Protein AF-0000000082870562 (afdb_homodimer)

Structure (mmCIF, N/CA/C/O backbone):
data_AF-0000000082870562-model_v1
#
loop_
_entity.id
_entity.type
_entity.pdbx_description
1 polymer 'type I protein arginine methyltransferase'
#
loop_
_atom_site.group_PDB
_atom_site.id
_atom_site.type_symbol
_atom_site.label_atom_id
_atom_site.label_alt_id
_atom_site.label_comp_id
_atom_site.label_asym_id
_atom_site.label_entity_id
_atom_site.label_seq_id
_atom_site.pdbx_PDB_ins_code
_atom_site.Cartn_x
_atom_site.Cartn_y
_atom_site.Cartn_z
_atom_site.occupancy
_atom_site.B_iso_or_equiv
_atom_site.auth_seq_id
_atom_site.auth_comp_id
_atom_site.auth_asym_id
_atom_site.auth_atom_id
_atom_site.pdbx_PDB_model_num
ATOM 1 N N . MET A 1 1 ? -6.188 9.523 7.414 1 71 1 MET A N 1
ATOM 2 C CA . MET A 1 1 ? -5.477 10.602 8.094 1 71 1 MET A CA 1
ATOM 3 C C . MET A 1 1 ? -6.062 10.859 9.477 1 71 1 MET A C 1
ATOM 5 O O . MET A 1 1 ? -5.324 11 10.453 1 71 1 MET A O 1
ATOM 9 N N . LEU A 1 2 ? -7.371 10.711 9.617 1 81.94 2 LEU A N 1
ATOM 10 C CA . LEU A 1 2 ? -7.996 10.984 10.906 1 81.94 2 LEU A CA 1
ATOM 11 C C . LEU A 1 2 ? -7.562 9.969 11.953 1 81.94 2 LEU A C 1
ATOM 13 O O . LEU A 1 2 ? -7.648 10.227 13.156 1 81.94 2 LEU A O 1
ATOM 17 N N . GLU A 1 3 ? -7.008 8.883 11.43 1 81.81 3 GLU A N 1
ATOM 18 C CA . GLU A 1 3 ? -6.578 7.82 12.328 1 81.81 3 GLU A CA 1
ATOM 19 C 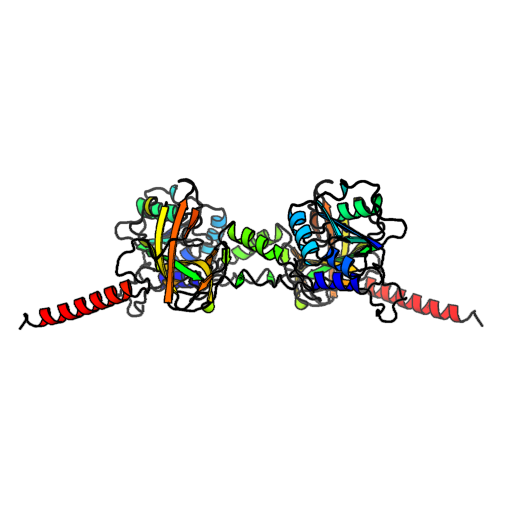C . GLU A 1 3 ? -5.156 8.062 12.828 1 81.81 3 GLU A C 1
ATOM 21 O O . GLU A 1 3 ? -4.68 7.359 13.727 1 81.81 3 GLU A O 1
ATOM 26 N N . ASP A 1 4 ? -4.547 9.086 12.344 1 92.44 4 ASP A N 1
ATOM 27 C CA . ASP A 1 4 ? -3.223 9.492 12.812 1 92.44 4 ASP A CA 1
ATOM 28 C C . ASP A 1 4 ? -3.311 10.242 14.141 1 92.44 4 ASP A C 1
ATOM 30 O O . ASP A 1 4 ? -3.42 11.469 14.156 1 92.44 4 ASP A O 1
ATOM 34 N N . ILE A 1 5 ? -3.1 9.57 15.18 1 93.12 5 ILE A N 1
ATOM 35 C CA . ILE A 1 5 ? -3.389 10.086 16.516 1 93.12 5 ILE A CA 1
ATOM 36 C C . ILE A 1 5 ? -2.373 11.164 16.875 1 93.12 5 ILE A C 1
ATOM 38 O O . ILE A 1 5 ? -2.748 12.273 17.266 1 93.12 5 ILE A O 1
ATOM 42 N N . PRO A 1 6 ? -1.105 10.906 16.688 1 95.44 6 PRO A N 1
ATOM 43 C CA . PRO A 1 6 ? -0.146 11.945 17.062 1 95.44 6 PRO A CA 1
ATOM 44 C C . PRO A 1 6 ? -0.391 13.258 16.328 1 95.44 6 PRO A C 1
ATOM 46 O O . PRO A 1 6 ? -0.304 14.336 16.922 1 95.44 6 PRO A O 1
ATOM 49 N N . ARG A 1 7 ? -0.706 13.172 15.078 1 96 7 ARG A N 1
ATOM 50 C CA . ARG A 1 7 ? -0.965 14.359 14.273 1 96 7 ARG A CA 1
ATOM 51 C C . ARG A 1 7 ? -2.188 15.109 14.789 1 96 7 ARG A C 1
ATOM 53 O O . ARG A 1 7 ? -2.098 16.297 15.133 1 96 7 ARG A O 1
ATOM 60 N N . THR A 1 8 ? -3.305 14.453 14.875 1 95.94 8 THR A N 1
ATOM 61 C CA . THR A 1 8 ? -4.578 15.078 15.195 1 95.94 8 THR A CA 1
ATOM 62 C C . THR A 1 8 ? -4.582 15.594 16.641 1 95.94 8 THR A C 1
ATOM 64 O O . THR A 1 8 ? -5.074 16.688 16.906 1 95.94 8 THR A O 1
ATOM 67 N N . GLU A 1 9 ? -3.965 14.898 17.5 1 95.31 9 GLU A N 1
ATOM 68 C CA . GLU A 1 9 ? -3.9 15.305 18.906 1 95.31 9 GLU A CA 1
ATOM 69 C C . GLU A 1 9 ? -3.025 16.547 19.078 1 95.31 9 GLU A C 1
ATOM 71 O O . GLU A 1 9 ? -3.316 17.406 19.906 1 95.31 9 GLU A O 1
ATOM 76 N N . SER A 1 10 ? -1.966 16.578 18.359 1 96.12 10 SER A N 1
ATOM 77 C CA . SER A 1 10 ? -1.106 17.75 18.438 1 96.12 10 SER A CA 1
ATOM 78 C C . SER A 1 10 ? -1.847 19.016 18 1 96.12 10 SER A C 1
ATOM 80 O O . SER A 1 10 ? -1.773 20.047 18.672 1 96.12 10 SER A O 1
ATOM 82 N N . TYR A 1 11 ? -2.578 18.953 16.953 1 96.94 11 TYR A N 1
ATOM 83 C CA . TYR A 1 11 ? -3.379 20.094 16.5 1 96.94 11 TYR A CA 1
ATOM 84 C C . TYR A 1 11 ? -4.449 20.438 17.531 1 96.94 11 TYR A C 1
ATOM 86 O O . TYR A 1 11 ? -4.637 21.609 17.859 1 96.94 11 TYR A O 1
ATOM 94 N N . LYS A 1 12 ? -5.125 19.422 17.984 1 96 12 LYS A N 1
ATOM 95 C CA . LYS A 1 12 ? -6.172 19.656 18.984 1 96 12 LYS A CA 1
ATOM 96 C C . LYS A 1 12 ? -5.617 20.359 20.219 1 96 12 LYS A C 1
ATOM 98 O O . LYS A 1 12 ? -6.184 21.344 20.672 1 96 12 LYS A O 1
ATOM 103 N N . ARG A 1 13 ? -4.535 19.844 20.688 1 94.19 13 ARG A N 1
ATOM 104 C CA . ARG A 1 13 ? -3.91 20.438 21.875 1 94.19 13 ARG A CA 1
ATOM 105 C C . ARG A 1 13 ? -3.482 21.875 21.625 1 94.19 13 ARG A C 1
ATOM 107 O O . ARG A 1 13 ? -3.75 22.766 22.438 1 94.19 13 ARG A O 1
ATOM 114 N N . ALA A 1 14 ? -2.846 22.078 20.5 1 95.69 14 ALA A N 1
ATOM 115 C CA . ALA A 1 14 ? -2.369 23.406 20.156 1 95.69 14 ALA A CA 1
ATOM 116 C C . ALA A 1 14 ? -3.527 24.406 20.078 1 95.69 14 ALA A C 1
ATOM 118 O O . ALA A 1 14 ? -3.396 25.547 20.5 1 95.69 14 ALA A O 1
ATOM 119 N N . ILE A 1 15 ? -4.629 23.953 19.609 1 95.38 15 ILE A N 1
ATOM 120 C CA . ILE A 1 15 ? -5.777 24.812 19.359 1 95.38 15 ILE A CA 1
ATOM 121 C C . ILE A 1 15 ? -6.555 25.016 20.672 1 95.38 15 ILE A C 1
ATOM 123 O O . ILE A 1 15 ? -6.957 26.141 21 1 95.38 15 ILE A O 1
ATOM 127 N N . THR A 1 16 ? -6.719 23.984 21.438 1 89.12 16 THR A N 1
ATOM 128 C CA . THR A 1 16 ? -7.625 24.031 22.578 1 89.12 16 THR A CA 1
ATOM 129 C C . THR A 1 16 ? -6.91 24.562 23.812 1 89.12 16 THR A C 1
ATOM 131 O O . THR A 1 16 ? -7.543 25.125 24.703 1 89.12 16 THR A O 1
ATOM 134 N N . LEU A 1 17 ? -5.648 24.297 23.828 1 81.69 17 LEU A N 1
ATOM 135 C CA . LEU A 1 17 ? -4.91 24.766 25 1 81.69 17 LEU A CA 1
ATOM 136 C C . LEU A 1 17 ? -4.703 26.266 24.938 1 81.69 17 LEU A C 1
ATOM 138 O O . LEU A 1 17 ? -4.461 26.906 25.969 1 81.69 17 LEU A O 1
ATOM 142 N N . SER A 1 18 ? -4.84 26.656 23.734 1 75.38 18 SER A N 1
ATOM 143 C CA . SER A 1 18 ? -4.574 28.078 23.547 1 75.38 18 SER A CA 1
ATOM 144 C C . SER A 1 18 ? -5.852 28.906 23.703 1 75.38 18 SER A C 1
ATOM 146 O O . SER A 1 18 ? -6.93 28.469 23.297 1 75.38 18 SER A O 1
ATOM 148 N N . ASN A 1 19 ? -5.93 29.938 24.484 1 83.62 19 ASN A N 1
ATOM 149 C CA . ASN A 1 19 ? -7.062 30.859 24.5 1 83.62 19 ASN A CA 1
ATOM 150 C C . ASN A 1 19 ? -7 31.828 23.328 1 83.62 19 ASN A C 1
ATOM 152 O O . ASN A 1 19 ? -7.766 32.812 23.281 1 83.62 19 ASN A O 1
ATOM 156 N N . MET A 1 20 ? -6.219 31.453 22.406 1 90.94 20 MET A N 1
ATOM 157 C CA . MET A 1 20 ? -5.953 32.375 21.297 1 90.94 20 MET A CA 1
ATOM 158 C C . MET A 1 20 ? -7.117 32.375 20.312 1 90.94 20 MET A C 1
ATOM 160 O O . MET A 1 20 ? -7.25 33.312 19.516 1 90.94 20 MET A O 1
ATOM 164 N N . PHE A 1 21 ? -7.957 31.406 20.438 1 95.81 21 PHE A N 1
ATOM 165 C CA . PHE A 1 21 ? -8.977 31.25 19.406 1 95.81 21 PHE A CA 1
ATOM 166 C C . PHE A 1 21 ? -10.281 31.922 19.828 1 95.81 21 PHE A C 1
ATOM 168 O O . PHE A 1 21 ? -11.156 32.156 18.984 1 95.81 21 PHE A O 1
ATOM 175 N N . LYS A 1 22 ? -10.438 32.188 21.094 1 95.69 22 LYS A N 1
ATOM 176 C CA . LYS A 1 22 ? -11.68 32.75 21.609 1 95.69 22 LYS A CA 1
ATOM 177 C C . LYS A 1 22 ? -12.016 34.062 20.906 1 95.69 22 LYS A C 1
ATOM 179 O O . LYS A 1 22 ? -11.188 34.969 20.859 1 95.69 22 LYS A O 1
ATOM 184 N N . ASN A 1 23 ? -13.172 34.125 20.328 1 97.44 23 ASN A N 1
ATOM 185 C CA . ASN A 1 23 ? -13.742 35.312 19.672 1 97.44 23 ASN A CA 1
ATOM 186 C C . ASN A 1 23 ? -12.906 35.719 18.469 1 97.44 23 ASN A C 1
ATOM 188 O O . ASN A 1 23 ? -12.938 36.906 18.062 1 97.44 23 ASN A O 1
ATOM 192 N N . LYS A 1 24 ? -12.117 34.875 17.891 1 98 24 LYS A N 1
ATOM 193 C CA . LYS A 1 24 ? -11.273 35.156 16.734 1 98 24 LYS A CA 1
ATOM 194 C C . LYS A 1 24 ? -11.891 34.625 15.453 1 98 24 LYS A C 1
ATOM 196 O O . LYS A 1 24 ? -12.766 33.75 15.492 1 98 24 LYS A O 1
ATOM 201 N N . ILE A 1 25 ? -11.469 35.219 14.367 1 98.81 25 ILE A N 1
ATOM 202 C CA . ILE A 1 25 ? -11.805 34.719 13.031 1 98.81 25 ILE A CA 1
ATOM 203 C C . ILE A 1 25 ? -10.664 33.875 12.5 1 98.81 25 ILE A C 1
ATOM 205 O O . ILE A 1 25 ? -9.508 34.312 12.469 1 98.81 25 ILE A O 1
ATOM 209 N N . VAL A 1 26 ? -10.984 32.625 12.117 1 98.88 26 VAL A N 1
ATOM 210 C CA . VAL A 1 26 ? -9.977 31.641 11.75 1 98.88 26 VAL A CA 1
ATOM 211 C C . VAL A 1 26 ? -10.195 31.188 10.305 1 98.88 26 VAL A C 1
ATOM 213 O O . VAL A 1 26 ? -11.336 31.078 9.852 1 98.88 26 VAL A O 1
ATOM 216 N N . MET A 1 27 ? -9.109 30.969 9.625 1 98.94 27 MET A N 1
ATOM 217 C CA . MET A 1 27 ? -9.164 30.297 8.328 1 98.94 27 MET A CA 1
ATOM 218 C C . MET A 1 27 ? -8.477 28.938 8.398 1 98.94 27 MET A C 1
ATOM 220 O O . MET A 1 27 ? -7.312 28.844 8.797 1 98.94 27 MET A O 1
ATOM 224 N N . ASP A 1 28 ? -9.195 27.891 8.109 1 98.88 28 ASP A N 1
ATOM 225 C CA . ASP A 1 28 ? -8.688 26.531 7.953 1 98.88 28 ASP A CA 1
ATOM 226 C C . ASP A 1 28 ? -8.391 26.219 6.488 1 98.88 28 ASP A C 1
ATOM 228 O O . ASP A 1 28 ? -9.305 25.938 5.711 1 98.88 28 ASP A O 1
ATOM 232 N N . VAL A 1 29 ? -7.109 26.297 6.117 1 98.69 29 VAL A N 1
ATOM 233 C CA . VAL A 1 29 ? -6.707 26.094 4.73 1 98.69 29 VAL A CA 1
ATOM 234 C C . VAL A 1 29 ? -6.508 24.594 4.457 1 98.69 29 VAL A C 1
ATOM 236 O O . VAL A 1 29 ? -5.676 23.953 5.094 1 98.69 29 VAL A O 1
ATOM 239 N N . GLY A 1 30 ? -7.219 24.094 3.447 1 97.75 30 GLY A N 1
ATOM 240 C CA . GLY A 1 30 ? -7.25 22.641 3.252 1 97.75 30 GLY A CA 1
ATOM 241 C C . GLY A 1 30 ? -7.98 21.906 4.359 1 97.75 30 GLY A C 1
ATOM 242 O O . GLY A 1 30 ? -7.43 20.984 4.965 1 97.75 30 GLY A O 1
ATOM 243 N N . ALA A 1 31 ? -9.203 22.234 4.523 1 98 31 ALA A N 1
ATOM 244 C CA . ALA A 1 31 ? -9.945 21.844 5.719 1 98 31 ALA A CA 1
ATOM 245 C C . ALA A 1 31 ? -10.234 20.344 5.727 1 98 31 ALA A C 1
ATOM 247 O O . ALA A 1 31 ? -10.453 19.766 6.785 1 98 31 ALA A O 1
ATOM 248 N N . GLY A 1 32 ? -10.25 19.75 4.512 1 95.44 32 GLY A N 1
ATOM 249 C CA . GLY A 1 32 ? -10.539 18.328 4.441 1 95.44 32 GLY A CA 1
ATOM 250 C C . GLY A 1 32 ? -11.898 17.969 5.027 1 95.44 32 GLY A C 1
ATOM 251 O O . GLY A 1 32 ? -12.914 18.531 4.629 1 95.44 32 GLY A O 1
ATOM 252 N N . THR A 1 33 ? -11.883 17.141 6.066 1 95.19 33 THR A N 1
ATOM 253 C CA . THR A 1 33 ? -13.117 16.688 6.707 1 95.19 33 THR A CA 1
ATOM 254 C C . THR A 1 33 ? -13.664 17.766 7.637 1 95.19 33 THR A C 1
ATOM 256 O O . THR A 1 33 ? -14.805 17.688 8.094 1 95.19 33 THR A O 1
ATOM 259 N N . GLY A 1 34 ? -12.891 18.75 7.961 1 97.19 34 GLY A N 1
ATOM 260 C CA . GLY A 1 34 ? -13.305 19.844 8.82 1 97.19 34 GLY A CA 1
ATOM 261 C C . GLY A 1 34 ? -12.922 19.641 10.273 1 97.19 34 GLY A C 1
ATOM 262 O O . GLY A 1 34 ? -13.336 20.406 11.141 1 97.19 34 GLY A O 1
ATOM 263 N N . ILE A 1 35 ? -12.094 18.656 10.555 1 97.06 35 ILE A N 1
ATOM 264 C CA . ILE A 1 35 ? -11.797 18.328 11.945 1 97.06 35 ILE A CA 1
ATOM 265 C C . ILE A 1 35 ? -11.086 19.484 12.625 1 97.06 35 ILE A C 1
ATOM 267 O O . ILE A 1 35 ? -11.414 19.844 13.758 1 97.06 35 ILE A O 1
ATOM 271 N N . LEU A 1 36 ? -10.172 20.109 11.977 1 98.06 36 LEU A N 1
ATOM 272 C CA . LEU A 1 36 ? -9.477 21.234 12.578 1 98.06 36 LEU A CA 1
ATOM 273 C C . LEU A 1 36 ? -10.43 22.422 12.758 1 98.06 36 LEU A C 1
ATOM 275 O O . LEU A 1 36 ? -10.352 23.141 13.758 1 98.06 36 LEU A O 1
ATOM 279 N N . SER A 1 37 ? -11.266 22.641 11.75 1 98.62 37 SER A N 1
ATOM 280 C CA . SER A 1 37 ? -12.289 23.672 11.859 1 98.62 37 SER A CA 1
ATOM 281 C C . SER A 1 37 ? -13.148 23.469 13.102 1 98.62 37 SER A C 1
ATOM 283 O O . SER A 1 37 ? -13.453 24.422 13.82 1 98.62 37 SER A O 1
ATOM 285 N N . LEU A 1 38 ? -13.492 22.234 13.352 1 98.06 38 LEU A N 1
ATOM 286 C CA . LEU A 1 38 ? -14.305 21.891 14.516 1 98.06 38 LEU A CA 1
ATOM 287 C C . LEU A 1 38 ? -13.539 22.156 15.805 1 98.06 38 LEU A C 1
ATOM 289 O O . LEU A 1 38 ? -14.109 22.672 16.781 1 98.06 38 LEU A O 1
ATOM 293 N N . PHE A 1 39 ? -12.258 21.812 15.828 1 97.69 39 PHE A N 1
ATOM 294 C CA . PHE A 1 39 ? -11.438 22.125 17 1 97.69 39 PHE A CA 1
ATOM 295 C C . PHE A 1 39 ? -11.43 23.625 17.266 1 97.69 39 PHE A C 1
ATOM 297 O O . PHE A 1 39 ? -11.562 24.047 18.422 1 97.69 39 PHE A O 1
ATOM 304 N N . CYS A 1 40 ? -11.289 24.422 16.203 1 98.31 40 CYS A N 1
ATOM 305 C CA . CYS A 1 40 ? -11.25 25.875 16.344 1 98.31 40 CYS A CA 1
ATOM 306 C C . CYS A 1 40 ? -12.57 26.406 16.891 1 98.31 40 CYS A C 1
ATOM 308 O O . CYS A 1 40 ? -12.578 27.266 17.781 1 98.31 40 CYS A O 1
ATOM 310 N N . ALA A 1 41 ? -13.641 25.891 16.328 1 98.19 41 ALA A N 1
ATOM 311 C CA . ALA A 1 41 ? -14.969 26.281 16.812 1 98.19 41 ALA A CA 1
ATOM 312 C C . ALA A 1 41 ? -15.141 25.938 18.281 1 98.19 41 ALA A C 1
ATOM 314 O O . ALA A 1 41 ? -15.609 26.75 19.078 1 98.19 41 ALA A O 1
ATOM 315 N N . GLN A 1 42 ? -14.773 24.766 18.641 1 96.19 42 GLN A N 1
ATOM 316 C CA . GLN A 1 42 ? -14.867 24.312 20.016 1 96.19 42 GLN A CA 1
ATOM 317 C C . GLN A 1 42 ? -14.023 25.172 20.953 1 96.19 42 GLN A C 1
ATOM 319 O O . GLN A 1 42 ? -14.391 25.391 22.109 1 96.19 42 GLN A O 1
ATOM 324 N N . ALA A 1 43 ? -12.953 25.688 20.438 1 96.12 43 ALA A N 1
ATOM 325 C CA . ALA A 1 43 ? -12.031 26.516 21.219 1 96.12 43 ALA A CA 1
ATOM 326 C C . ALA A 1 43 ? -12.555 27.938 21.375 1 96.12 43 ALA A C 1
ATOM 328 O O . ALA A 1 43 ? -11.93 28.781 22.016 1 96.12 43 ALA A O 1
ATOM 329 N N . GLY A 1 44 ? -13.688 28.25 20.688 1 96.94 44 GLY A N 1
ATOM 330 C CA . GLY A 1 44 ? -14.352 29.516 20.953 1 96.94 44 GLY A CA 1
ATOM 331 C C . GLY A 1 44 ? -14.219 30.5 19.797 1 96.94 44 GLY A C 1
ATOM 332 O O . GLY A 1 44 ? -14.508 31.688 19.969 1 96.94 44 GLY A O 1
ATOM 333 N N . ALA A 1 45 ? -13.789 30.062 18.656 1 98.31 45 ALA A N 1
ATOM 334 C CA . ALA A 1 45 ? -13.711 30.969 17.516 1 98.31 45 ALA A CA 1
ATOM 335 C C . ALA A 1 45 ? -15.062 31.609 17.219 1 98.31 45 ALA A C 1
ATOM 337 O O . ALA A 1 45 ? -16.109 30.953 17.312 1 98.31 45 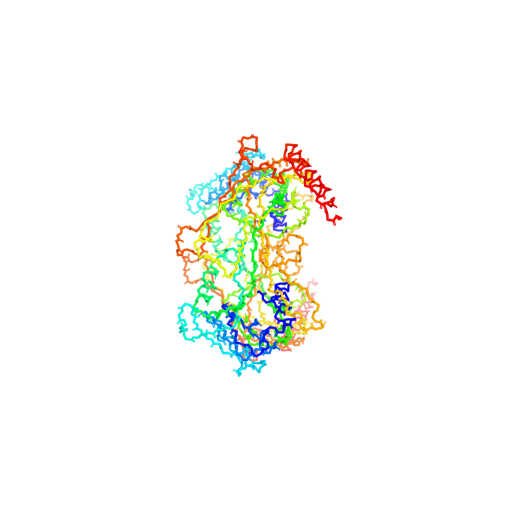ALA A O 1
ATOM 338 N N . LYS A 1 46 ? -15.031 32.875 16.844 1 98.5 46 LYS A N 1
ATOM 339 C CA . LYS A 1 46 ? -16.234 33.594 16.453 1 98.5 46 LYS A CA 1
ATOM 340 C C . LYS A 1 46 ? -16.703 33.125 15.062 1 98.5 46 LYS A C 1
ATOM 342 O O . LYS A 1 46 ? -17.906 33.031 14.812 1 98.5 46 LYS A O 1
ATOM 347 N N . LYS A 1 47 ? -15.758 32.906 14.25 1 98.81 47 LYS A N 1
ATOM 348 C CA . LYS A 1 47 ? -15.984 32.5 12.867 1 98.81 47 LYS A CA 1
ATOM 349 C C . LYS A 1 47 ? -14.82 31.656 12.344 1 98.81 47 LYS A C 1
ATOM 351 O O . LYS A 1 47 ? -13.664 31.953 12.633 1 98.81 47 LYS A O 1
ATOM 356 N N . VAL A 1 48 ? -15.172 30.594 11.641 1 98.94 48 VAL A N 1
ATOM 357 C CA . VAL A 1 48 ? -14.172 29.766 10.977 1 98.94 48 VAL A CA 1
ATOM 358 C C . VAL A 1 48 ? -14.508 29.625 9.492 1 98.94 48 VAL A C 1
ATOM 360 O O . VAL A 1 48 ? -15.594 29.156 9.141 1 98.94 48 VAL A O 1
ATOM 363 N N . TYR A 1 49 ? -13.625 30.078 8.641 1 98.88 49 TYR A N 1
ATOM 364 C CA . TYR A 1 49 ? -13.711 29.766 7.215 1 98.88 49 TYR A CA 1
ATOM 365 C C . TYR A 1 49 ? -12.969 28.469 6.895 1 98.88 49 TYR A C 1
ATOM 367 O O . TYR A 1 49 ? -11.742 28.438 6.867 1 98.88 49 TYR A O 1
ATOM 375 N N . ALA A 1 50 ? -13.734 27.406 6.688 1 98.88 50 ALA A N 1
ATOM 376 C CA . ALA A 1 50 ? -13.148 26.141 6.273 1 98.88 50 ALA A CA 1
ATOM 377 C C . ALA A 1 50 ? -13.031 26.062 4.754 1 98.88 50 ALA A C 1
ATOM 379 O O . ALA A 1 50 ? -14.008 25.75 4.066 1 98.88 50 ALA A O 1
ATOM 380 N N . VAL A 1 51 ? -11.82 26.219 4.258 1 98.75 51 VAL A N 1
ATOM 381 C CA . VAL A 1 51 ? -11.602 26.328 2.818 1 98.75 51 VAL A CA 1
ATOM 382 C C . VAL A 1 51 ? -11.078 25 2.283 1 98.75 51 VAL A C 1
ATOM 384 O O . VAL A 1 51 ? -10.016 24.531 2.697 1 98.75 51 VAL A O 1
ATOM 387 N N . GLU A 1 52 ? -11.789 24.375 1.407 1 97.94 52 GLU A N 1
ATOM 388 C CA . GLU A 1 52 ? -11.453 23.094 0.816 1 97.94 52 GLU A CA 1
ATOM 389 C C . GLU A 1 52 ? -11.828 23.031 -0.66 1 97.94 52 GLU A C 1
ATOM 391 O O . GLU A 1 52 ? -12.992 23.25 -1.013 1 97.94 52 GLU A O 1
ATOM 396 N N . ALA A 1 53 ? -10.836 22.703 -1.478 1 96.5 53 ALA A N 1
ATOM 397 C CA . ALA A 1 53 ? -11.055 22.766 -2.92 1 96.5 53 ALA A CA 1
ATOM 398 C C . ALA A 1 53 ? -11.789 21.531 -3.422 1 96.5 53 ALA A C 1
ATOM 400 O O . ALA A 1 53 ? -12.594 21.609 -4.352 1 96.5 53 ALA A O 1
ATOM 401 N N . SER A 1 54 ? -11.562 20.453 -2.854 1 93.88 54 SER A N 1
ATOM 402 C CA . SER A 1 54 ? -12.07 19.188 -3.377 1 93.88 54 SER A CA 1
ATOM 403 C C . SER A 1 54 ? -13.523 18.969 -2.963 1 93.88 54 SER A C 1
ATOM 405 O O . SER A 1 54 ? -14.078 19.75 -2.18 1 93.88 54 SER A O 1
ATOM 407 N N . LYS A 1 55 ? -14.094 17.891 -3.424 1 91.62 55 LYS A N 1
ATOM 408 C CA . LYS A 1 55 ? -15.492 17.547 -3.182 1 91.62 55 LYS A CA 1
ATOM 409 C C . LYS A 1 55 ? -15.703 17.109 -1.736 1 91.62 55 LYS A C 1
ATOM 411 O O . LYS A 1 55 ? -16.844 17.047 -1.264 1 91.62 55 LYS A O 1
ATOM 416 N N . ILE A 1 56 ? -14.664 16.938 -1.032 1 93.06 56 ILE A N 1
ATOM 417 C CA . ILE A 1 56 ? -14.797 16.531 0.36 1 93.06 56 ILE A CA 1
ATOM 418 C C . ILE A 1 56 ? -15.422 17.656 1.176 1 93.06 56 ILE A C 1
ATOM 420 O O . ILE A 1 56 ? -15.875 17.438 2.299 1 93.06 56 ILE A O 1
ATOM 424 N N . ALA A 1 57 ? -15.438 18.844 0.654 1 95.94 57 ALA A N 1
ATOM 425 C CA . ALA A 1 57 ? -16.047 20 1.301 1 95.94 57 ALA A CA 1
ATOM 426 C C . ALA A 1 57 ? -17.5 19.719 1.672 1 95.94 57 ALA A C 1
ATOM 428 O O . ALA A 1 57 ? -17.984 20.188 2.703 1 95.94 57 ALA A O 1
ATOM 429 N N . SER A 1 58 ? -18.156 18.953 0.849 1 94.81 58 SER A N 1
ATOM 430 C CA . SER A 1 58 ? -19.562 18.609 1.126 1 94.81 58 SER A CA 1
ATOM 431 C C . SER A 1 58 ? -19.672 17.781 2.398 1 94.81 58 SER A C 1
ATOM 433 O O . SER A 1 58 ? -20.609 17.953 3.176 1 94.81 58 SER A O 1
ATOM 435 N N . ILE A 1 59 ? -18.734 16.984 2.607 1 93.75 59 ILE A N 1
ATOM 436 C CA . ILE A 1 59 ? -18.719 16.156 3.805 1 93.75 59 ILE A CA 1
ATOM 437 C C . ILE A 1 59 ? -18.359 17 5.02 1 93.75 59 ILE A C 1
ATOM 439 O O . ILE A 1 59 ? -18.906 16.812 6.109 1 93.75 59 ILE A O 1
ATOM 443 N N . ALA A 1 60 ? -17.453 17.906 4.82 1 96.56 60 ALA A N 1
ATOM 444 C CA . ALA A 1 60 ? -17.094 18.828 5.895 1 96.56 60 ALA A CA 1
ATOM 445 C C . ALA A 1 60 ? -18.328 19.609 6.379 1 96.56 60 ALA A C 1
ATOM 447 O O . ALA A 1 60 ? -18.516 19.797 7.586 1 96.56 60 ALA A O 1
ATOM 448 N N . LEU A 1 61 ? -19.094 20 5.41 1 97.19 61 LEU A N 1
ATOM 449 C CA . LEU A 1 61 ? -20.312 20.719 5.734 1 97.19 61 LEU A CA 1
ATOM 450 C C . LEU A 1 61 ? -21.234 19.859 6.617 1 97.19 61 LEU A C 1
ATOM 452 O O . LEU A 1 61 ? -21.766 20.344 7.617 1 97.19 61 LEU A O 1
ATOM 456 N N . GLU A 1 62 ? -21.391 18.609 6.285 1 96.44 62 GLU A N 1
ATOM 457 C CA . GLU A 1 62 ? -22.219 17.688 7.062 1 96.44 62 GLU A CA 1
ATOM 458 C C . GLU A 1 62 ? -21.625 17.469 8.453 1 96.44 62 GLU A C 1
ATOM 460 O O . GLU A 1 62 ? -22.359 17.422 9.445 1 96.44 62 GLU A O 1
ATOM 465 N N . ASN A 1 63 ? -20.359 17.312 8.523 1 96.81 63 ASN A N 1
ATOM 466 C CA . ASN A 1 63 ? -19.703 17.125 9.812 1 96.81 63 ASN A CA 1
ATOM 467 C C . ASN A 1 63 ? -19.906 18.328 10.734 1 96.81 63 ASN A C 1
ATOM 469 O O . ASN A 1 63 ? -20.141 18.156 11.93 1 96.81 63 ASN A O 1
ATOM 473 N N . VAL A 1 64 ? -19.812 19.5 10.164 1 98.12 64 VAL A N 1
ATOM 474 C CA . VAL A 1 64 ? -20.016 20.734 10.914 1 98.12 64 VAL A CA 1
ATOM 475 C C . VAL A 1 64 ? -21.438 20.781 11.469 1 98.12 64 VAL A C 1
ATOM 477 O O . VAL A 1 64 ? -21.625 21.094 12.648 1 98.12 64 VAL A O 1
ATOM 480 N N . LYS A 1 65 ? -22.375 20.391 10.641 1 97.75 65 LYS A N 1
ATOM 481 C CA . LYS A 1 65 ? -23.781 20.375 11.039 1 97.75 65 LYS A CA 1
ATOM 482 C C . LYS A 1 65 ? -24.016 19.359 12.156 1 97.75 65 LYS A C 1
ATOM 484 O O . LYS A 1 65 ? -24.688 19.656 13.148 1 97.75 65 LYS A O 1
ATOM 489 N N . GLU A 1 66 ? -23.422 18.234 12.023 1 96.81 66 GLU A N 1
ATOM 490 C CA . GLU A 1 66 ? -23.594 17.141 12.977 1 96.81 66 GLU A CA 1
ATOM 491 C C . GLU A 1 66 ? -23.094 17.531 14.359 1 96.81 66 GLU A C 1
ATOM 493 O O . GLU A 1 66 ? -23.531 16.984 15.367 1 96.81 66 GLU A O 1
ATOM 498 N N . ASN A 1 67 ? -22.234 18.484 14.43 1 98 67 ASN A N 1
ATOM 499 C CA . ASN A 1 67 ? -21.641 18.891 15.695 1 98 67 ASN A CA 1
ATOM 500 C C . ASN A 1 67 ? -22.172 20.25 16.156 1 98 67 ASN A C 1
ATOM 502 O O . ASN A 1 67 ? -21.625 20.844 17.078 1 98 67 ASN A O 1
ATOM 506 N N . ASN A 1 68 ? -23.156 20.812 15.422 1 97.88 68 ASN A N 1
ATOM 507 C CA . ASN A 1 68 ? -23.875 22.016 15.789 1 97.88 68 ASN A CA 1
ATOM 508 C C . ASN A 1 68 ? -22.984 23.25 15.734 1 97.88 68 ASN A C 1
ATOM 510 O O . ASN A 1 68 ? -23.031 24.109 16.625 1 97.88 68 ASN A O 1
ATOM 514 N N . PHE A 1 69 ? -22.094 23.328 14.688 1 98.38 69 PHE A N 1
ATOM 515 C CA . PHE A 1 69 ? -21.219 24.484 14.562 1 98.38 69 PHE A CA 1
ATOM 516 C C . PHE A 1 69 ? -21.469 25.219 13.25 1 98.38 69 PHE A C 1
ATOM 518 O O . PHE A 1 69 ? -20.625 25.969 12.773 1 98.38 69 PHE A O 1
ATOM 525 N N . ALA A 1 70 ? -22.641 25.016 12.664 1 97.69 70 ALA A N 1
ATOM 526 C CA . ALA A 1 70 ? -22.953 25.609 11.375 1 97.69 70 ALA A CA 1
ATOM 527 C C . ALA A 1 70 ? -23 27.141 11.461 1 97.69 70 ALA A C 1
ATOM 529 O O . ALA A 1 70 ? -22.797 27.828 10.461 1 97.69 70 ALA A O 1
ATOM 530 N N . ASP A 1 71 ? -23.25 27.641 12.656 1 98 71 ASP A N 1
ATOM 531 C CA . ASP A 1 71 ? -23.312 29.078 12.844 1 98 71 ASP A CA 1
ATOM 532 C C . ASP A 1 71 ? -21.922 29.688 12.93 1 98 71 ASP A C 1
ATOM 534 O O . ASP A 1 71 ? -21.734 30.891 12.734 1 98 71 ASP A O 1
ATOM 538 N N . VAL A 1 72 ? -20.953 28.906 13.234 1 98.56 72 VAL A N 1
ATOM 539 C CA . VAL A 1 72 ? -19.594 29.391 13.484 1 98.56 72 VAL A CA 1
ATOM 540 C C . VAL A 1 72 ? -18.703 29.031 12.297 1 98.56 72 VAL A C 1
ATOM 542 O O . VAL A 1 72 ? -17.859 29.828 11.891 1 98.56 72 VAL A O 1
ATOM 545 N N . VAL A 1 73 ? -18.891 27.844 11.719 1 98.88 73 VAL A N 1
ATOM 546 C CA . VAL A 1 73 ? -18.016 27.344 10.664 1 98.88 73 VAL A CA 1
ATOM 547 C C . VAL A 1 73 ? -18.703 27.516 9.305 1 98.88 73 VAL A C 1
ATOM 549 O O . VAL A 1 73 ? -19.781 26.969 9.078 1 98.88 73 VAL A O 1
ATOM 552 N N . GLU A 1 74 ? -18.156 28.188 8.5 1 98.81 74 GLU A N 1
ATOM 553 C CA . GLU A 1 74 ? -18.578 28.328 7.105 1 98.81 74 GLU A CA 1
ATOM 554 C C . GLU A 1 74 ? -17.656 27.531 6.176 1 98.81 74 GLU A C 1
ATOM 556 O O . GLU A 1 74 ? -16.484 27.875 6.02 1 98.81 74 GLU A O 1
ATOM 561 N N . VAL A 1 75 ? -18.172 26.531 5.539 1 98.69 75 VAL A N 1
ATOM 562 C CA . VAL A 1 75 ? -17.406 25.719 4.605 1 98.69 75 VAL A CA 1
ATOM 563 C C . VAL A 1 75 ? -17.438 26.344 3.215 1 98.69 75 VAL A C 1
ATOM 565 O O . VAL A 1 75 ? -18.516 26.625 2.686 1 98.69 75 VAL A O 1
ATOM 568 N N . ILE A 1 76 ? -16.312 26.594 2.68 1 98.44 76 ILE A N 1
ATOM 569 C CA . ILE A 1 76 ? -16.203 27.188 1.354 1 98.44 76 ILE A CA 1
ATOM 570 C C . ILE A 1 76 ? -15.469 26.234 0.415 1 98.44 76 ILE A C 1
ATOM 572 O O . ILE A 1 76 ? -14.273 25.969 0.59 1 98.44 76 ILE A O 1
ATOM 576 N N . GLN A 1 77 ? -16.156 25.672 -0.581 1 98.12 77 GLN A N 1
ATOM 577 C CA . GLN A 1 77 ? -15.5 24.828 -1.571 1 98.12 77 GLN A CA 1
ATOM 578 C C . GLN A 1 77 ? -14.797 25.656 -2.633 1 98.12 77 GLN A C 1
ATOM 580 O O . GLN A 1 77 ? -15.398 26.031 -3.641 1 98.12 77 GLN A O 1
ATOM 585 N N . SER A 1 78 ? -13.547 25.922 -2.42 1 97.69 78 SER A N 1
ATOM 586 C CA . SER A 1 78 ? -12.719 26.766 -3.273 1 97.69 78 SER A CA 1
ATOM 587 C C . SER A 1 78 ? -11.234 26.578 -2.977 1 97.69 78 SER A C 1
ATOM 589 O O . SER A 1 78 ? -10.867 26.078 -1.91 1 97.69 78 SER A O 1
ATOM 591 N N . ARG A 1 79 ? -10.539 26.969 -4.023 1 96.62 79 ARG A N 1
ATOM 592 C CA . ARG A 1 79 ? -9.141 27.203 -3.711 1 96.62 79 ARG A CA 1
ATOM 593 C C . ARG A 1 79 ? -8.977 28.484 -2.891 1 96.62 79 ARG A C 1
ATOM 595 O O . ARG A 1 79 ? -9.711 29.453 -3.09 1 96.62 79 ARG A O 1
ATOM 602 N N . VAL A 1 80 ? -7.973 28.406 -1.913 1 98.19 80 VAL A N 1
ATOM 603 C CA . VAL A 1 80 ? -7.754 29.594 -1.084 1 98.19 80 VAL A CA 1
ATOM 604 C C . VAL A 1 80 ? -7.336 30.766 -1.961 1 98.19 80 VAL A C 1
ATOM 606 O O . VAL A 1 80 ? -7.66 31.922 -1.662 1 98.19 80 VAL A O 1
ATOM 609 N N . GLU A 1 81 ? -6.691 30.516 -3.1 1 97.38 81 GLU A N 1
ATOM 610 C CA . GLU A 1 81 ? -6.219 31.531 -4.039 1 97.38 81 GLU A CA 1
ATOM 611 C C . GLU A 1 81 ? -7.383 32.25 -4.719 1 97.38 81 GLU A C 1
ATOM 613 O O . GLU A 1 81 ? -7.219 33.344 -5.273 1 97.38 81 GLU A O 1
ATOM 618 N N . ASP A 1 82 ? -8.531 31.609 -4.684 1 98.12 82 ASP A N 1
ATOM 619 C CA . ASP A 1 82 ? -9.68 32.156 -5.402 1 98.12 82 ASP A CA 1
ATOM 620 C C . ASP A 1 82 ? -10.617 32.906 -4.457 1 98.12 82 ASP A C 1
ATOM 622 O O . ASP A 1 82 ? -11.633 33.469 -4.887 1 98.12 82 ASP A O 1
ATOM 626 N N . LEU A 1 83 ? -10.312 32.969 -3.195 1 98 83 LEU A N 1
ATOM 627 C CA . LEU A 1 83 ? -11.148 33.656 -2.219 1 98 83 LEU A CA 1
ATOM 628 C C . LEU A 1 83 ? -11.062 35.188 -2.402 1 98 83 LEU A C 1
ATOM 630 O O . LEU A 1 83 ? -10.016 35.719 -2.766 1 98 83 LEU A O 1
ATOM 634 N N . PRO A 1 84 ? -12.188 35.875 -2.074 1 97.44 84 PRO A N 1
ATOM 635 C CA . PRO A 1 84 ? -12.117 37.344 -2.084 1 97.44 84 PRO A CA 1
ATOM 636 C C . PRO A 1 84 ? -11.117 37.875 -1.072 1 97.44 84 PRO A C 1
ATOM 638 O O . PRO A 1 84 ? -11.07 37.438 0.072 1 97.44 84 PRO A O 1
ATOM 641 N N . GLU A 1 85 ? -10.414 38.906 -1.438 1 95.5 85 GLU A N 1
ATOM 642 C CA . GLU A 1 85 ? -9.367 39.469 -0.6 1 95.5 85 GLU A CA 1
ATOM 643 C C . GLU A 1 85 ? -9.961 40.219 0.596 1 95.5 85 GLU A C 1
ATOM 645 O O . GLU A 1 85 ? -9.242 40.562 1.542 1 95.5 85 GLU A O 1
ATOM 650 N N . SER A 1 86 ? -11.242 40.406 0.56 1 96.88 86 SER A N 1
ATOM 651 C CA . SER A 1 86 ? -11.898 41.125 1.649 1 96.88 86 SER A CA 1
ATOM 652 C C . SER A 1 86 ? -11.961 40.281 2.91 1 96.88 86 SER A C 1
ATOM 654 O O . SER A 1 86 ? -12.18 40.781 4.008 1 96.88 86 SER A O 1
ATOM 656 N N . ILE A 1 87 ? -11.789 39 2.742 1 98.06 87 ILE A N 1
ATOM 657 C CA . ILE A 1 87 ? -11.789 38.125 3.896 1 98.06 87 ILE A CA 1
ATOM 658 C C . ILE A 1 87 ? -10.477 38.25 4.664 1 98.06 87 ILE A C 1
ATOM 660 O O . ILE A 1 87 ? -9.406 37.969 4.133 1 98.06 87 ILE A O 1
ATOM 664 N N . LYS A 1 88 ? -10.555 38.781 5.875 1 98.62 88 LYS A N 1
ATOM 665 C CA . LYS A 1 88 ? -9.406 38.906 6.766 1 98.62 88 LYS A CA 1
ATOM 666 C C . LYS A 1 88 ? -9.594 38.094 8.031 1 98.62 88 LYS A C 1
ATOM 668 O O . LYS A 1 88 ? -10.695 38.031 8.586 1 98.62 88 LYS A O 1
ATOM 673 N N . VAL A 1 89 ? -8.531 37.469 8.492 1 98.88 89 VAL A N 1
ATOM 674 C CA . VAL A 1 89 ? -8.656 36.562 9.617 1 98.88 89 VAL A CA 1
ATOM 675 C C . VAL A 1 89 ? -7.551 36.812 10.633 1 98.88 89 VAL A C 1
ATOM 677 O O . VAL A 1 89 ? -6.531 37.438 10.305 1 98.88 89 VAL A O 1
ATOM 680 N N . ASP A 1 90 ? -7.703 36.312 11.859 1 98.62 90 ASP A N 1
ATOM 681 C CA . ASP A 1 90 ? -6.746 36.469 12.953 1 98.62 90 ASP A CA 1
ATOM 682 C C . ASP A 1 90 ? -5.766 35.312 12.992 1 98.62 90 ASP A C 1
ATOM 684 O O . ASP A 1 90 ? -4.629 35.438 13.445 1 98.62 90 ASP A O 1
ATOM 688 N N . ILE A 1 91 ? -6.242 34.156 12.602 1 98.62 91 ILE A N 1
ATOM 689 C CA . ILE A 1 91 ? -5.465 32.938 12.719 1 98.62 91 ILE A CA 1
ATOM 690 C C . ILE A 1 91 ? -5.637 32.094 11.453 1 98.62 91 ILE A C 1
ATOM 692 O O . ILE A 1 91 ? -6.746 31.984 10.922 1 98.62 91 ILE A O 1
ATOM 696 N N . ILE A 1 92 ? -4.598 31.516 10.961 1 98.88 92 ILE A N 1
ATOM 697 C CA . ILE A 1 92 ? -4.629 30.516 9.906 1 98.88 92 ILE A CA 1
ATOM 698 C C . ILE A 1 92 ? -4.172 29.156 10.461 1 98.88 92 ILE A C 1
ATOM 700 O O . ILE A 1 92 ? -3.156 29.078 11.148 1 98.88 92 ILE A O 1
ATOM 704 N N . VAL A 1 93 ? -4.93 28.141 10.281 1 98.75 93 VAL A N 1
ATOM 705 C CA . VAL A 1 93 ? -4.566 26.766 10.617 1 98.75 93 VAL A CA 1
ATOM 706 C C . VAL A 1 93 ? -4.516 25.922 9.344 1 98.75 93 VAL A C 1
ATOM 708 O O . VAL A 1 93 ? -5.355 26.078 8.453 1 98.75 93 VAL A O 1
ATOM 711 N N . SER A 1 94 ? -3.527 25.062 9.227 1 98.56 94 SER A N 1
ATOM 712 C CA . SER A 1 94 ? -3.441 24.188 8.055 1 98.56 94 SER A CA 1
ATOM 713 C C . SER A 1 94 ? -2.541 22.984 8.32 1 98.56 94 SER A C 1
ATOM 715 O O . SER A 1 94 ? -1.509 23.109 8.984 1 98.56 94 SER A O 1
ATOM 717 N N . GLU A 1 95 ? -2.965 21.875 7.926 1 96.5 95 GLU A N 1
ATOM 718 C CA . GLU A 1 95 ? -2.084 20.719 7.82 1 96.5 95 GLU A CA 1
ATOM 719 C C . GLU A 1 95 ? -1.479 20.609 6.422 1 96.5 95 GLU A C 1
ATOM 721 O O . GLU A 1 95 ? -1.95 19.828 5.594 1 96.5 95 GLU A O 1
ATOM 726 N N . TRP A 1 96 ? -0.418 21.312 6.211 1 96.25 96 TRP A N 1
ATOM 727 C CA . TRP A 1 96 ? 0.069 21.469 4.844 1 96.25 96 TRP A CA 1
ATOM 728 C C . TRP A 1 96 ? 1.238 20.531 4.57 1 96.25 96 TRP A C 1
ATOM 730 O O . TRP A 1 96 ? 1.634 20.344 3.416 1 96.25 96 TRP A O 1
ATOM 740 N N . MET A 1 97 ? 1.711 19.812 5.594 1 96.12 97 MET A N 1
ATOM 741 C CA . MET A 1 97 ? 2.951 19.062 5.441 1 96.12 97 MET A CA 1
ATOM 742 C C . MET A 1 97 ? 2.715 17.781 4.641 1 96.12 97 MET A C 1
ATOM 744 O O . MET A 1 97 ? 1.628 17.203 4.695 1 96.12 97 MET A O 1
ATOM 748 N N . GLY A 1 98 ? 3.707 17.359 3.939 1 93.62 98 GLY A N 1
ATOM 749 C CA . GLY A 1 98 ? 3.768 16.062 3.281 1 93.62 98 GLY A CA 1
ATOM 750 C C . GLY A 1 98 ? 5.008 15.273 3.643 1 93.62 98 GLY A C 1
ATOM 751 O O . GLY A 1 98 ? 5.691 15.594 4.617 1 93.62 98 GLY A O 1
ATOM 752 N N . PHE A 1 99 ? 5.191 14.242 2.854 1 91.69 99 PHE A N 1
ATOM 753 C CA . PHE A 1 99 ? 6.426 13.484 3.037 1 91.69 99 PHE A CA 1
ATOM 754 C C . PHE A 1 99 ? 7.641 14.406 2.967 1 91.69 99 PHE A C 1
ATOM 756 O O . PHE A 1 99 ? 7.676 15.336 2.154 1 91.69 99 PHE A O 1
ATOM 763 N N . TYR A 1 100 ? 8.602 14.141 3.818 1 91.94 100 TYR A N 1
ATOM 764 C CA . TYR A 1 100 ? 9.805 14.945 3.953 1 91.94 100 TYR A CA 1
ATOM 765 C C . TYR A 1 100 ? 9.461 16.438 4.012 1 91.94 100 TYR A C 1
ATOM 767 O O . TYR A 1 100 ? 10.195 17.266 3.477 1 91.94 100 TYR A O 1
ATOM 775 N N . LEU A 1 101 ? 8.188 16.828 4.449 1 94.69 101 LEU A N 1
ATOM 776 C CA . LEU A 1 101 ? 7.738 18.172 4.766 1 94.69 101 LEU A CA 1
ATOM 777 C C . LEU A 1 101 ? 7.176 18.875 3.529 1 94.69 101 LEU A C 1
ATOM 779 O O . LEU A 1 101 ? 6.055 19.375 3.557 1 94.69 101 LEU A O 1
ATOM 783 N N . LEU A 1 102 ? 7.82 18.766 2.439 1 91.69 102 LEU A N 1
ATOM 784 C CA . LEU A 1 102 ? 7.523 19.656 1.319 1 91.69 102 LEU A CA 1
ATOM 785 C C . LEU A 1 102 ? 6.82 18.891 0.198 1 91.69 102 LEU A C 1
ATOM 787 O O . LEU A 1 102 ? 6.523 19.469 -0.853 1 91.69 102 LEU A O 1
ATOM 791 N N . HIS A 1 103 ? 6.559 17.641 0.491 1 85.56 103 HIS A N 1
ATOM 792 C CA . HIS A 1 103 ? 5.879 16.875 -0.537 1 85.56 103 HIS A CA 1
ATOM 793 C C . HIS A 1 103 ? 4.547 17.5 -0.922 1 85.56 103 HIS A C 1
ATOM 795 O O . HIS A 1 103 ? 3.816 18 -0.059 1 85.56 103 HIS A O 1
ATOM 801 N N . GLU A 1 104 ? 4.129 17.641 -2.18 1 79.94 104 GLU A N 1
ATOM 802 C CA . GLU A 1 104 ? 2.9 18.125 -2.799 1 79.94 104 GLU A CA 1
ATOM 803 C C . GLU A 1 104 ? 2.816 19.641 -2.754 1 79.94 104 GLU A C 1
ATOM 805 O O . GLU A 1 104 ? 1.845 20.234 -3.23 1 79.94 104 GLU A O 1
ATOM 810 N N . SER A 1 105 ? 3.678 20.469 -2.055 1 83.5 105 SER A N 1
ATOM 811 C CA . SER A 1 105 ? 3.867 21.922 -2.104 1 83.5 105 SER A CA 1
ATOM 812 C C . SER A 1 105 ? 2.605 22.656 -1.667 1 83.5 105 SER A C 1
ATOM 814 O O . SER A 1 105 ? 2.244 23.688 -2.25 1 83.5 105 SER A O 1
ATOM 816 N N . MET A 1 106 ? 1.899 22.047 -0.679 1 90.5 106 MET A N 1
ATOM 817 C CA . MET A 1 106 ? 0.716 22.703 -0.137 1 90.5 106 MET A CA 1
ATOM 818 C C . MET A 1 106 ? 1.095 24 0.589 1 90.5 106 MET A C 1
ATOM 820 O O . MET A 1 106 ? 0.25 24.875 0.794 1 90.5 106 MET A O 1
ATOM 824 N N . ILE A 1 107 ? 2.299 24.172 0.894 1 95.44 107 ILE A N 1
ATOM 825 C CA . ILE A 1 107 ? 2.785 25.328 1.627 1 95.44 107 ILE A CA 1
ATOM 826 C C . ILE A 1 107 ? 2.523 26.594 0.815 1 95.44 107 ILE A C 1
ATOM 828 O O . ILE A 1 107 ? 2.271 27.672 1.381 1 95.44 107 ILE A O 1
ATOM 832 N N . ASP A 1 108 ? 2.518 26.547 -0.532 1 95.06 108 ASP A N 1
ATOM 833 C CA . ASP A 1 108 ? 2.258 27.703 -1.389 1 95.06 108 ASP A CA 1
ATOM 834 C C . ASP A 1 108 ? 0.894 28.312 -1.083 1 95.06 108 ASP A C 1
ATOM 836 O O . ASP A 1 108 ? 0.757 29.547 -1.03 1 95.06 108 ASP A O 1
ATOM 840 N N . SER A 1 109 ? -0.038 27.469 -0.893 1 96.75 109 SER A N 1
ATOM 841 C CA . SER A 1 109 ? -1.392 27.922 -0.607 1 96.75 109 SER A CA 1
ATOM 842 C C . SER A 1 109 ? -1.466 28.609 0.751 1 96.75 109 SER A C 1
ATOM 844 O O . SER A 1 109 ? -2.188 29.609 0.914 1 96.75 109 SER A O 1
ATOM 846 N N . VAL A 1 110 ? -0.745 28.125 1.712 1 98.19 110 VAL A N 1
ATOM 847 C CA . VAL A 1 110 ? -0.748 28.719 3.041 1 98.19 110 VAL A CA 1
ATOM 848 C C . VAL A 1 110 ? -0.057 30.078 2.99 1 98.19 110 VAL A C 1
ATOM 850 O O . VAL A 1 110 ? -0.501 31.031 3.637 1 98.19 110 VAL A O 1
ATOM 853 N N . ILE A 1 111 ? 0.992 30.141 2.197 1 97.88 111 ILE A N 1
ATOM 854 C CA . ILE A 1 111 ? 1.685 31.406 2.01 1 97.88 111 ILE A CA 1
ATOM 855 C C . ILE A 1 111 ? 0.737 32.438 1.381 1 97.88 111 ILE A C 1
ATOM 857 O O . ILE A 1 111 ? 0.674 33.562 1.816 1 97.88 111 ILE A O 1
ATOM 861 N N . HIS A 1 112 ? 0.024 32 0.395 1 98.12 112 HIS A N 1
ATOM 862 C CA . HIS A 1 112 ? -0.968 32.875 -0.227 1 98.12 112 HIS A CA 1
ATOM 863 C C . HIS A 1 112 ? -2 33.344 0.791 1 98.12 112 HIS A C 1
ATOM 865 O O . HIS A 1 112 ? -2.316 34.531 0.852 1 98.12 112 HIS A O 1
ATOM 871 N N . ALA A 1 113 ? -2.502 32.469 1.566 1 98.75 113 ALA A N 1
ATOM 872 C CA . ALA A 1 113 ? -3.477 32.812 2.6 1 98.75 113 ALA A CA 1
ATOM 873 C C . ALA A 1 113 ? -2.904 33.812 3.578 1 98.75 113 ALA A C 1
ATOM 875 O O . ALA A 1 113 ? -3.574 34.781 3.93 1 98.75 113 ALA A O 1
ATOM 876 N N . ARG A 1 114 ? -1.693 33.562 4.012 1 98.69 114 ARG A N 1
ATOM 877 C CA . ARG A 1 114 ? -1.017 34.5 4.918 1 98.69 114 ARG A CA 1
ATOM 878 C C . ARG A 1 114 ? -0.936 35.875 4.316 1 98.69 114 ARG A C 1
ATOM 880 O O . ARG A 1 114 ? -1.354 36.875 4.941 1 98.69 114 ARG A O 1
ATOM 887 N N . ASP A 1 115 ? -0.509 35.969 3.1 1 98.5 115 ASP A N 1
ATOM 888 C CA . ASP A 1 115 ? -0.197 37.25 2.473 1 98.5 115 ASP A CA 1
ATOM 889 C C . ASP A 1 115 ? -1.47 38.031 2.162 1 98.5 115 ASP A C 1
ATOM 891 O O . ASP A 1 115 ? -1.476 39.25 2.221 1 98.5 115 ASP A O 1
ATOM 895 N N . LYS A 1 116 ? -2.52 37.375 1.888 1 98.5 116 LYS A N 1
ATOM 896 C CA . LYS A 1 116 ? -3.709 38.031 1.383 1 98.5 116 LYS A CA 1
ATOM 897 C C . LYS A 1 116 ? -4.773 38.156 2.469 1 98.5 116 LYS A C 1
ATOM 899 O O . LYS A 1 116 ? -5.59 39.094 2.443 1 98.5 116 LYS A O 1
ATOM 904 N N . HIS A 1 117 ? -4.734 37.25 3.447 1 98.75 117 HIS A N 1
ATOM 905 C CA . HIS A 1 117 ? -5.918 37.156 4.293 1 98.75 117 HIS A CA 1
ATOM 906 C C . HIS A 1 117 ? -5.562 37.344 5.766 1 98.75 117 HIS A C 1
ATOM 908 O O . HIS A 1 117 ? -6.426 37.656 6.586 1 98.75 117 HIS A O 1
ATOM 914 N N . LEU A 1 118 ? -4.355 37.094 6.152 1 98.81 118 LEU A N 1
ATOM 915 C CA . LEU A 1 118 ? -3.984 37.188 7.559 1 98.81 118 LEU A CA 1
ATOM 916 C C . LEU A 1 118 ? -3.816 38.625 7.98 1 98.81 118 LEU A C 1
ATOM 918 O O . LEU A 1 118 ? -3.119 39.406 7.312 1 98.81 118 LEU A O 1
ATOM 922 N N . LYS A 1 119 ? -4.41 39.062 9.062 1 98.31 119 LYS A N 1
ATOM 923 C CA . LYS A 1 119 ? -4.258 40.375 9.625 1 98.31 119 LYS A CA 1
ATOM 924 C C . LYS A 1 119 ? -2.855 40.594 10.188 1 98.31 119 LYS A C 1
ATOM 926 O O . LYS A 1 119 ? -2.186 39.625 10.562 1 98.31 119 LYS A O 1
ATOM 931 N N . PRO A 1 120 ? -2.43 41.844 10.195 1 96.88 120 PRO A N 1
ATOM 932 C CA . PRO A 1 120 ? -1.167 42.125 10.891 1 96.88 120 PRO A CA 1
ATOM 933 C C . PRO A 1 120 ? -1.158 41.594 12.32 1 96.88 120 PRO A C 1
ATOM 935 O O . PRO A 1 120 ? -2.111 41.812 13.07 1 96.88 120 PRO A O 1
ATOM 938 N N . GLY A 1 121 ? -0.175 40.844 12.641 1 94.94 121 GLY A N 1
ATOM 939 C CA . GLY A 1 121 ? -0.064 40.281 13.977 1 94.94 121 GLY A CA 1
ATOM 940 C C . GLY A 1 121 ? -0.792 38.969 14.133 1 94.94 121 GLY A C 1
ATOM 941 O O . GLY A 1 121 ? -0.83 38.375 15.219 1 94.94 121 GLY A O 1
ATOM 942 N N . GLY A 1 122 ? -1.416 38.469 13.078 1 97.5 122 GLY A N 1
ATOM 943 C CA . GLY A 1 122 ? -2.109 37.188 13.117 1 97.5 122 GLY A CA 1
ATOM 944 C C . GLY A 1 122 ? -1.18 36.031 13.336 1 97.5 122 GLY A C 1
ATOM 945 O O . GLY A 1 122 ? 0.043 36.188 13.297 1 97.5 122 GLY A O 1
ATOM 946 N N . LYS A 1 123 ? -1.747 34.875 13.648 1 97.31 123 LYS A N 1
ATOM 947 C CA . LYS A 1 123 ? -0.962 33.688 13.953 1 97.31 123 LYS A CA 1
ATOM 948 C C . LYS A 1 123 ? -1.197 32.594 12.914 1 97.31 123 LYS A C 1
ATOM 950 O O . LYS A 1 123 ? -2.266 32.531 12.305 1 97.31 123 LYS A O 1
ATOM 955 N N . ILE A 1 124 ? -0.207 31.797 12.758 1 98.44 124 ILE A N 1
ATOM 956 C CA . ILE A 1 124 ? -0.287 30.672 11.828 1 98.44 124 ILE A CA 1
ATOM 957 C C . ILE A 1 124 ? 0.024 29.375 12.555 1 98.44 124 ILE A C 1
ATOM 959 O O . ILE A 1 124 ? 1.012 29.281 13.289 1 98.44 124 ILE A O 1
ATOM 963 N N . PHE A 1 125 ? -0.827 28.391 12.414 1 98.25 125 PHE A N 1
ATOM 964 C CA . PHE A 1 125 ? -0.703 27.078 13.039 1 98.25 125 PHE A CA 1
ATOM 965 C C . PHE A 1 125 ? -0.447 26 11.992 1 98.25 125 PHE A C 1
ATOM 967 O O . PHE A 1 125 ? -1.32 25.703 11.172 1 98.25 125 PHE A O 1
ATOM 974 N N . PRO A 1 126 ? 0.715 25.406 12.062 1 98.19 126 PRO A N 1
ATOM 975 C CA . PRO A 1 126 ? 1.874 25.641 12.922 1 98.19 126 PRO A CA 1
ATOM 976 C C . PRO A 1 126 ? 2.686 26.859 12.508 1 98.19 126 PRO A C 1
ATOM 978 O O . PRO A 1 126 ? 2.512 27.375 11.398 1 98.19 126 PRO A O 1
ATOM 981 N N . GLU A 1 127 ? 3.572 27.203 13.336 1 98.12 127 GLU A N 1
ATOM 982 C CA . GLU A 1 127 ? 4.316 28.453 13.148 1 98.12 127 GLU A CA 1
ATOM 983 C C . GLU A 1 127 ? 5.68 28.188 12.516 1 98.12 127 GLU A C 1
ATOM 985 O O . GLU A 1 127 ? 6.145 28.953 11.672 1 98.12 127 GLU A O 1
ATOM 990 N N . TYR A 1 128 ? 6.297 27.141 12.945 1 98.38 128 TYR A N 1
ATOM 991 C CA . TYR A 1 128 ? 7.602 26.766 12.422 1 98.38 128 TYR A CA 1
ATOM 992 C C . TYR A 1 128 ? 7.602 25.312 11.945 1 98.38 128 TYR A C 1
ATOM 994 O O . TYR A 1 128 ? 6.855 24.484 12.469 1 98.38 128 TYR A O 1
ATOM 1002 N N . ALA A 1 129 ? 8.398 25.047 10.984 1 98.25 129 ALA A N 1
ATOM 1003 C CA . ALA A 1 129 ? 8.633 23.688 10.5 1 98.25 129 ALA A CA 1
ATOM 1004 C C . ALA A 1 129 ? 10.117 23.453 10.219 1 98.25 129 ALA A C 1
ATOM 1006 O O . ALA A 1 129 ? 10.812 24.344 9.742 1 98.25 129 ALA A O 1
ATOM 1007 N N . THR A 1 130 ? 10.539 22.266 10.547 1 97.94 130 THR A N 1
ATOM 1008 C CA . THR A 1 130 ? 11.938 21.922 10.289 1 97.94 130 THR A CA 1
ATOM 1009 C C . THR A 1 130 ? 12.039 20.609 9.531 1 97.94 130 THR A C 1
ATOM 1011 O O . THR A 1 130 ? 11.234 19.703 9.75 1 97.94 130 THR A O 1
ATOM 1014 N N . LEU A 1 131 ? 12.977 20.531 8.656 1 97.69 131 LEU A N 1
ATOM 1015 C CA . LEU A 1 131 ? 13.391 19.297 7.984 1 97.69 131 LEU A CA 1
ATOM 1016 C C . LEU A 1 131 ? 14.727 18.812 8.523 1 97.69 131 LEU A C 1
ATOM 1018 O O . LEU A 1 131 ? 15.703 19.562 8.555 1 97.69 131 LEU A O 1
ATOM 1022 N N . ASN A 1 132 ? 14.719 17.578 8.938 1 97.81 132 ASN A N 1
ATOM 1023 C CA . ASN A 1 132 ? 15.906 16.984 9.555 1 97.81 132 ASN A CA 1
ATOM 1024 C C . ASN A 1 132 ? 16.391 15.758 8.789 1 97.81 132 ASN A C 1
ATOM 1026 O O . ASN A 1 132 ? 15.641 15.188 7.992 1 97.81 132 ASN A O 1
ATOM 1030 N N . CYS A 1 133 ? 17.656 15.383 9.039 1 97.5 133 CYS A N 1
ATOM 1031 C CA . CYS A 1 133 ? 18.203 14.18 8.422 1 97.5 133 CYS A CA 1
ATOM 1032 C C . CYS A 1 133 ? 19.156 13.469 9.375 1 97.5 133 CYS A C 1
ATOM 1034 O O . CYS A 1 133 ? 19.578 14.039 10.391 1 97.5 133 CYS A O 1
ATOM 1036 N N . ALA A 1 134 ? 19.422 12.25 9.094 1 97.75 134 ALA A N 1
ATOM 1037 C CA . ALA A 1 134 ? 20.406 11.422 9.766 1 97.75 134 ALA A CA 1
ATOM 1038 C C . ALA A 1 134 ? 20.875 10.273 8.867 1 97.75 134 ALA A C 1
ATOM 1040 O O . ALA A 1 134 ? 20.297 10.047 7.805 1 97.75 134 ALA A O 1
ATOM 1041 N N . LEU A 1 135 ? 21.953 9.695 9.281 1 97.56 135 LEU A N 1
ATOM 1042 C CA . LEU A 1 135 ? 22.406 8.477 8.625 1 97.56 135 LEU A CA 1
ATOM 1043 C C . LEU A 1 135 ? 21.625 7.266 9.141 1 97.56 135 LEU A C 1
ATOM 1045 O O . LEU A 1 135 ? 21.312 7.18 10.328 1 97.56 135 LEU A O 1
ATOM 1049 N N . CYS A 1 136 ? 21.344 6.355 8.227 1 97.88 136 CYS A N 1
ATOM 1050 C CA . CYS A 1 136 ? 20.516 5.258 8.719 1 97.88 136 CYS A CA 1
ATOM 1051 C C . CYS A 1 136 ? 20.938 3.938 8.078 1 97.88 136 CYS A C 1
ATOM 1053 O O . CYS A 1 136 ? 21.531 3.924 6.996 1 97.88 136 CYS A O 1
ATOM 1055 N N . SER A 1 137 ? 20.625 2.949 8.906 1 96.25 137 SER A N 1
ATOM 1056 C CA . SER A 1 137 ? 20.484 1.604 8.359 1 96.25 137 SER A CA 1
ATOM 1057 C C . SER A 1 137 ? 19.078 1.356 7.852 1 96.25 137 SER A C 1
ATOM 1059 O O . SER A 1 137 ? 18.094 1.642 8.555 1 96.25 137 SER A O 1
ATOM 1061 N N . ALA A 1 138 ? 18.844 1.054 6.66 1 94.25 138 ALA A N 1
ATOM 1062 C CA . ALA A 1 138 ? 17.531 0.821 6.074 1 94.25 138 ALA A CA 1
ATOM 1063 C C . ALA A 1 138 ? 17.141 -0.655 6.148 1 94.25 138 ALA A C 1
ATOM 1065 O O . ALA A 1 138 ? 16.672 -1.23 5.164 1 94.25 138 ALA A O 1
ATOM 1066 N N . SER A 1 139 ? 17.281 -1.203 7.262 1 88.06 139 SER A N 1
ATOM 1067 C CA . SER A 1 139 ? 17.109 -2.639 7.473 1 88.06 139 SER A CA 1
ATOM 1068 C C . SER A 1 139 ? 15.711 -3.1 7.086 1 88.06 139 SER A C 1
ATOM 1070 O O . SER A 1 139 ? 15.547 -4.191 6.543 1 88.06 139 SER A O 1
ATOM 1072 N N . PRO A 1 140 ? 14.711 -2.256 7.336 1 90.25 140 PRO A N 1
ATOM 1073 C CA . PRO A 1 140 ? 13.367 -2.717 6.988 1 90.25 140 PRO A CA 1
ATOM 1074 C C . PRO A 1 140 ? 13.188 -2.951 5.492 1 90.25 140 PRO A C 1
ATOM 1076 O O . PRO A 1 140 ? 12.25 -3.645 5.078 1 90.25 140 PRO A O 1
ATOM 1079 N N . LEU A 1 141 ? 14.023 -2.359 4.711 1 93.19 141 LEU A N 1
ATOM 1080 C CA . LEU A 1 141 ? 13.906 -2.465 3.26 1 93.19 141 LEU A CA 1
ATOM 1081 C C . LEU A 1 141 ? 14.617 -3.713 2.748 1 93.19 141 LEU A C 1
ATOM 1083 O O . LEU A 1 141 ? 14.406 -4.129 1.604 1 93.19 141 LEU A O 1
ATOM 1087 N N . PHE A 1 142 ? 15.461 -4.242 3.551 1 89.75 142 PHE A N 1
ATOM 1088 C CA . PHE A 1 142 ? 16.297 -5.363 3.129 1 89.75 142 PHE A CA 1
ATOM 1089 C C . PHE A 1 142 ? 16.078 -6.566 4.043 1 89.75 142 PHE A C 1
ATOM 1091 O O . PHE A 1 142 ? 16.984 -6.957 4.777 1 89.75 142 PHE A O 1
ATOM 1098 N N . THR A 1 143 ? 15.039 -7.25 3.93 1 87.38 143 THR A N 1
ATOM 1099 C CA . THR A 1 143 ? 14.68 -8.312 4.863 1 87.38 143 THR A CA 1
ATOM 1100 C C . THR A 1 143 ? 14.875 -9.68 4.227 1 87.38 143 THR A C 1
ATOM 1102 O O . THR A 1 143 ? 14.922 -10.695 4.926 1 87.38 143 THR A O 1
ATOM 1105 N N . THR A 1 144 ? 15.086 -9.812 2.969 1 90.06 144 THR A N 1
ATOM 1106 C CA . THR A 1 144 ? 15.133 -11.094 2.268 1 90.06 144 THR A CA 1
ATOM 1107 C C . THR A 1 144 ? 16.547 -11.648 2.252 1 90.06 144 THR A C 1
ATOM 1109 O O . THR A 1 144 ? 17.5 -10.914 1.988 1 90.06 144 THR A O 1
ATOM 1112 N N . ASN A 1 145 ? 16.672 -12.844 2.613 1 91 145 ASN A N 1
ATOM 1113 C CA . ASN A 1 145 ? 17.953 -13.531 2.461 1 91 145 ASN A CA 1
ATOM 1114 C C . ASN A 1 145 ? 18.109 -14.141 1.069 1 91 145 ASN A C 1
ATOM 1116 O O . ASN A 1 145 ? 17.797 -15.312 0.862 1 91 145 ASN A O 1
ATOM 1120 N N . TRP A 1 146 ? 18.719 -13.414 0.271 1 92.62 146 TRP A N 1
ATOM 1121 C CA . TRP A 1 146 ? 18.797 -13.797 -1.136 1 92.62 146 TRP A CA 1
ATOM 1122 C C . TRP A 1 146 ? 19.797 -14.93 -1.338 1 92.62 146 TRP A C 1
ATOM 1124 O O . TRP A 1 146 ? 19.812 -15.57 -2.391 1 92.62 146 TRP A O 1
ATOM 1134 N N . ASP A 1 147 ? 20.609 -15.164 -0.34 1 92.62 147 ASP A N 1
ATOM 1135 C CA . ASP A 1 147 ? 21.609 -16.234 -0.459 1 92.62 147 ASP A CA 1
ATOM 1136 C C . ASP A 1 147 ? 20.984 -17.594 -0.202 1 92.62 147 ASP A C 1
ATOM 1138 O O . ASP A 1 147 ? 21.609 -18.625 -0.448 1 92.62 147 ASP A O 1
ATOM 1142 N N . ASN A 1 148 ? 19.797 -17.547 0.286 1 93.62 148 ASN A N 1
ATOM 1143 C CA . ASN A 1 148 ? 19.078 -18.812 0.506 1 93.62 148 ASN A CA 1
ATOM 1144 C C . ASN A 1 148 ? 17.578 -18.625 0.379 1 93.62 148 ASN A C 1
ATOM 1146 O O . ASN A 1 148 ? 16.891 -18.359 1.369 1 93.62 148 ASN A O 1
ATOM 1150 N N . ILE A 1 149 ? 17.094 -18.906 -0.73 1 93.75 149 ILE A N 1
ATOM 1151 C CA . ILE A 1 149 ? 15.672 -18.891 -1.014 1 93.75 149 ILE A CA 1
ATOM 1152 C C . ILE A 1 149 ? 15.195 -20.312 -1.29 1 93.75 149 ILE A C 1
ATOM 1154 O O . ILE A 1 149 ? 15.312 -20.812 -2.414 1 93.75 149 ILE A O 1
ATOM 1158 N N . PHE A 1 150 ? 14.648 -20.953 -0.294 1 93.56 150 PHE A N 1
ATOM 1159 C CA . PHE A 1 150 ? 14.195 -22.344 -0.383 1 93.56 150 PHE A CA 1
ATOM 1160 C C . PHE A 1 150 ? 15.305 -23.234 -0.907 1 93.56 150 PHE A C 1
ATOM 1162 O O . PHE A 1 150 ? 15.078 -24.062 -1.79 1 93.56 150 PHE A O 1
ATOM 1169 N N . GLY A 1 151 ? 16.562 -22.938 -0.487 1 93.25 151 GLY A N 1
ATOM 1170 C CA . GLY A 1 151 ? 17.703 -23.781 -0.814 1 93.25 151 GLY A CA 1
ATOM 1171 C C . GLY A 1 151 ? 18.469 -23.312 -2.037 1 93.25 151 GLY A C 1
ATOM 1172 O O . GLY A 1 151 ? 19.422 -23.953 -2.461 1 93.25 151 GLY A O 1
ATOM 1173 N N . HIS A 1 152 ? 18.078 -22.219 -2.58 1 95.5 152 HIS A N 1
ATOM 1174 C CA . HIS A 1 152 ? 18.734 -21.734 -3.795 1 95.5 152 HIS A CA 1
ATOM 1175 C C . HIS A 1 152 ? 19.344 -20.359 -3.58 1 95.5 152 HIS A C 1
ATOM 1177 O O . HIS A 1 152 ? 18.828 -19.578 -2.775 1 95.5 152 HIS A O 1
ATOM 1183 N N . LYS A 1 153 ? 20.391 -20.156 -4.289 1 95.38 153 LYS A N 1
ATOM 1184 C CA . LYS A 1 153 ? 21.078 -18.875 -4.23 1 95.38 153 LYS A CA 1
ATOM 1185 C C . LYS A 1 153 ? 20.547 -17.922 -5.297 1 95.38 153 LYS A C 1
ATOM 1187 O O . LYS A 1 153 ? 20.547 -18.25 -6.484 1 95.38 153 LYS A O 1
ATOM 1192 N N . MET A 1 154 ? 20.062 -16.781 -4.836 1 94.75 154 MET A N 1
ATOM 1193 C CA . MET A 1 154 ? 19.562 -15.766 -5.762 1 94.75 154 MET A CA 1
ATOM 1194 C C . MET A 1 154 ? 20.188 -14.406 -5.453 1 94.75 154 MET A C 1
ATOM 1196 O O . MET A 1 154 ? 19.469 -13.406 -5.344 1 94.75 154 MET A O 1
ATOM 1200 N N . SER A 1 155 ? 21.422 -14.336 -5.367 1 91.81 155 SER A N 1
ATOM 1201 C CA . SER A 1 155 ? 22.156 -13.141 -4.977 1 91.81 155 SER A CA 1
ATOM 1202 C C . SER A 1 155 ? 22 -12.031 -6.004 1 91.81 155 SER A C 1
ATOM 1204 O O . SER A 1 155 ? 22.047 -10.844 -5.664 1 91.81 155 SER A O 1
ATOM 1206 N N . SER A 1 156 ? 21.719 -12.359 -7.227 1 88.75 156 SER A N 1
ATOM 1207 C CA . SER A 1 156 ? 21.516 -11.375 -8.281 1 88.75 156 SER A CA 1
ATOM 1208 C C . SER A 1 156 ? 20.266 -10.539 -8.023 1 88.75 156 SER A C 1
ATOM 1210 O O . SER A 1 156 ? 20.188 -9.391 -8.469 1 88.75 156 SER A O 1
ATOM 1212 N N . MET A 1 157 ? 19.359 -11.125 -7.309 1 91.12 157 MET A N 1
ATOM 1213 C CA . MET A 1 157 ? 18.141 -10.406 -6.969 1 91.12 157 MET A CA 1
ATOM 1214 C C . MET A 1 157 ? 18.453 -9.219 -6.059 1 91.12 157 MET A C 1
ATOM 1216 O O . MET A 1 157 ? 17.719 -8.219 -6.066 1 91.12 157 MET A O 1
ATOM 1220 N N . ARG A 1 158 ? 19.484 -9.336 -5.293 1 88.25 158 ARG A N 1
ATOM 1221 C CA . ARG A 1 158 ? 19.875 -8.258 -4.391 1 88.25 158 ARG A CA 1
ATOM 1222 C C . ARG A 1 158 ? 20.172 -6.977 -5.164 1 88.25 158 ARG A C 1
ATOM 1224 O O . ARG A 1 158 ? 19.781 -5.883 -4.738 1 88.25 158 ARG A O 1
ATOM 1231 N N . VAL A 1 159 ? 20.812 -7.16 -6.277 1 84.62 159 VAL A N 1
ATOM 1232 C CA . VAL A 1 159 ? 21.188 -6.023 -7.113 1 84.62 159 VAL A CA 1
ATOM 1233 C C . VAL A 1 159 ? 19.938 -5.355 -7.68 1 84.62 159 VAL A C 1
ATOM 1235 O O . VAL A 1 159 ? 19.812 -4.129 -7.625 1 84.62 159 VAL A O 1
ATOM 1238 N N . LEU A 1 160 ? 19.094 -6.172 -8.148 1 86 160 LEU A N 1
ATOM 1239 C CA . LEU A 1 160 ? 17.859 -5.648 -8.719 1 86 160 LEU A CA 1
ATOM 1240 C C . LEU A 1 160 ? 17.016 -4.965 -7.645 1 86 160 LEU A C 1
ATOM 1242 O O . LEU A 1 160 ? 16.406 -3.922 -7.902 1 86 160 LEU A O 1
ATOM 1246 N N . GLU A 1 161 ? 16.922 -5.602 -6.527 1 89 161 GLU A N 1
ATOM 1247 C CA . GLU A 1 161 ? 16.188 -5.02 -5.406 1 89 161 GLU A CA 1
ATOM 1248 C C . GLU A 1 161 ? 16.719 -3.633 -5.055 1 89 161 GLU A C 1
ATOM 1250 O O . GLU A 1 161 ? 15.945 -2.68 -4.93 1 89 161 GLU A O 1
ATOM 1255 N N . ARG A 1 162 ? 17.969 -3.492 -4.926 1 89 162 ARG A N 1
ATOM 1256 C CA . ARG A 1 162 ? 18.609 -2.221 -4.602 1 89 162 ARG A CA 1
ATOM 1257 C C . ARG A 1 162 ? 18.328 -1.174 -5.676 1 89 162 ARG A C 1
ATOM 1259 O O . ARG A 1 162 ? 17.969 -0.033 -5.359 1 89 162 ARG A O 1
ATOM 1266 N N . GLN A 1 163 ? 18.453 -1.575 -6.883 1 87.44 163 GLN A N 1
ATOM 1267 C CA . GLN A 1 163 ? 18.203 -0.665 -7.996 1 87.44 163 GLN A CA 1
ATOM 1268 C C . GLN A 1 163 ? 16.766 -0.162 -7.984 1 87.44 163 GLN A C 1
ATOM 1270 O O . GLN A 1 163 ? 16.516 1.027 -8.188 1 87.44 163 GLN A O 1
ATOM 1275 N N . SER A 1 164 ? 15.93 -1.061 -7.719 1 89.69 164 SER A N 1
ATOM 1276 C CA . SER A 1 164 ? 14.523 -0.697 -7.66 1 89.69 164 SER A CA 1
ATOM 1277 C C . SER A 1 164 ? 14.242 0.266 -6.508 1 89.69 164 SER A C 1
ATOM 1279 O O . SER A 1 164 ? 13.523 1.251 -6.676 1 89.69 164 SER A O 1
ATOM 1281 N N . LEU A 1 165 ? 14.82 -0.017 -5.422 1 91.44 165 LEU A N 1
ATOM 1282 C CA . LEU A 1 165 ? 14.602 0.785 -4.219 1 91.44 165 LEU A CA 1
ATOM 1283 C C . LEU A 1 165 ? 15.227 2.168 -4.371 1 91.44 165 LEU A C 1
ATOM 1285 O O . LEU A 1 165 ? 14.742 3.139 -3.783 1 91.44 165 LEU A O 1
ATOM 1289 N N . MET A 1 166 ? 16.234 2.281 -5.191 1 91.12 166 MET A N 1
ATOM 1290 C CA . MET A 1 166 ? 16.969 3.541 -5.348 1 91.12 166 MET A CA 1
ATOM 1291 C C . MET A 1 166 ? 16.234 4.465 -6.324 1 91.12 166 MET A C 1
ATOM 1293 O O . MET A 1 166 ? 16.547 5.652 -6.406 1 91.12 166 MET A O 1
ATOM 1297 N N . ALA A 1 167 ? 15.281 3.914 -7.074 1 87.25 167 ALA A N 1
ATOM 1298 C CA . ALA A 1 167 ? 14.609 4.664 -8.133 1 87.25 167 ALA A CA 1
ATOM 1299 C C . ALA A 1 167 ? 13.766 5.797 -7.547 1 87.25 167 ALA A C 1
ATOM 1301 O O . ALA A 1 167 ? 13.461 6.773 -8.234 1 87.25 167 ALA A O 1
ATOM 1302 N N . LYS A 1 168 ? 13.352 5.707 -6.359 1 90.12 168 LYS A N 1
ATOM 1303 C CA . LYS A 1 168 ? 12.562 6.727 -5.664 1 90.12 168 LYS A CA 1
ATOM 1304 C C . LYS A 1 168 ? 12.844 6.703 -4.164 1 90.12 168 LYS A C 1
ATOM 1306 O O . LYS A 1 168 ? 13.273 5.68 -3.623 1 90.12 168 LYS A O 1
ATOM 1311 N N . PRO A 1 169 ? 12.578 7.805 -3.553 1 93.5 169 PRO A N 1
ATOM 1312 C CA . PRO A 1 169 ? 12.695 7.777 -2.092 1 93.5 169 PRO A CA 1
ATOM 1313 C C . PRO A 1 169 ? 11.727 6.793 -1.444 1 93.5 169 PRO A C 1
ATOM 1315 O O . PRO A 1 169 ? 10.594 6.629 -1.918 1 93.5 169 PRO A O 1
ATOM 1318 N N . GLN A 1 170 ? 12.227 6.156 -0.444 1 95.94 170 GLN A N 1
ATOM 1319 C CA . GLN A 1 170 ? 11.406 5.164 0.241 1 95.94 170 GLN A CA 1
ATOM 1320 C C . GLN A 1 170 ? 10.75 5.754 1.487 1 95.94 170 GLN A C 1
ATOM 1322 O O . GLN A 1 170 ? 11.414 6.398 2.299 1 95.94 170 GLN A O 1
ATOM 1327 N N . VAL A 1 171 ? 9.492 5.629 1.621 1 96.19 171 VAL A N 1
ATOM 1328 C CA . VAL A 1 171 ? 8.758 6.078 2.795 1 96.19 171 VAL A CA 1
ATOM 1329 C C . VAL A 1 171 ? 8.492 4.898 3.725 1 96.19 171 VAL A C 1
ATOM 1331 O O . VAL A 1 171 ? 7.691 4.016 3.406 1 96.19 171 VAL A O 1
ATOM 1334 N N . GLU A 1 172 ? 9.172 4.891 4.891 1 96.19 172 GLU A N 1
ATOM 1335 C CA . GLU A 1 172 ? 9.148 3.736 5.789 1 96.19 172 GLU A CA 1
ATOM 1336 C C . GLU A 1 172 ? 9.18 4.176 7.25 1 96.19 172 GLU A C 1
ATOM 1338 O O . GLU A 1 172 ? 9.594 5.293 7.559 1 96.19 172 GLU A O 1
ATOM 1343 N N . MET A 1 173 ? 8.734 3.27 8.047 1 95.44 173 MET A N 1
ATOM 1344 C CA . MET A 1 173 ? 8.867 3.471 9.484 1 95.44 173 MET A CA 1
ATOM 1345 C C . MET A 1 173 ? 10.211 2.939 9.984 1 95.44 173 MET A C 1
ATOM 1347 O O . MET A 1 173 ? 10.469 1.738 9.914 1 95.44 173 MET A O 1
ATOM 1351 N N . LEU A 1 174 ? 10.992 3.777 10.477 1 96.62 174 LEU A N 1
ATOM 1352 C CA . LEU A 1 174 ? 12.273 3.383 11.055 1 96.62 174 LEU A CA 1
ATOM 1353 C C . LEU A 1 174 ? 12.203 3.371 12.578 1 96.62 174 LEU A C 1
ATOM 1355 O O . LEU A 1 174 ? 11.344 4.035 13.172 1 96.62 174 LEU A O 1
ATOM 1359 N N . GLU A 1 175 ? 13.086 2.6 13.148 1 95.44 175 GLU A N 1
ATOM 1360 C CA . GLU A 1 175 ? 13.273 2.566 14.594 1 95.44 175 GLU A CA 1
ATOM 1361 C C . GLU A 1 175 ? 14.547 3.299 15 1 95.44 175 GLU A C 1
ATOM 1363 O O . GLU A 1 175 ? 15.406 3.576 14.164 1 95.44 175 GLU A O 1
ATOM 1368 N N . GLU A 1 176 ? 14.602 3.555 16.266 1 95.38 176 GLU A N 1
ATOM 1369 C CA . GLU A 1 176 ? 15.758 4.27 16.797 1 95.38 176 GLU A CA 1
ATOM 1370 C C . GLU A 1 176 ? 17.062 3.543 16.453 1 95.38 176 GLU A C 1
ATOM 1372 O O . GLU A 1 176 ? 18.078 4.18 16.156 1 95.38 176 GLU A O 1
ATOM 1377 N N . GLU A 1 177 ? 17.047 2.223 16.422 1 94.5 177 GLU A N 1
ATOM 1378 C CA . GLU A 1 177 ? 18.234 1.412 16.188 1 94.5 177 GLU A CA 1
ATOM 1379 C C . GLU A 1 177 ? 18.734 1.55 14.758 1 94.5 177 GLU A C 1
ATOM 1381 O O . GLU A 1 177 ? 19.875 1.205 14.445 1 94.5 177 GLU A O 1
ATOM 1386 N N . ASP A 1 178 ? 17.828 2.014 13.891 1 96.69 178 ASP A N 1
ATOM 1387 C CA . ASP A 1 178 ? 18.188 2.17 12.484 1 96.69 178 ASP A CA 1
ATOM 1388 C C . ASP A 1 178 ? 18.984 3.455 12.266 1 96.69 178 ASP A C 1
ATOM 1390 O O . ASP A 1 178 ? 19.578 3.648 11.195 1 96.69 178 ASP A O 1
ATOM 1394 N N . ILE A 1 179 ? 18.953 4.344 13.219 1 97.75 179 ILE A N 1
ATOM 1395 C CA . ILE A 1 179 ? 19.594 5.645 13.094 1 97.75 179 ILE A CA 1
ATOM 1396 C C . ILE A 1 179 ? 21.047 5.551 13.562 1 97.75 179 ILE A C 1
ATOM 1398 O O . ILE A 1 179 ? 21.312 5.141 14.695 1 97.75 179 ILE A O 1
ATOM 1402 N N . LEU A 1 180 ? 21.969 5.98 12.773 1 97.44 180 LEU A N 1
ATOM 1403 C CA . LEU A 1 180 ? 23.375 5.734 13.039 1 97.44 180 LEU A CA 1
ATOM 1404 C C . LEU A 1 180 ? 24.078 7.02 13.453 1 97.44 180 LEU A C 1
ATOM 1406 O O . LEU A 1 180 ? 25.266 7 13.789 1 97.44 180 LEU A O 1
ATOM 1410 N N . SER A 1 181 ? 23.391 8.133 13.469 1 96.12 181 SER A N 1
ATOM 1411 C CA . SER A 1 181 ? 24.031 9.422 13.742 1 96.12 181 SER A CA 1
ATOM 1412 C C . SER A 1 181 ? 23.094 10.352 14.508 1 96.12 181 SER A C 1
ATOM 1414 O O . SER A 1 181 ? 21.922 10.016 14.727 1 96.12 181 SER A O 1
ATOM 1416 N N . VAL A 1 182 ? 23.703 11.453 14.93 1 92.12 182 VAL A N 1
ATOM 1417 C CA . VAL A 1 182 ? 22.844 12.531 15.43 1 92.12 182 VAL A CA 1
ATOM 1418 C C . VAL A 1 182 ? 22.031 13.117 14.273 1 92.12 182 VAL A C 1
ATOM 1420 O O . VAL A 1 182 ? 22.312 12.828 13.102 1 92.12 182 VAL A O 1
ATOM 1423 N N . SER A 1 183 ? 21.078 13.844 14.594 1 94.56 183 SER A N 1
ATOM 1424 C CA . SER A 1 183 ? 20.266 14.5 13.578 1 94.56 183 SER A CA 1
ATOM 1425 C C . SER A 1 183 ? 20.828 15.867 13.219 1 94.56 183 SER A C 1
ATOM 1427 O O . SER A 1 183 ? 21.5 16.516 14.031 1 94.56 183 SER A O 1
ATOM 1429 N N . ARG A 1 184 ? 20.594 16.25 12.031 1 95.12 184 ARG A N 1
ATOM 1430 C CA . ARG A 1 184 ? 20.969 17.578 11.555 1 95.12 184 ARG A CA 1
ATOM 1431 C C . ARG A 1 184 ? 19.766 18.281 10.93 1 95.12 184 ARG A C 1
ATOM 1433 O O . ARG A 1 184 ? 18.969 17.656 10.227 1 95.12 184 ARG A O 1
ATOM 1440 N N . ASN A 1 185 ? 19.656 19.531 11.242 1 95.94 185 ASN A N 1
ATOM 1441 C CA . ASN A 1 185 ? 18.625 20.359 10.625 1 95.94 185 ASN A CA 1
ATOM 1442 C C . ASN A 1 185 ? 19.031 20.812 9.227 1 95.94 185 ASN A C 1
ATOM 1444 O O . ASN A 1 185 ? 20.109 21.375 9.039 1 95.94 185 ASN A O 1
ATOM 1448 N N . ILE A 1 186 ? 18.156 20.562 8.297 1 94.12 186 ILE A N 1
ATOM 1449 C CA . ILE A 1 186 ? 18.453 20.906 6.91 1 94.12 186 ILE A CA 1
ATOM 1450 C C . ILE A 1 186 ? 17.703 22.172 6.512 1 94.12 186 ILE A C 1
ATOM 1452 O O . ILE A 1 186 ? 18.156 22.922 5.637 1 94.12 186 ILE A O 1
ATOM 1456 N N . LEU A 1 187 ? 16.594 22.359 7.008 1 95.69 187 LEU A N 1
ATOM 1457 C CA . LEU A 1 187 ? 15.727 23.469 6.648 1 95.69 187 LEU A CA 1
ATOM 1458 C C . LEU A 1 187 ? 14.852 23.875 7.828 1 95.69 187 LEU A C 1
ATOM 1460 O O . LEU A 1 187 ? 14.312 23.016 8.531 1 95.69 187 LEU A O 1
ATOM 1464 N N . THR A 1 188 ? 14.812 25.109 8.133 1 97.38 188 THR A N 1
ATOM 1465 C CA . THR A 1 188 ? 13.867 25.688 9.078 1 97.38 188 THR A CA 1
ATOM 1466 C C . THR A 1 188 ? 12.961 26.703 8.391 1 97.38 188 THR A C 1
ATOM 1468 O O . THR A 1 188 ? 13.445 27.625 7.73 1 97.38 188 THR A O 1
ATOM 1471 N N . ILE A 1 189 ? 11.734 26.547 8.516 1 98.06 189 ILE A N 1
ATOM 1472 C CA . ILE A 1 189 ? 10.75 27.422 7.883 1 98.06 189 ILE A CA 1
ATOM 1473 C C . ILE A 1 189 ? 10.008 28.219 8.953 1 98.06 189 ILE A C 1
ATOM 1475 O O . ILE A 1 189 ? 9.43 27.625 9.875 1 98.06 189 ILE A O 1
ATOM 1479 N N . ASP A 1 190 ? 10.07 29.5 8.875 1 98.56 190 ASP A N 1
ATOM 1480 C CA . ASP A 1 190 ? 9.188 30.391 9.617 1 98.56 190 ASP A CA 1
ATOM 1481 C C . ASP A 1 190 ? 7.969 30.781 8.781 1 98.56 190 ASP A C 1
ATOM 1483 O O . ASP A 1 190 ? 8.078 31.562 7.836 1 98.56 190 ASP A O 1
ATOM 1487 N N . MET A 1 191 ? 6.863 30.297 9.117 1 98.5 191 MET A N 1
ATOM 1488 C CA . MET A 1 191 ? 5.664 30.469 8.305 1 98.5 191 MET A CA 1
ATOM 1489 C C . MET A 1 191 ? 5.25 31.938 8.25 1 98.5 191 MET A C 1
ATOM 1491 O O . MET A 1 191 ? 4.48 32.344 7.375 1 98.5 191 MET A O 1
ATOM 1495 N N . ASN A 1 192 ? 5.719 32.719 9.141 1 98 192 ASN A N 1
ATOM 1496 C CA . ASN A 1 192 ? 5.359 34.125 9.164 1 98 192 ASN A CA 1
ATOM 1497 C C . ASN A 1 192 ? 6.086 34.906 8.078 1 98 192 ASN A C 1
ATOM 1499 O O . ASN A 1 192 ? 5.691 36.031 7.742 1 98 192 ASN A O 1
ATOM 1503 N N . SER A 1 193 ? 7.176 34.312 7.566 1 98.06 193 SER A N 1
ATOM 1504 C CA . SER A 1 193 ? 7.965 35.156 6.66 1 98.06 193 SER A CA 1
ATOM 1505 C C . SER A 1 193 ? 8.383 34.375 5.422 1 98.06 193 SER A C 1
ATOM 1507 O O . SER A 1 193 ? 8.836 34.938 4.434 1 98.06 193 SER A O 1
ATOM 1509 N N . VAL A 1 194 ? 8.25 33.094 5.402 1 97.94 194 VAL A N 1
ATOM 1510 C CA . VAL A 1 194 ? 8.734 32.25 4.32 1 97.94 194 VAL A CA 1
ATOM 1511 C C . VAL A 1 194 ? 8.078 32.656 3.006 1 97.94 194 VAL A C 1
ATOM 1513 O O . VAL A 1 194 ? 6.906 33.062 2.986 1 97.94 194 VAL A O 1
ATOM 1516 N N . THR A 1 195 ? 8.797 32.594 1.92 1 96.75 195 THR A N 1
ATOM 1517 C CA . THR A 1 195 ? 8.273 32.844 0.579 1 96.75 195 THR A CA 1
ATOM 1518 C C . THR A 1 195 ? 8.32 31.547 -0.249 1 96.75 195 THR A C 1
ATOM 1520 O O . THR A 1 195 ? 9 30.594 0.118 1 96.75 195 THR A O 1
ATOM 1523 N N . VAL A 1 196 ? 7.609 31.547 -1.329 1 93.62 196 VAL A N 1
ATOM 1524 C CA . VAL A 1 196 ? 7.598 30.406 -2.229 1 93.62 196 VAL A CA 1
ATOM 1525 C C . VAL A 1 196 ? 9.008 30.156 -2.768 1 93.62 196 VAL A C 1
ATOM 1527 O O . VAL A 1 196 ? 9.422 29 -2.928 1 93.62 196 VAL A O 1
ATOM 1530 N N . GLN A 1 197 ? 9.797 31.156 -3.004 1 91.81 197 GLN A N 1
ATOM 1531 C CA . GLN A 1 197 ? 11.164 31.047 -3.51 1 91.81 197 GLN A CA 1
ATOM 1532 C C . GLN A 1 197 ? 12.07 30.359 -2.494 1 91.81 197 GLN A C 1
ATOM 1534 O O . GLN A 1 197 ? 12.961 29.594 -2.869 1 91.81 197 GLN A O 1
ATOM 1539 N N . ASP A 1 198 ? 11.797 30.625 -1.23 1 93.25 198 ASP A N 1
ATOM 1540 C CA . ASP A 1 198 ? 12.617 30.062 -0.165 1 93.25 198 ASP A CA 1
ATOM 1541 C C . ASP A 1 198 ? 12.539 28.547 -0.15 1 93.25 198 ASP A C 1
ATOM 1543 O O . ASP A 1 198 ? 13.477 27.875 0.276 1 93.25 198 ASP A O 1
ATOM 1547 N N . VAL A 1 199 ? 11.43 28.016 -0.66 1 92.94 199 VAL A N 1
ATOM 1548 C CA . VAL A 1 199 ? 11.227 26.578 -0.5 1 92.94 199 VAL A CA 1
ATOM 1549 C C . VAL A 1 199 ? 11.219 25.906 -1.87 1 92.94 199 VAL A C 1
ATOM 1551 O O . VAL A 1 199 ? 10.867 24.719 -1.986 1 92.94 199 VAL A O 1
ATOM 1554 N N . SER A 1 200 ? 11.57 26.609 -2.9 1 90.62 200 SER A N 1
ATOM 1555 C CA . SER A 1 200 ? 11.555 26.062 -4.25 1 90.62 200 SER A CA 1
ATOM 1556 C C . SER A 1 200 ? 12.797 25.219 -4.52 1 90.62 200 SER A C 1
ATOM 1558 O O . SER A 1 200 ? 12.789 24.344 -5.379 1 90.62 200 SER A O 1
ATOM 1560 N N . ALA A 1 201 ? 13.875 25.531 -3.857 1 91.19 201 ALA A N 1
ATOM 1561 C CA . ALA A 1 201 ? 15.133 24.812 -3.992 1 91.19 201 ALA A CA 1
ATOM 1562 C C . ALA A 1 201 ? 15.953 24.891 -2.707 1 91.19 201 ALA A C 1
ATOM 1564 O O . ALA A 1 201 ? 16.312 25.984 -2.258 1 91.19 201 ALA A O 1
ATOM 1565 N N . ILE A 1 202 ? 16.234 23.781 -2.158 1 92.25 202 ILE A N 1
ATOM 1566 C CA . ILE A 1 202 ? 16.984 23.688 -0.917 1 92.25 202 ILE A CA 1
ATOM 1567 C C . ILE A 1 202 ? 18.266 22.875 -1.148 1 92.25 202 ILE A C 1
ATOM 1569 O O . ILE A 1 202 ? 18.203 21.75 -1.667 1 92.25 202 ILE A O 1
ATOM 1573 N N . ARG A 1 203 ? 19.328 23.438 -0.858 1 92.56 203 ARG A N 1
ATOM 1574 C CA . ARG A 1 203 ? 20.625 22.766 -0.929 1 92.56 203 ARG A CA 1
ATOM 1575 C C . ARG A 1 203 ? 21.344 22.844 0.41 1 92.56 203 ARG A C 1
ATOM 1577 O O . ARG A 1 203 ? 21.469 23.922 0.998 1 92.56 203 ARG A O 1
ATOM 1584 N N . SER A 1 204 ? 21.766 21.719 0.897 1 92.75 204 SER A N 1
ATOM 1585 C CA . SER A 1 204 ? 22.438 21.688 2.191 1 92.75 204 SER A CA 1
ATOM 1586 C C . SER A 1 204 ? 23.609 20.703 2.172 1 92.75 204 SER A C 1
ATOM 1588 O O . SER A 1 204 ? 23.469 19.562 1.762 1 92.75 204 SER A O 1
ATOM 1590 N N . LYS A 1 205 ? 24.75 21.188 2.574 1 91.81 205 LYS A N 1
ATOM 1591 C CA . LYS A 1 205 ? 25.891 20.312 2.842 1 91.81 205 LYS A CA 1
ATOM 1592 C C . LYS A 1 205 ? 25.906 19.859 4.297 1 91.81 205 LYS A C 1
ATOM 1594 O O . LYS A 1 205 ? 25.828 20.672 5.211 1 91.81 205 LYS A O 1
ATOM 1599 N N . VAL A 1 206 ? 26.016 18.594 4.449 1 92.88 206 VAL A N 1
ATOM 1600 C CA . VAL A 1 206 ? 25.891 18.047 5.793 1 92.88 206 VAL A CA 1
ATOM 1601 C C . VAL A 1 206 ? 27.141 17.234 6.141 1 92.88 206 VAL A C 1
ATOM 1603 O O . VAL A 1 206 ? 27.594 16.422 5.332 1 92.88 206 VAL A O 1
ATOM 1606 N N . PHE A 1 207 ? 27.672 17.578 7.266 1 89.75 207 PHE A N 1
ATOM 1607 C CA . PHE A 1 207 ? 28.719 16.781 7.906 1 89.75 207 PHE A CA 1
ATOM 1608 C C . PHE A 1 207 ? 28.219 16.172 9.211 1 89.75 207 PHE A C 1
ATOM 1610 O O . PHE A 1 207 ? 27.797 16.906 10.109 1 89.75 207 PHE A O 1
ATOM 1617 N N . ILE A 1 208 ? 28.281 14.891 9.242 1 91.44 208 ILE A N 1
ATOM 1618 C CA . ILE A 1 208 ? 27.656 14.273 10.398 1 91.44 208 ILE A CA 1
ATOM 1619 C C . ILE A 1 208 ? 28.484 13.094 10.875 1 91.44 208 ILE A C 1
ATOM 1621 O O . ILE A 1 208 ? 29.031 12.344 10.07 1 91.44 208 ILE A O 1
ATOM 1625 N N . ALA A 1 209 ? 28.594 13.016 12.164 1 91 209 ALA A N 1
ATOM 1626 C CA . ALA A 1 209 ? 29.328 11.922 12.781 1 91 209 ALA A CA 1
ATOM 1627 C C . ALA A 1 209 ? 28.391 10.781 13.18 1 91 209 ALA A C 1
ATOM 1629 O O . ALA A 1 209 ? 27.281 11.023 13.672 1 91 209 ALA A O 1
ATOM 1630 N N . THR A 1 210 ? 28.844 9.578 12.984 1 93.56 210 THR A N 1
ATOM 1631 C CA . THR A 1 210 ? 28.094 8.422 13.445 1 93.56 210 THR A CA 1
ATOM 1632 C C . THR A 1 210 ? 28.219 8.258 14.961 1 93.56 210 THR A C 1
ATOM 1634 O O . THR A 1 210 ? 29.281 8.523 15.523 1 93.56 210 THR A O 1
ATOM 1637 N N . HIS A 1 211 ? 27.203 7.887 15.609 1 93 211 HIS A N 1
ATOM 1638 C CA . HIS A 1 211 ? 27.266 7.621 17.031 1 93 211 HIS A CA 1
ATOM 1639 C C . HIS A 1 211 ? 27.219 6.125 17.328 1 93 211 HIS A C 1
ATOM 1641 O O . HIS A 1 211 ? 27.344 5.703 18.469 1 93 211 HIS A O 1
ATOM 1647 N N . ASN A 1 212 ? 26.969 5.285 16.344 1 91.88 212 ASN A N 1
ATOM 1648 C CA . ASN A 1 212 ? 26.984 3.828 16.438 1 91.88 212 ASN A CA 1
ATOM 1649 C C . ASN A 1 212 ? 27.656 3.197 15.219 1 91.88 212 ASN A C 1
ATOM 1651 O O . ASN A 1 212 ? 27.641 3.773 14.133 1 91.88 212 ASN A O 1
ATOM 1655 N N . SER A 1 213 ? 28.219 2.082 15.547 1 94.81 213 SER A N 1
ATOM 1656 C CA . SER A 1 213 ? 28.688 1.274 14.43 1 94.81 213 SER A CA 1
ATOM 1657 C C . SER A 1 213 ? 27.531 0.547 13.75 1 94.81 213 SER A C 1
ATOM 1659 O O . SER A 1 213 ? 26.5 0.292 14.367 1 94.81 213 SER A O 1
ATOM 1661 N N . GLY A 1 214 ? 27.656 0.319 12.461 1 95.31 214 GLY A N 1
ATOM 1662 C CA . GLY A 1 214 ? 26.625 -0.411 11.734 1 95.31 214 GLY A CA 1
ATOM 1663 C C . GLY A 1 214 ? 26.781 -0.322 10.234 1 95.31 214 GLY A C 1
ATOM 1664 O O . GLY A 1 214 ? 27.828 0.086 9.734 1 95.31 214 GLY A O 1
ATOM 1665 N N . ILE A 1 215 ? 25.812 -0.809 9.578 1 95.88 215 ILE A N 1
ATOM 1666 C CA . 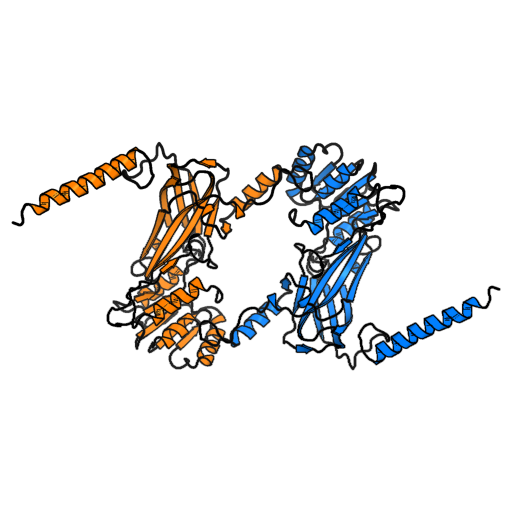ILE A 1 215 ? 25.781 -0.759 8.117 1 95.88 215 ILE A CA 1
ATOM 1667 C C . ILE A 1 215 ? 25.062 0.503 7.656 1 95.88 215 ILE A C 1
ATOM 1669 O O . ILE A 1 215 ? 23.844 0.645 7.867 1 95.88 215 ILE A O 1
ATOM 1673 N N . TYR A 1 216 ? 25.859 1.401 7.133 1 96.06 216 TYR A N 1
ATOM 1674 C CA . TYR A 1 216 ? 25.344 2.656 6.594 1 96.06 216 TYR A CA 1
ATOM 1675 C C . TYR A 1 216 ? 24.812 2.465 5.176 1 96.06 216 TYR A C 1
ATOM 1677 O O . TYR A 1 216 ? 25.562 2.139 4.262 1 96.06 216 TYR A O 1
ATOM 16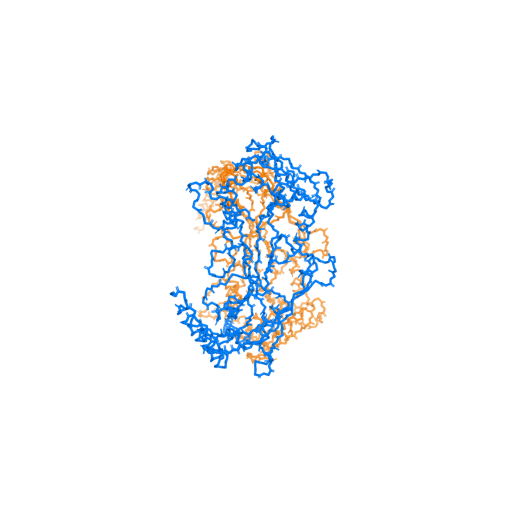85 N N . GLN A 1 217 ? 23.438 2.777 4.977 1 96.38 217 GLN A N 1
ATOM 1686 C CA . GLN A 1 217 ? 22.797 2.424 3.709 1 96.38 217 GLN A CA 1
ATOM 1687 C C . GLN A 1 217 ? 22.156 3.645 3.055 1 96.38 217 GLN A C 1
ATOM 1689 O O . GLN A 1 217 ? 21.828 3.615 1.87 1 96.38 217 GLN A O 1
ATOM 1694 N N . GLY A 1 218 ? 21.953 4.691 3.854 1 96.81 218 GLY A N 1
ATOM 1695 C CA . GLY A 1 218 ? 21.312 5.863 3.266 1 96.81 218 GLY A CA 1
ATOM 1696 C C . GLY A 1 218 ? 21.078 6.98 4.262 1 96.81 218 GLY A C 1
ATOM 1697 O O . GLY A 1 218 ? 21.594 6.938 5.383 1 96.81 218 GLY A O 1
ATOM 1698 N N . VAL A 1 219 ? 20.391 8.016 3.785 1 97.38 219 VAL A N 1
ATOM 1699 C CA . VAL A 1 219 ? 20.016 9.18 4.582 1 97.38 219 VAL A CA 1
ATOM 1700 C C . VAL A 1 219 ? 18.5 9.188 4.805 1 97.38 219 VAL A C 1
ATOM 1702 O O . VAL A 1 219 ? 17.734 8.914 3.881 1 97.38 219 VAL A O 1
ATOM 1705 N N . VAL A 1 220 ? 18.156 9.438 6.016 1 98.12 220 VAL A N 1
ATOM 1706 C CA . VAL A 1 220 ? 16.734 9.492 6.352 1 98.12 220 VAL A CA 1
ATOM 1707 C C . VAL A 1 220 ? 16.328 10.93 6.621 1 98.12 220 VAL A C 1
ATOM 1709 O O . VAL A 1 220 ? 17.078 11.695 7.238 1 98.12 220 VAL A O 1
ATOM 1712 N N . LEU A 1 221 ? 15.156 11.312 6.152 1 98 221 LEU A N 1
ATOM 1713 C CA . LEU A 1 221 ? 14.562 12.633 6.355 1 98 221 LEU A CA 1
ATOM 1714 C C . LEU A 1 221 ? 13.258 12.523 7.145 1 98 221 LEU A C 1
ATOM 1716 O O . LEU A 1 221 ? 12.484 11.594 6.941 1 98 221 LEU A O 1
ATOM 1720 N N . TRP A 1 222 ? 13.016 13.461 7.969 1 98.19 222 TRP A N 1
ATOM 1721 C CA . TRP A 1 222 ? 11.742 13.641 8.656 1 98.19 222 TRP A CA 1
ATOM 1722 C C . TRP A 1 222 ? 11.516 15.109 9.023 1 98.19 222 TRP A C 1
ATOM 1724 O O . TRP A 1 222 ? 12.406 15.938 8.828 1 98.19 222 TRP A O 1
ATOM 1734 N N . PHE A 1 223 ? 10.305 15.453 9.484 1 98.19 223 PHE A N 1
ATOM 1735 C CA . PHE A 1 223 ? 10.047 16.844 9.812 1 98.19 223 PHE A CA 1
ATOM 1736 C C . PHE A 1 223 ? 9.414 16.969 11.195 1 98.19 223 PHE A C 1
ATOM 1738 O O . PHE A 1 223 ? 8.898 15.992 11.734 1 98.19 223 PHE A O 1
ATOM 1745 N N . ASP A 1 224 ? 9.539 18.125 11.742 1 97.19 224 ASP A N 1
ATOM 1746 C CA . ASP A 1 224 ? 8.828 18.562 12.938 1 97.19 224 ASP A CA 1
ATOM 1747 C C . ASP A 1 224 ? 8.219 19.953 12.75 1 97.19 224 ASP A C 1
ATOM 1749 O O . ASP A 1 224 ? 8.719 20.75 11.961 1 97.19 224 ASP A O 1
ATOM 1753 N N . VAL A 1 225 ? 7.125 20.109 13.461 1 98.19 225 VAL A N 1
ATOM 1754 C CA . VAL A 1 225 ? 6.531 21.438 13.43 1 98.19 225 VAL A CA 1
ATOM 1755 C C . VAL A 1 225 ? 6.266 21.922 14.859 1 98.19 225 VAL A C 1
ATOM 1757 O O . VAL A 1 225 ? 6.09 21.109 15.766 1 98.19 225 VAL A O 1
ATOM 1760 N N . THR A 1 226 ? 6.332 23.203 15.023 1 97.94 226 THR A N 1
ATOM 1761 C CA . THR A 1 226 ? 6.078 23.844 16.312 1 97.94 226 THR A CA 1
ATOM 1762 C C . THR A 1 226 ? 4.918 24.828 16.203 1 97.94 226 THR A C 1
ATOM 1764 O O . THR A 1 226 ? 4.836 25.594 15.234 1 97.94 226 THR A O 1
ATOM 1767 N N . PHE A 1 227 ? 4.039 24.75 17.172 1 97.44 227 PHE A N 1
ATOM 1768 C CA . PHE A 1 227 ? 2.883 25.641 17.203 1 97.44 227 PHE A CA 1
ATOM 1769 C C . PHE A 1 227 ? 3.184 26.891 18.031 1 97.44 227 PHE A C 1
ATOM 1771 O O . PHE A 1 227 ? 4.152 26.922 18.797 1 97.44 227 PHE A O 1
ATOM 1778 N N . PRO A 1 228 ? 2.373 27.922 17.797 1 95.12 228 PRO A N 1
ATOM 1779 C CA . PRO A 1 228 ? 2.6 29.156 18.562 1 95.12 228 PRO A CA 1
ATOM 1780 C C . PRO A 1 228 ? 2.504 28.953 20.062 1 95.12 228 PRO A C 1
ATOM 1782 O O . PRO A 1 228 ? 1.694 28.141 20.531 1 95.12 228 PRO A O 1
ATOM 1785 N N . GLU A 1 229 ? 3.316 29.703 20.797 1 89.38 229 GLU A N 1
ATOM 1786 C CA . GLU A 1 229 ? 3.254 29.688 22.266 1 89.38 229 GLU A CA 1
ATOM 1787 C C . GLU A 1 229 ? 1.923 30.234 22.766 1 89.38 229 GLU A C 1
ATOM 1789 O O . GLU A 1 229 ? 1.481 31.297 22.328 1 89.38 229 GLU A O 1
ATOM 1794 N N . PRO A 1 230 ? 1.312 29.469 23.641 1 85.06 230 PRO A N 1
ATOM 1795 C CA . PRO A 1 230 ? 0.04 29.953 24.188 1 85.06 230 PRO A CA 1
ATOM 1796 C C . PRO A 1 230 ? 0.193 31.25 24.984 1 85.06 230 PRO A C 1
ATOM 1798 O O . PRO A 1 230 ? 1.244 31.484 25.594 1 85.06 230 PRO A O 1
ATOM 1801 N N . ASP A 1 231 ? -0.756 32.125 24.922 1 73.19 231 ASP A N 1
ATOM 1802 C CA . ASP A 1 231 ? -0.747 33.375 25.688 1 73.19 231 ASP A CA 1
ATOM 1803 C C . ASP A 1 231 ? -0.878 33.094 27.188 1 73.19 231 ASP A C 1
ATOM 1805 O O . ASP A 1 231 ? -1.536 32.125 27.594 1 73.19 231 ASP A O 1
ATOM 1809 N N . GLU A 1 232 ? 0.147 33.438 28.094 1 62.22 232 GLU A N 1
ATOM 1810 C CA . GLU A 1 232 ? 0.3 33.219 29.531 1 62.22 232 GLU A CA 1
ATOM 1811 C C . GLU A 1 232 ? -1.024 33.438 30.266 1 62.22 232 GLU A C 1
ATOM 1813 O O . GLU A 1 232 ? -1.149 33.094 31.438 1 62.22 232 GLU A O 1
ATOM 1818 N N . GLU A 1 233 ? -1.917 34.25 29.75 1 55.56 233 GLU A N 1
ATOM 1819 C CA . GLU A 1 233 ? -2.975 34.625 30.688 1 55.56 233 GLU A CA 1
ATOM 1820 C C . GLU A 1 233 ? -3.713 33.406 31.203 1 55.56 233 GLU A C 1
ATOM 1822 O O . GLU A 1 233 ? -4.539 33.5 32.125 1 55.56 233 GLU A O 1
ATOM 1827 N N . ASN A 1 234 ? -3.729 32.344 30.531 1 52.62 234 ASN A N 1
ATOM 1828 C CA . ASN A 1 234 ? -4.52 31.25 31.078 1 52.62 234 ASN A CA 1
ATOM 1829 C C . ASN A 1 234 ? -3.721 30.438 32.094 1 52.62 234 ASN A C 1
ATOM 1831 O O . ASN A 1 234 ? -2.691 29.859 31.766 1 52.62 234 ASN A O 1
ATOM 1835 N N . GLU A 1 235 ? -3.842 30.766 33.375 1 50 235 GLU A N 1
ATOM 1836 C CA . GLU A 1 235 ? -3.291 30.094 34.531 1 50 235 GLU A CA 1
ATOM 1837 C C . GLU A 1 235 ? -3.129 28.594 34.281 1 50 235 GLU A C 1
ATOM 1839 O O . GLU A 1 235 ? -2.193 27.984 34.812 1 50 235 GLU A O 1
ATOM 1844 N N . GLU A 1 236 ? -4.172 28 33.875 1 50.97 236 GLU A N 1
ATOM 1845 C CA . GLU A 1 236 ? -4.191 26.547 33.844 1 50.97 236 GLU A CA 1
ATOM 1846 C C . GLU A 1 236 ? -3.424 26 32.656 1 50.97 236 GLU A C 1
ATOM 1848 O O . GLU A 1 236 ? -3.178 24.797 32.562 1 50.97 236 GLU A O 1
ATOM 1853 N N . ALA A 1 237 ? -3.297 26.875 31.703 1 51.53 237 ALA A N 1
ATOM 1854 C CA . ALA A 1 237 ? -2.65 26.406 30.484 1 51.53 237 ALA A CA 1
ATOM 1855 C C . ALA A 1 237 ? -1.143 26.266 30.672 1 51.53 237 ALA A C 1
ATOM 1857 O O . ALA A 1 237 ? -0.459 27.234 31 1 51.53 237 ALA A O 1
ATOM 1858 N N . SER A 1 238 ? -0.791 25.219 31.109 1 54.53 238 SER A N 1
ATOM 1859 C CA . SER A 1 238 ? 0.625 24.859 31.125 1 54.53 238 SER A CA 1
ATOM 1860 C C . SER A 1 238 ? 1.318 25.312 29.844 1 54.53 238 SER A C 1
ATOM 1862 O O . SER A 1 238 ? 0.815 25.078 28.734 1 54.53 238 SER A O 1
ATOM 1864 N N . ALA A 1 239 ? 2.051 26.406 29.859 1 61.81 239 ALA A N 1
ATOM 1865 C CA . ALA A 1 239 ? 2.895 27.156 28.922 1 61.81 239 ALA A CA 1
ATOM 1866 C C . ALA A 1 239 ? 3.715 26.219 28.047 1 61.81 239 ALA A C 1
ATOM 1868 O O . ALA A 1 239 ? 4.836 26.547 27.656 1 61.81 239 ALA A O 1
ATOM 1869 N N . GLU A 1 240 ? 3.041 25 27.781 1 80.12 240 GLU A N 1
ATOM 1870 C CA . GLU A 1 240 ? 3.93 24.125 27.016 1 80.12 240 GLU A CA 1
ATOM 1871 C C . GLU A 1 240 ? 3.719 24.297 25.516 1 80.12 240 GLU A C 1
ATOM 1873 O O . GLU A 1 240 ? 2.582 24.281 25.031 1 80.12 240 GLU A O 1
ATOM 1878 N N . ILE A 1 241 ? 4.734 24.672 24.781 1 89.69 241 ILE A N 1
ATOM 1879 C CA . ILE A 1 241 ? 4.758 24.734 23.328 1 89.69 241 ILE A CA 1
ATOM 1880 C C . ILE A 1 241 ? 4.531 23.344 22.75 1 89.69 241 ILE A C 1
ATOM 1882 O O . ILE A 1 241 ? 5.25 22.391 23.094 1 89.69 241 ILE A O 1
ATOM 1886 N N . VAL A 1 242 ? 3.404 23.266 22 1 94.88 242 VAL A N 1
ATOM 1887 C CA . VAL A 1 242 ? 3.076 21.969 21.391 1 94.88 242 VAL A CA 1
ATOM 1888 C C . VAL A 1 242 ? 3.943 21.75 20.156 1 94.88 242 VAL A C 1
ATOM 1890 O O . VAL A 1 242 ? 4.148 22.672 19.359 1 94.88 242 VAL A O 1
ATOM 1893 N N . GLN A 1 243 ? 4.453 20.562 20.047 1 96.44 243 GLN A N 1
ATOM 1894 C CA . GLN A 1 243 ? 5.234 20.172 18.875 1 96.44 243 GLN A CA 1
ATOM 1895 C C . GLN A 1 243 ? 4.727 18.859 18.297 1 96.44 243 GLN A C 1
ATOM 1897 O O . GLN A 1 243 ? 4.219 18 19.016 1 96.44 243 GLN A O 1
ATOM 1902 N N . LEU A 1 244 ? 4.734 18.75 17 1 97.62 244 LEU A N 1
ATOM 1903 C CA . LEU A 1 244 ? 4.523 17.5 16.281 1 97.62 244 LEU A CA 1
ATOM 1904 C C . LEU A 1 244 ? 5.828 17 15.664 1 97.62 244 LEU A C 1
ATOM 1906 O O . LEU A 1 244 ? 6.461 17.703 14.875 1 97.62 244 LEU A O 1
ATOM 1910 N N . ASP A 1 245 ? 6.207 15.859 16.062 1 97.31 245 ASP A N 1
ATOM 1911 C CA . ASP A 1 245 ? 7.484 15.266 15.68 1 97.31 245 ASP A CA 1
ATOM 1912 C C . ASP A 1 245 ? 7.277 13.961 14.906 1 97.31 245 ASP A C 1
ATOM 1914 O O . ASP A 1 245 ? 6.609 13.047 15.391 1 97.31 245 ASP A O 1
ATOM 1918 N N . THR A 1 246 ? 7.863 13.844 13.664 1 97.5 246 THR A N 1
ATOM 1919 C CA . THR A 1 246 ? 7.684 12.656 12.844 1 97.5 246 THR A CA 1
ATOM 1920 C C . THR A 1 246 ? 8.945 11.797 12.844 1 97.5 246 THR A C 1
ATOM 1922 O O . THR A 1 246 ? 9.102 10.914 12.008 1 97.5 246 THR A O 1
ATOM 1925 N N . SER A 1 247 ? 9.867 12.055 13.742 1 97.19 247 SER A N 1
ATOM 1926 C CA . SER A 1 247 ? 11.148 11.344 13.805 1 97.19 247 SER A CA 1
ATOM 1927 C C . SER A 1 247 ? 10.945 9.891 14.203 1 97.19 247 SER A C 1
ATOM 1929 O O . SER A 1 247 ? 9.891 9.516 14.727 1 97.19 247 SER A O 1
ATOM 1931 N N . PRO A 1 248 ? 11.977 9.062 13.969 1 96.06 248 PRO A N 1
ATOM 1932 C CA . PRO A 1 248 ? 11.93 7.668 14.406 1 96.06 248 PRO A CA 1
ATOM 1933 C C . PRO A 1 248 ? 11.922 7.527 15.922 1 96.06 248 PRO A C 1
ATOM 1935 O O . PRO A 1 248 ? 11.758 6.422 16.453 1 96.06 248 PRO A O 1
ATOM 1938 N N . PHE A 1 249 ? 12.023 8.688 16.656 1 96.06 249 PHE A N 1
ATOM 1939 C CA . PHE A 1 249 ? 12.102 8.656 18.109 1 96.06 249 PHE A CA 1
ATOM 1940 C C . PHE A 1 249 ? 10.75 8.961 18.734 1 96.06 249 PHE A C 1
ATOM 1942 O O . PHE A 1 249 ? 10.602 8.945 19.969 1 96.06 249 PHE A O 1
ATOM 1949 N N . SER A 1 250 ? 9.805 9.281 17.906 1 95.94 250 SER A N 1
ATOM 1950 C CA . SER A 1 250 ? 8.477 9.688 18.344 1 95.94 250 SER A CA 1
ATOM 1951 C C . SER A 1 250 ? 7.406 8.719 17.859 1 95.94 250 SER A C 1
ATOM 1953 O O . SER A 1 250 ? 7.68 7.871 17 1 95.94 250 SER A O 1
ATOM 1955 N N . PRO A 1 251 ? 6.215 8.812 18.484 1 94.62 251 PRO A N 1
ATOM 1956 C CA . PRO A 1 251 ? 5.121 7.98 17.969 1 94.62 251 PRO A CA 1
ATOM 1957 C C . PRO A 1 251 ? 4.914 8.141 16.469 1 94.62 251 PRO A C 1
ATOM 1959 O O . PRO A 1 251 ? 5.012 9.258 15.938 1 94.62 251 PRO A O 1
ATOM 1962 N N . GLN A 1 252 ? 4.59 7.086 15.828 1 93.69 252 GLN A N 1
ATOM 1963 C CA . GLN A 1 252 ? 4.551 7.035 14.375 1 93.69 252 GLN A CA 1
ATOM 1964 C C . GLN A 1 252 ? 3.377 7.844 13.828 1 93.69 252 GLN A C 1
ATOM 1966 O O . GLN A 1 252 ? 2.287 7.828 14.398 1 93.69 252 GLN A O 1
ATOM 1971 N N . THR A 1 253 ? 3.578 8.516 12.766 1 95.75 253 THR A N 1
ATOM 1972 C CA . THR A 1 253 ? 2.564 9.203 11.977 1 95.75 253 THR A CA 1
ATOM 1973 C C . THR A 1 253 ? 2.451 8.586 10.586 1 95.75 253 THR A C 1
ATOM 1975 O O . THR A 1 253 ? 3.271 7.754 10.203 1 95.75 253 THR A O 1
ATOM 1978 N N . HIS A 1 254 ? 1.456 8.977 9.852 1 94.12 254 HIS A N 1
ATOM 1979 C CA . HIS A 1 254 ? 1.273 8.445 8.508 1 94.12 254 HIS A CA 1
ATOM 1980 C C . HIS A 1 254 ? 2.357 8.953 7.559 1 94.12 254 HIS A C 1
ATOM 1982 O O . HIS A 1 254 ? 2.533 8.414 6.465 1 94.12 254 HIS A O 1
ATOM 1988 N N . TRP A 1 255 ? 3.023 9.969 7.941 1 95.5 255 TRP A N 1
ATOM 1989 C CA . TRP A 1 255 ? 4.07 10.523 7.09 1 95.5 255 TRP A CA 1
ATOM 1990 C C . TRP A 1 255 ? 5.316 9.641 7.117 1 95.5 255 TRP A C 1
ATOM 1992 O O . TRP A 1 255 ? 6.117 9.656 6.18 1 95.5 255 TRP A O 1
ATOM 2002 N N . LYS A 1 256 ? 5.508 8.93 8.234 1 96.38 256 LYS A N 1
ATOM 2003 C CA . LYS A 1 256 ? 6.684 8.086 8.391 1 96.38 256 LYS A CA 1
ATOM 2004 C C . LYS A 1 256 ? 7.969 8.875 8.141 1 96.38 256 LYS A C 1
ATOM 2006 O O . LYS A 1 256 ? 8.086 10.023 8.562 1 96.38 256 LYS A O 1
ATOM 2011 N N . GLN A 1 257 ? 9.039 8.117 7.668 1 97.5 257 GLN A N 1
ATOM 2012 C CA . GLN A 1 257 ? 10.289 8.766 7.281 1 97.5 257 GLN A CA 1
ATOM 2013 C C . GLN A 1 257 ? 10.625 8.477 5.82 1 97.5 257 GLN A C 1
ATOM 2015 O O . GLN A 1 257 ? 10.164 7.488 5.25 1 97.5 257 GLN A O 1
ATOM 2020 N N . THR A 1 258 ? 11.336 9.375 5.25 1 97.44 258 THR A N 1
ATOM 2021 C CA . THR A 1 258 ? 11.766 9.227 3.865 1 97.44 258 THR A CA 1
ATOM 2022 C C . THR A 1 258 ? 13.234 8.852 3.791 1 97.44 258 THR A C 1
ATOM 2024 O O . THR A 1 258 ? 14.094 9.555 4.324 1 97.44 258 THR A O 1
ATOM 2027 N N . ILE A 1 259 ? 13.523 7.75 3.115 1 97.75 259 ILE A N 1
ATOM 2028 C CA . ILE A 1 259 ? 14.891 7.238 3.035 1 97.75 259 ILE A CA 1
ATOM 2029 C C . ILE A 1 259 ? 15.414 7.395 1.612 1 97.75 259 ILE A C 1
ATOM 2031 O O . ILE A 1 259 ? 14.742 7.016 0.649 1 97.75 259 ILE A O 1
ATOM 2035 N N . ILE A 1 260 ? 16.547 7.969 1.495 1 96.69 260 ILE A N 1
ATOM 2036 C CA . ILE A 1 260 ? 17.297 7.98 0.244 1 96.69 260 ILE A CA 1
ATOM 2037 C C . ILE A 1 260 ? 18.469 7.016 0.341 1 96.69 260 ILE A C 1
ATOM 2039 O O . ILE A 1 260 ? 19.406 7.234 1.124 1 96.69 260 ILE A O 1
ATOM 2043 N N . LEU A 1 261 ? 18.469 6.074 -0.492 1 96 261 LEU A N 1
ATOM 2044 C CA . LEU A 1 261 ? 19.453 4.992 -0.387 1 96 261 LEU A CA 1
ATOM 2045 C C . LEU A 1 261 ? 20.688 5.305 -1.206 1 96 261 LEU A C 1
ATOM 2047 O O . LEU A 1 261 ? 20.609 5.91 -2.275 1 96 261 LEU A O 1
ATOM 2051 N N . TRP A 1 262 ? 21.812 4.797 -0.677 1 94.12 262 TRP A N 1
ATOM 2052 C CA . TRP A 1 262 ? 23.047 4.758 -1.451 1 94.12 262 TRP A CA 1
ATOM 2053 C C . TRP A 1 262 ? 23.094 3.514 -2.332 1 94.12 262 TRP A C 1
ATOM 2055 O O . TRP A 1 262 ? 22.406 2.523 -2.059 1 94.12 262 TRP A O 1
ATOM 2065 N N . PRO A 1 263 ? 23.906 3.525 -3.346 1 91.06 263 PRO A N 1
ATOM 2066 C CA . PRO A 1 263 ? 23.984 2.367 -4.238 1 91.06 263 PRO A CA 1
ATOM 2067 C C . PRO A 1 263 ? 24.609 1.146 -3.562 1 91.06 263 PRO A C 1
ATOM 2069 O O . PRO A 1 263 ? 24.359 0.013 -3.979 1 91.06 263 PRO A O 1
ATOM 2072 N N . GLU A 1 264 ? 25.438 1.407 -2.535 1 90.69 264 GLU A N 1
ATOM 2073 C CA . GLU A 1 264 ? 26.094 0.307 -1.837 1 90.69 264 GLU A CA 1
ATOM 2074 C C . GLU A 1 264 ? 26.078 0.522 -0.326 1 90.69 264 GLU A C 1
ATOM 2076 O O . GLU A 1 264 ? 25.984 1.657 0.143 1 90.69 264 GLU A O 1
ATOM 2081 N N . ASP A 1 265 ? 26.188 -0.578 0.303 1 92.81 265 ASP A N 1
ATOM 2082 C CA . ASP A 1 265 ? 26.312 -0.531 1.757 1 92.81 265 ASP A CA 1
ATOM 2083 C C . ASP A 1 265 ? 27.719 -0.112 2.178 1 92.81 265 ASP A C 1
ATOM 2085 O O . ASP A 1 265 ? 28.703 -0.419 1.49 1 92.81 265 ASP A O 1
ATOM 2089 N N . ARG A 1 266 ? 27.75 0.569 3.268 1 93.88 266 ARG A N 1
ATOM 2090 C CA . ARG A 1 266 ? 29.047 0.919 3.859 1 93.88 266 ARG A CA 1
ATOM 2091 C C . ARG A 1 266 ? 29.062 0.6 5.352 1 93.88 266 ARG A C 1
ATOM 2093 O O . ARG A 1 266 ? 28.094 0.869 6.062 1 93.88 266 ARG A O 1
ATOM 2100 N N . GLU A 1 267 ? 30.109 0.018 5.742 1 95.88 267 GLU A N 1
ATOM 2101 C CA . GLU A 1 267 ? 30.297 -0.159 7.18 1 95.88 267 GLU A CA 1
ATOM 2102 C C . GLU A 1 267 ? 30.875 1.101 7.816 1 95.88 267 GLU A C 1
ATOM 2104 O O . GLU A 1 267 ? 31.812 1.701 7.281 1 95.88 267 GLU A O 1
ATOM 2109 N N . VAL A 1 268 ? 30.281 1.489 8.945 1 95.62 268 VAL A N 1
ATOM 2110 C CA . VAL A 1 268 ? 30.797 2.662 9.648 1 95.62 268 VAL A CA 1
ATOM 2111 C C . VAL A 1 268 ? 31.016 2.32 11.117 1 95.62 268 VAL A C 1
ATOM 2113 O O . VAL A 1 268 ? 30.359 1.429 11.664 1 95.62 268 VAL A O 1
ATOM 2116 N N . GLU A 1 269 ? 31.969 2.986 11.711 1 95.19 269 GLU A N 1
ATOM 2117 C CA . GLU A 1 269 ? 32.25 2.904 13.141 1 95.19 269 GLU A CA 1
ATOM 2118 C C . GLU A 1 269 ? 31.828 4.184 13.859 1 95.19 269 GLU A C 1
ATOM 2120 O O . GLU A 1 269 ? 31.672 5.23 13.227 1 95.19 269 GLU A O 1
ATOM 2125 N N . GLU A 1 270 ? 31.703 3.965 15.141 1 94.31 270 GLU A N 1
ATOM 2126 C CA . GLU A 1 270 ? 31.375 5.141 15.938 1 94.31 270 GLU A CA 1
ATOM 2127 C C . GLU A 1 270 ? 32.438 6.234 15.766 1 94.31 270 GLU A C 1
ATOM 2129 O O . GLU A 1 270 ? 33.625 5.965 15.836 1 94.31 270 GLU A O 1
ATOM 2134 N N . GLY A 1 271 ? 31.938 7.395 15.43 1 91.56 271 GLY A N 1
ATOM 2135 C CA . GLY A 1 271 ? 32.844 8.523 15.297 1 91.56 271 GLY A CA 1
ATOM 2136 C C . GLY A 1 271 ? 33.219 8.82 13.859 1 91.56 271 GLY A C 1
ATOM 2137 O O . GLY A 1 271 ? 33.844 9.852 13.578 1 91.56 271 GLY A O 1
ATOM 2138 N N . ASP A 1 272 ? 32.844 7.953 12.93 1 91.5 272 ASP A N 1
ATOM 2139 C CA . ASP A 1 272 ? 33.125 8.227 11.523 1 91.5 272 ASP A CA 1
ATOM 2140 C C . ASP A 1 272 ? 32.375 9.469 11.055 1 91.5 272 ASP A C 1
ATOM 2142 O O . ASP A 1 272 ? 31.234 9.727 11.484 1 91.5 272 ASP A O 1
ATOM 2146 N N . ILE A 1 273 ? 33.031 10.219 10.195 1 89.94 273 ILE A N 1
ATOM 2147 C CA . ILE A 1 273 ? 32.406 11.414 9.641 1 89.94 273 ILE A CA 1
ATOM 2148 C C . ILE A 1 273 ? 31.953 11.133 8.211 1 89.94 273 ILE A C 1
ATOM 2150 O O . ILE A 1 273 ? 32.75 10.664 7.383 1 89.94 273 ILE A O 1
ATOM 2154 N N . VAL A 1 274 ? 30.719 11.344 7.953 1 91.88 274 VAL A N 1
ATOM 2155 C CA . VAL A 1 274 ? 30.156 11.219 6.617 1 91.88 274 VAL A CA 1
ATOM 2156 C C . VAL A 1 274 ? 29.719 12.594 6.109 1 91.88 274 VAL A C 1
ATOM 2158 O O . VAL A 1 274 ? 29.156 13.398 6.867 1 91.88 274 VAL A O 1
ATOM 2161 N N . ALA A 1 275 ? 30 12.906 4.895 1 92.19 275 ALA A N 1
ATOM 2162 C CA . ALA A 1 275 ? 29.625 14.18 4.289 1 92.19 275 ALA A CA 1
ATOM 2163 C C . ALA A 1 275 ? 28.828 13.961 3.01 1 92.19 275 ALA A C 1
ATOM 2165 O O . ALA A 1 275 ? 29.172 13.109 2.188 1 92.19 275 ALA A O 1
ATOM 2166 N N . PHE A 1 276 ? 27.75 14.68 2.875 1 93.56 276 PHE A N 1
ATOM 2167 C CA . PHE A 1 276 ? 26.953 14.609 1.661 1 93.56 276 PHE A CA 1
ATOM 2168 C C . PHE A 1 276 ? 26.234 15.922 1.402 1 93.56 276 PHE A C 1
ATOM 2170 O O . PHE A 1 276 ? 26.203 16.797 2.271 1 93.56 276 PHE A O 1
ATOM 2177 N N . GLU A 1 277 ? 25.812 16.109 0.221 1 93.94 277 GLU A N 1
ATOM 2178 C CA . GLU A 1 277 ? 24.953 17.219 -0.165 1 93.94 277 GLU A CA 1
ATOM 2179 C C . GLU A 1 277 ? 23.562 16.75 -0.525 1 93.94 277 GLU A C 1
ATOM 2181 O O . GLU A 1 277 ? 23.406 15.781 -1.275 1 93.94 277 GLU A O 1
ATOM 2186 N N . LEU A 1 278 ? 22.625 17.375 0.087 1 94.56 278 LEU A N 1
ATOM 2187 C CA . LEU A 1 278 ? 21.234 17.109 -0.213 1 94.56 278 LEU A CA 1
ATOM 2188 C C . LEU A 1 278 ? 20.609 18.266 -0.988 1 94.56 278 LEU A C 1
ATOM 2190 O O . LEU A 1 278 ? 20.734 19.422 -0.592 1 94.56 278 LEU A O 1
ATOM 2194 N N . PHE A 1 279 ? 20.031 17.938 -2.09 1 92.31 279 PHE A N 1
ATOM 2195 C CA . PHE A 1 279 ? 19.312 18.922 -2.895 1 92.31 279 PHE A CA 1
ATOM 2196 C C . PHE A 1 279 ? 17.844 18.516 -3.049 1 92.31 279 PHE A C 1
ATOM 2198 O O . PHE A 1 279 ? 17.547 17.391 -3.42 1 92.31 279 PHE A O 1
ATOM 2205 N N . LEU A 1 280 ? 16.953 19.391 -2.688 1 92.44 280 LEU A N 1
ATOM 2206 C CA . LEU A 1 280 ? 15.516 19.297 -2.953 1 92.44 280 LEU A CA 1
ATOM 2207 C C . LEU A 1 280 ? 15.055 20.453 -3.838 1 92.44 280 LEU A C 1
ATOM 2209 O O . LEU A 1 280 ? 15.164 21.625 -3.457 1 92.44 280 LEU A O 1
ATOM 2213 N N . GLY A 1 281 ? 14.578 20.047 -4.965 1 90.81 281 GLY A N 1
ATOM 2214 C CA . GLY A 1 281 ? 14.148 21.109 -5.871 1 90.81 281 GLY A CA 1
ATOM 2215 C C . GLY A 1 281 ? 12.945 20.719 -6.707 1 90.81 281 GLY A C 1
ATOM 2216 O O . GLY A 1 281 ? 12.805 19.562 -7.102 1 90.81 281 GLY A O 1
ATOM 2217 N N . ARG A 1 282 ? 12.117 21.672 -6.953 1 86.62 282 ARG A N 1
ATOM 2218 C CA . ARG A 1 282 ? 10.977 21.453 -7.84 1 86.62 282 ARG A CA 1
ATOM 2219 C C . ARG A 1 282 ? 11.406 21.484 -9.305 1 86.62 282 ARG A C 1
ATOM 2221 O O . ARG A 1 282 ? 12.305 22.234 -9.68 1 86.62 282 ARG A O 1
ATOM 2228 N N . SER A 1 283 ? 10.867 20.469 -10.109 1 74.94 283 SER A N 1
ATOM 2229 C CA . SER A 1 283 ? 11.234 20.406 -11.523 1 74.94 283 SER A CA 1
ATOM 2230 C C . SER A 1 283 ? 10.797 21.672 -12.266 1 74.94 283 SER A C 1
ATOM 2232 O O . SER A 1 283 ? 11.484 22.125 -13.172 1 74.94 283 SER A O 1
ATOM 2234 N N . ASN A 1 284 ? 9.656 22.156 -11.953 1 72.56 284 ASN A N 1
ATOM 2235 C CA . ASN A 1 284 ? 9.164 23.438 -12.461 1 72.56 284 ASN A CA 1
ATOM 2236 C C . ASN A 1 284 ? 8.359 24.188 -11.406 1 72.56 284 ASN A C 1
ATOM 2238 O O . ASN A 1 284 ? 7.938 23.609 -10.406 1 72.56 284 ASN A O 1
ATOM 2242 N N . PRO A 1 285 ? 8.312 25.453 -11.664 1 67.12 285 PRO A N 1
ATOM 2243 C CA . PRO A 1 285 ? 7.676 26.281 -10.648 1 67.12 285 PRO A CA 1
ATOM 2244 C C . PRO A 1 285 ? 6.238 25.859 -10.352 1 67.12 285 PRO A C 1
ATOM 2246 O O . PRO A 1 285 ? 5.73 26.094 -9.258 1 67.12 285 PRO A O 1
ATOM 2249 N N . GLU A 1 286 ? 5.629 25.172 -11.227 1 70.75 286 GLU A N 1
ATOM 2250 C CA . GLU A 1 286 ? 4.227 24.812 -11.047 1 70.75 286 GLU A CA 1
ATOM 2251 C C . GLU A 1 286 ? 4.086 23.375 -10.547 1 70.75 286 GLU A C 1
ATOM 2253 O O . GLU A 1 286 ? 2.992 22.953 -10.164 1 70.75 286 GLU A O 1
ATOM 2258 N N . SER A 1 287 ? 5.258 22.875 -10.469 1 72.12 287 SER A N 1
ATOM 2259 C CA . SER A 1 287 ? 5.227 21.469 -10.102 1 72.12 287 SER A CA 1
ATOM 2260 C C . SER A 1 287 ? 5.027 21.297 -8.594 1 72.12 287 SER A C 1
ATOM 2262 O O . SER A 1 287 ? 5.574 22.062 -7.801 1 72.12 287 SER A O 1
ATOM 2264 N N . ARG A 1 288 ? 4.25 20.375 -8.164 1 75.69 288 ARG A N 1
ATOM 2265 C CA . ARG A 1 288 ? 4.055 20.031 -6.754 1 75.69 288 ARG A CA 1
ATOM 2266 C C . ARG A 1 288 ? 4.996 18.922 -6.316 1 75.69 288 ARG A C 1
ATOM 2268 O O . ARG A 1 288 ? 5 18.531 -5.152 1 75.69 288 ARG A O 1
ATOM 2275 N N . SER A 1 289 ? 5.887 18.531 -7.285 1 80 289 SER A N 1
ATOM 2276 C CA . SER A 1 289 ? 6.812 17.438 -6.965 1 80 289 SER A CA 1
ATOM 2277 C C . SER A 1 289 ? 8.242 17.953 -6.855 1 80 289 SER A C 1
ATOM 2279 O O . SER A 1 289 ? 8.609 18.922 -7.512 1 80 289 SER A O 1
ATOM 2281 N N . TYR A 1 290 ? 8.977 17.375 -6 1 84.62 290 TYR A N 1
ATOM 2282 C CA . TYR A 1 290 ? 10.375 17.719 -5.801 1 84.62 290 TYR A CA 1
ATOM 2283 C C . TYR A 1 290 ? 11.289 16.625 -6.359 1 84.62 290 TYR A C 1
ATOM 2285 O O . TYR A 1 290 ? 10.938 15.445 -6.328 1 84.62 290 TYR A O 1
ATOM 2293 N N . VAL A 1 291 ? 12.375 17.094 -6.832 1 86 291 VAL A N 1
ATOM 2294 C CA . VAL A 1 291 ? 13.508 16.203 -7.117 1 86 291 VAL A CA 1
ATOM 2295 C C . VAL A 1 291 ? 14.453 16.188 -5.918 1 86 291 VAL A C 1
ATOM 2297 O O . VAL A 1 291 ? 14.773 17.234 -5.348 1 86 291 VAL A O 1
ATOM 2300 N N . ILE A 1 292 ? 14.789 14.984 -5.551 1 89.56 292 ILE A N 1
ATOM 2301 C CA . ILE A 1 292 ? 15.734 14.82 -4.449 1 89.56 292 ILE A CA 1
ATOM 2302 C C . ILE A 1 292 ? 17.047 14.242 -4.973 1 89.56 292 ILE A C 1
ATOM 2304 O O . ILE A 1 292 ? 17.047 13.219 -5.66 1 89.56 292 ILE A O 1
ATOM 2308 N N . GLN A 1 293 ? 18.109 14.938 -4.68 1 90.12 293 GLN A N 1
ATOM 2309 C CA . GLN A 1 293 ? 19.438 14.484 -5.074 1 90.12 293 GLN A CA 1
ATOM 2310 C C . GLN A 1 293 ? 20.359 14.375 -3.863 1 90.12 293 GLN A C 1
ATOM 2312 O O . GLN A 1 293 ? 20.406 15.281 -3.027 1 90.12 293 GLN A O 1
ATOM 2317 N N . LEU A 1 294 ? 20.984 13.273 -3.775 1 92.81 294 LEU A N 1
ATOM 2318 C CA . LEU A 1 294 ? 21.984 13.031 -2.74 1 92.81 294 LEU A CA 1
ATOM 2319 C C . LEU A 1 294 ? 23.359 12.766 -3.355 1 92.81 294 LEU A C 1
ATOM 2321 O O . LEU A 1 294 ? 23.5 11.867 -4.188 1 92.81 294 LEU A O 1
ATOM 2325 N N . SER A 1 295 ? 24.328 13.602 -2.959 1 90.88 295 SER A N 1
ATOM 2326 C CA . SER A 1 295 ? 25.688 13.453 -3.471 1 90.88 295 SER A CA 1
ATOM 2327 C C . SER A 1 295 ? 26.688 13.281 -2.334 1 90.88 295 SER A C 1
ATOM 2329 O O . SER A 1 295 ? 26.641 14.008 -1.341 1 90.88 295 SER A O 1
ATOM 2331 N N . GLU A 1 296 ? 27.516 12.328 -2.527 1 88.25 296 GLU A N 1
ATOM 2332 C CA . GLU A 1 296 ? 28.578 12.125 -1.54 1 88.25 296 GLU A CA 1
ATOM 2333 C C . GLU A 1 296 ? 29.656 13.188 -1.665 1 88.25 296 GLU A C 1
ATOM 2335 O O . GLU A 1 296 ? 30.031 13.578 -2.775 1 88.25 296 GLU A O 1
ATOM 2340 N N . LEU A 1 297 ? 30.047 13.641 -0.493 1 83.81 297 LEU A N 1
ATOM 2341 C CA . LEU A 1 297 ? 31.156 14.586 -0.427 1 83.81 297 LEU A CA 1
ATOM 2342 C C . LEU A 1 297 ? 32.344 13.961 0.263 1 83.81 297 LEU A C 1
ATOM 2344 O O . LEU A 1 297 ? 32.219 13.047 1.074 1 83.81 297 LEU A O 1
ATOM 2348 N N . ASP A 1 298 ? 33.594 14.32 -0.224 1 76.56 298 ASP A N 1
ATOM 2349 C CA . ASP A 1 298 ? 34.781 13.922 0.491 1 76.56 298 ASP A CA 1
ATOM 2350 C C . ASP A 1 298 ? 34.969 14.758 1.759 1 76.56 298 ASP A C 1
ATOM 2352 O O . ASP A 1 298 ? 35.281 15.945 1.686 1 76.56 298 ASP A O 1
ATOM 2356 N N . ALA A 1 299 ? 34.844 14.133 2.865 1 69.62 299 ALA A N 1
ATOM 2357 C CA . ALA A 1 299 ? 34.906 14.836 4.145 1 69.62 299 ALA A CA 1
ATOM 2358 C C . ALA A 1 299 ? 36.281 15.453 4.367 1 69.62 299 ALA A C 1
ATOM 2360 O O . ALA A 1 299 ? 36.406 16.469 5.055 1 69.62 299 ALA A O 1
ATOM 2361 N N . ALA A 1 300 ? 37.281 14.766 3.816 1 61 300 ALA A N 1
ATOM 2362 C CA . ALA A 1 300 ? 38.656 15.219 4.012 1 61 300 ALA A CA 1
ATOM 2363 C C . ALA A 1 300 ? 38.969 16.453 3.158 1 61 300 ALA A C 1
ATOM 2365 O O . ALA A 1 300 ? 39.812 17.266 3.52 1 61 300 ALA A O 1
ATOM 2366 N N . THR A 1 301 ? 38.25 16.688 2.115 1 59.34 301 THR A N 1
ATOM 2367 C CA . THR A 1 301 ? 38.625 17.75 1.19 1 59.34 301 THR A CA 1
ATOM 2368 C C . THR A 1 301 ? 37.594 18.875 1.218 1 59.34 301 THR A C 1
ATOM 2370 O O . THR A 1 301 ? 37.875 19.984 0.762 1 59.34 301 THR A O 1
ATOM 2373 N N . GLU A 1 302 ? 36.438 18.562 1.702 1 61.97 302 GLU A N 1
ATOM 2374 C CA . GLU A 1 302 ? 35.375 19.562 1.598 1 61.97 302 GLU A CA 1
ATOM 2375 C C . GLU A 1 302 ? 35.531 20.641 2.676 1 61.97 302 GLU A C 1
ATOM 2377 O O . GLU A 1 302 ? 35.844 20.328 3.826 1 61.97 302 GLU A O 1
ATOM 2382 N N . GLU A 1 303 ? 35.594 21.938 2.281 1 56.47 303 GLU A N 1
ATOM 2383 C CA . GLU A 1 303 ? 35.594 23.078 3.201 1 56.47 303 GLU A CA 1
ATOM 2384 C C . GLU A 1 303 ? 34.312 23.125 4.016 1 56.47 303 GLU A C 1
ATOM 2386 O O . GLU A 1 303 ? 33.219 23.016 3.465 1 56.47 303 GLU A O 1
ATOM 2391 N N . HIS A 1 304 ? 34.406 22.656 5.227 1 57.81 304 HIS A N 1
ATOM 2392 C CA . HIS A 1 304 ? 33.25 22.812 6.09 1 57.81 304 HIS A CA 1
ATOM 2393 C C . HIS A 1 304 ? 33.5 23.844 7.18 1 57.81 304 HIS A C 1
ATOM 2395 O O . HIS A 1 304 ? 34.625 24.172 7.48 1 57.81 304 HIS A O 1
ATOM 2401 N N . PRO A 1 305 ? 32.469 24.594 7.547 1 55.16 305 PRO A N 1
ATOM 2402 C CA . PRO A 1 305 ? 32.719 25.516 8.656 1 55.16 305 PRO A CA 1
ATOM 2403 C C . PRO A 1 305 ? 33.344 24.828 9.867 1 55.16 305 PRO A C 1
ATOM 2405 O O . PRO A 1 305 ? 32.969 23.688 10.203 1 55.16 305 PRO A O 1
ATOM 2408 N N . VAL A 1 306 ? 34.438 25.266 10.32 1 56.25 306 VAL A N 1
ATOM 2409 C CA . VAL A 1 306 ? 35.094 24.844 11.562 1 56.25 306 VAL A CA 1
ATOM 2410 C C . VAL A 1 306 ? 34.844 25.906 12.648 1 56.25 306 VAL A C 1
ATOM 2412 O O . VAL A 1 306 ? 35.156 27.078 12.453 1 56.25 306 VAL A O 1
ATOM 2415 N N . PRO A 1 307 ? 34.188 25.547 13.844 1 54.5 307 PRO A N 1
ATOM 2416 C CA . PRO A 1 307 ? 33.844 24.156 14.109 1 54.5 307 PRO A CA 1
ATOM 2417 C C . PRO A 1 307 ? 32.438 23.797 13.609 1 54.5 307 PRO A C 1
ATOM 2419 O O . PRO A 1 307 ? 31.578 24.656 13.508 1 54.5 307 PRO A O 1
ATOM 2422 N N . CYS A 1 308 ? 32.344 22.656 13.047 1 57.5 308 CYS A N 1
ATOM 2423 C CA . CYS A 1 308 ? 31.016 22.156 12.75 1 57.5 308 CYS A CA 1
ATOM 2424 C C . CYS A 1 308 ? 30.672 20.938 13.617 1 57.5 308 CYS A C 1
ATOM 2426 O O . CYS A 1 308 ? 31.422 20.594 14.523 1 57.5 308 CYS A O 1
ATOM 2428 N N . GLU A 1 309 ? 29.469 20.406 13.773 1 54.34 309 GLU A N 1
ATOM 2429 C CA . GLU A 1 309 ? 29.078 19.281 14.602 1 54.34 309 GLU A CA 1
ATOM 2430 C C . GLU A 1 309 ? 29.391 17.953 13.914 1 54.34 309 GLU A C 1
ATOM 2432 O O . GLU A 1 309 ? 28.641 16.984 14.07 1 54.34 309 GLU A O 1
ATOM 2437 N N . CYS A 1 310 ? 30.484 18 13.219 1 52.97 310 CYS A N 1
ATOM 2438 C CA . CYS A 1 310 ? 30.797 16.844 12.375 1 52.97 310 CYS A CA 1
ATOM 2439 C C . CYS A 1 310 ? 31.5 15.75 13.172 1 52.97 310 CYS A C 1
ATOM 2441 O O . CYS A 1 310 ? 31.641 14.625 12.695 1 52.97 310 CYS A O 1
ATOM 2443 N N . GLY A 1 311 ? 31.984 15.93 14.312 1 52.12 311 GLY A N 1
ATOM 2444 C CA . GLY A 1 311 ? 32.656 15 15.203 1 52.12 311 GLY A CA 1
ATOM 2445 C C . GLY A 1 311 ? 34.125 14.812 14.875 1 52.12 311 GLY A C 1
ATOM 2446 O O . GLY A 1 311 ? 34.812 13.969 15.469 1 52.12 311 GLY A O 1
ATOM 2447 N N . SER A 1 312 ? 34.688 15.516 13.992 1 55.94 312 SER A N 1
ATOM 2448 C CA . SER A 1 312 ? 36.125 15.406 13.719 1 55.94 312 SER A CA 1
ATOM 2449 C C . SER A 1 312 ? 36.938 16.031 14.836 1 55.94 312 SER A C 1
ATOM 2451 O O . SER A 1 312 ? 36.469 16.906 15.555 1 55.94 312 SER A O 1
ATOM 2453 N N . ALA A 1 313 ? 38.25 15.523 14.93 1 54.12 313 ALA A N 1
ATOM 2454 C CA . ALA A 1 313 ? 39.125 16.047 15.953 1 54.12 313 ALA A CA 1
ATOM 2455 C C . ALA A 1 313 ? 39.344 17.547 15.781 1 54.12 313 ALA A C 1
ATOM 2457 O O . ALA A 1 313 ? 39.344 18.297 16.766 1 54.12 313 ALA A O 1
ATOM 2458 N N . LYS A 1 314 ? 39.344 17.906 14.547 1 56.62 314 LYS A N 1
ATOM 2459 C CA . LYS A 1 314 ? 39.594 19.312 14.266 1 56.62 314 LYS A CA 1
ATOM 2460 C C . LYS A 1 314 ? 38.406 20.172 14.711 1 56.62 314 LYS A C 1
ATOM 2462 O O . LYS A 1 314 ? 38.594 21.188 15.398 1 56.62 314 LYS A O 1
ATOM 2467 N N . CYS A 1 315 ? 37.219 19.734 14.305 1 61.5 315 CYS A N 1
ATOM 2468 C CA . CYS A 1 315 ? 36.031 20.516 14.68 1 61.5 315 CYS A CA 1
ATOM 2469 C C . CYS A 1 315 ? 35.75 20.391 16.172 1 61.5 315 CYS A C 1
ATOM 2471 O O . CYS A 1 315 ? 35.375 21.375 16.828 1 61.5 315 CYS A O 1
ATOM 2473 N N . ASP A 1 316 ? 36.094 19.219 16.719 1 58.97 316 ASP A N 1
ATOM 2474 C CA . ASP A 1 316 ? 35.938 19.047 18.172 1 58.97 316 ASP A CA 1
ATOM 2475 C C . ASP A 1 316 ? 36.906 19.953 18.922 1 58.97 316 ASP A C 1
ATOM 2477 O O . ASP A 1 316 ? 36.562 20.562 19.938 1 58.97 316 ASP A O 1
ATOM 2481 N N . VAL A 1 317 ? 38.125 19.953 18.469 1 55.84 317 VAL A N 1
ATOM 2482 C CA . VAL A 1 317 ? 39.156 20.797 19.078 1 55.84 317 VAL A CA 1
ATOM 2483 C C . VAL A 1 317 ? 38.75 22.266 18.953 1 55.84 317 VAL A C 1
ATOM 2485 O O . VAL A 1 317 ? 38.812 23.016 19.922 1 55.84 317 VAL A O 1
ATOM 2488 N N . VAL A 1 318 ? 38.188 22.609 17.766 1 58.75 318 VAL A N 1
ATOM 2489 C CA . VAL A 1 318 ? 37.812 24 17.531 1 58.75 318 VAL A CA 1
ATOM 2490 C C . VAL A 1 318 ? 36.562 24.328 18.359 1 58.75 318 VAL A C 1
ATOM 2492 O O . VAL A 1 318 ? 36.5 25.406 18.969 1 58.75 318 VAL A O 1
ATOM 2495 N N . ARG A 1 319 ? 35.656 23.406 18.484 1 61.91 319 ARG A N 1
ATOM 2496 C CA . ARG A 1 319 ? 34.469 23.578 19.328 1 61.91 319 ARG A CA 1
ATOM 2497 C C . ARG A 1 319 ? 34.875 23.703 20.797 1 61.91 319 ARG A C 1
ATOM 2499 O O . ARG A 1 319 ? 34.375 24.594 21.5 1 61.91 319 ARG A O 1
ATOM 2506 N N . ALA A 1 320 ? 35.75 22.844 21.203 1 58.16 320 ALA A N 1
ATOM 2507 C CA . ALA A 1 320 ? 36.25 22.891 22.578 1 58.16 320 ALA A CA 1
ATOM 2508 C C . ALA A 1 320 ? 37 24.203 22.844 1 58.16 320 ALA A C 1
ATOM 2510 O O . ALA A 1 320 ? 36.844 24.781 23.922 1 58.16 320 ALA A O 1
ATOM 2511 N N . PHE A 1 321 ? 37.719 24.562 21.859 1 53.72 321 PHE A N 1
ATOM 2512 C CA . PHE A 1 321 ? 38.438 25.828 21.969 1 53.72 321 PHE A CA 1
ATOM 2513 C C . PHE A 1 321 ? 37.469 27 22.062 1 53.72 321 PHE A C 1
ATOM 2515 O O . PHE A 1 321 ? 37.625 27.891 22.906 1 53.72 321 PHE A O 1
ATOM 2522 N N . LEU A 1 322 ? 36.438 26.938 21.266 1 55.88 322 LEU A N 1
ATOM 2523 C CA . LEU A 1 322 ? 35.469 28.031 21.234 1 55.88 322 LEU A CA 1
ATOM 2524 C C . LEU A 1 322 ? 34.594 28.031 22.484 1 55.88 322 LEU A C 1
ATOM 2526 O O . LEU A 1 322 ? 34.281 29.094 23.016 1 55.88 322 LEU A O 1
ATOM 2530 N N . GLU A 1 323 ? 34.219 26.906 22.969 1 56.81 323 GLU A N 1
ATOM 2531 C CA . GLU A 1 323 ? 33.5 26.781 24.234 1 56.81 323 GLU A CA 1
ATOM 2532 C C . GLU A 1 323 ? 34.344 27.219 25.406 1 56.81 323 GLU A C 1
ATOM 2534 O O . GLU A 1 323 ? 33.844 27.828 26.359 1 56.81 323 GLU A O 1
ATOM 2539 N N . ASN A 1 324 ? 35.562 26.891 25.344 1 51.38 324 ASN A N 1
ATOM 2540 C CA . ASN A 1 324 ? 36.469 27.328 26.391 1 51.38 324 ASN A CA 1
ATOM 2541 C C . ASN A 1 324 ? 36.781 28.812 26.297 1 51.38 324 ASN A C 1
ATOM 2543 O O . ASN A 1 324 ? 36.938 29.484 27.312 1 51.38 324 ASN A O 1
ATOM 2547 N N . CYS A 1 325 ? 36.812 29.344 25.125 1 50.03 325 CYS A N 1
ATOM 2548 C CA . CYS A 1 325 ? 37.031 30.781 25 1 50.03 325 CYS A CA 1
ATOM 2549 C C . CYS A 1 325 ? 35.781 31.547 25.469 1 50.03 325 CYS A C 1
ATOM 2551 O O . CYS A 1 325 ? 35.906 32.625 26.078 1 50.03 325 CYS A O 1
ATOM 2553 N N . ASP A 1 326 ? 34.625 31.016 25.141 1 46.62 326 ASP A N 1
ATOM 2554 C CA . ASP A 1 326 ? 33.406 31.672 25.625 1 46.62 326 ASP A CA 1
ATOM 2555 C C . ASP A 1 326 ? 33.312 31.562 27.141 1 46.62 326 ASP A C 1
ATOM 2557 O O . ASP A 1 326 ? 32.812 32.5 27.812 1 46.62 326 ASP A O 1
ATOM 2561 N N . ASP A 1 327 ? 33.75 30.578 27.75 1 46.84 327 ASP A N 1
ATOM 2562 C CA . ASP A 1 327 ? 33.812 30.484 29.203 1 46.84 327 ASP A CA 1
ATOM 2563 C C . ASP A 1 327 ? 34.812 31.469 29.781 1 46.84 327 ASP A C 1
ATOM 2565 O O . ASP A 1 327 ? 34.625 32.031 30.875 1 46.84 327 ASP A O 1
ATOM 2569 N N . ASN A 1 328 ? 35.875 31.656 29.094 1 45.12 328 ASN A N 1
ATOM 2570 C CA . ASN A 1 328 ? 36.875 32.594 29.625 1 45.12 328 ASN A CA 1
ATOM 2571 C C . ASN A 1 328 ? 36.406 34.062 29.438 1 45.12 328 ASN A C 1
ATOM 2573 O O . ASN A 1 328 ? 36.875 34.938 30.141 1 45.12 328 ASN A O 1
ATOM 2577 N N . ASN A 1 329 ? 35.688 34.312 28.391 1 41.38 329 ASN A N 1
ATOM 2578 C CA . ASN A 1 329 ? 35.25 35.688 28.297 1 41.38 329 ASN A CA 1
ATOM 2579 C C . ASN A 1 329 ? 34.156 36 29.312 1 41.38 329 ASN A C 1
ATOM 2581 O O . ASN A 1 329 ? 33.781 37.156 29.516 1 41.38 329 ASN A O 1
ATOM 2585 N N . GLU A 1 330 ? 33.406 35 29.828 1 39.12 330 GLU A N 1
ATOM 2586 C CA . GLU A 1 330 ? 32.469 35.312 30.906 1 39.12 330 GLU A CA 1
ATOM 2587 C C . GLU A 1 330 ? 33.219 35.625 32.219 1 39.12 330 GLU A C 1
ATOM 2589 O O . GLU A 1 330 ? 32.656 36.281 33.094 1 39.12 330 GLU A O 1
ATOM 2594 N N . ASP A 1 331 ? 34.375 35.156 32.375 1 37.41 331 ASP A N 1
ATOM 2595 C CA . ASP A 1 331 ? 35.062 35.469 33.625 1 37.41 331 ASP A CA 1
ATOM 2596 C C . ASP A 1 331 ? 35.531 36.906 33.656 1 37.41 331 ASP A C 1
ATOM 2598 O O . ASP A 1 331 ? 35.75 37.469 34.719 1 37.41 331 ASP A O 1
ATOM 2602 N N . GLN A 1 332 ? 35.875 37.5 32.531 1 35.25 332 GLN A N 1
ATOM 2603 C CA . GLN A 1 332 ? 36.406 38.875 32.625 1 35.25 332 GLN A CA 1
ATOM 2604 C C . GLN A 1 332 ? 35.281 39.875 32.875 1 35.25 332 GLN A C 1
ATOM 2606 O O . GLN A 1 332 ? 35.5 40.969 33.406 1 35.25 332 GLN A O 1
ATOM 2611 N N . ASP A 1 333 ? 34.062 39.594 32.375 1 33.16 333 ASP A N 1
ATOM 2612 C CA . ASP A 1 333 ? 33.094 40.688 32.5 1 33.16 333 ASP A CA 1
ATOM 2613 C C . ASP A 1 333 ? 32.562 40.75 33.938 1 33.16 333 ASP A C 1
ATOM 2615 O O . ASP A 1 333 ? 31.672 41.562 34.219 1 33.16 333 ASP A O 1
ATOM 2619 N N . MET A 1 334 ? 32.812 39.781 34.781 1 33.59 334 MET A N 1
ATOM 2620 C CA . MET A 1 334 ? 32.281 39.969 36.125 1 33.59 334 MET A CA 1
ATOM 2621 C C . MET A 1 334 ? 33.125 41 36.906 1 33.59 334 MET A C 1
ATOM 2623 O O . MET A 1 334 ? 32.812 41.281 38.062 1 33.59 334 MET A O 1
ATOM 2627 N N . LEU A 1 335 ? 34.375 41.281 36.469 1 32.03 335 LEU A N 1
ATOM 2628 C CA . LEU A 1 335 ? 35.156 42.125 37.344 1 32.03 335 LEU A CA 1
ATOM 2629 C C . LEU A 1 335 ? 34.688 43.562 37.312 1 32.03 335 LEU A C 1
ATOM 2631 O O . LEU A 1 335 ? 35.094 44.375 38.156 1 32.03 335 LEU A O 1
ATOM 2635 N N . SER A 1 336 ? 34.094 44.031 36.219 1 26.62 336 SER A N 1
ATOM 2636 C CA . SER A 1 336 ? 34 45.469 36.25 1 26.62 336 SER A CA 1
ATOM 2637 C C . SER A 1 336 ? 32.906 45.969 37.188 1 26.62 336 SER A C 1
ATOM 2639 O O . SER A 1 336 ? 32.75 47.156 37.406 1 26.62 336 SER A O 1
ATOM 2641 N N . ILE A 1 337 ? 31.781 45.219 37.312 1 25.8 337 ILE A N 1
ATOM 2642 C CA . ILE A 1 337 ? 30.672 45.938 37.906 1 25.8 337 ILE A CA 1
ATOM 2643 C C . ILE A 1 337 ? 30.828 46 39.438 1 25.8 337 ILE A C 1
ATOM 2645 O O . ILE A 1 337 ? 29.938 46.469 40.125 1 25.8 337 ILE A O 1
ATOM 2649 N N . ASN A 1 338 ? 32.031 45.812 40 1 21.97 338 ASN A N 1
ATOM 2650 C CA . ASN A 1 338 ? 31.953 46.406 41.344 1 21.97 338 ASN A CA 1
ATOM 2651 C C . ASN A 1 338 ? 32 47.938 41.281 1 21.97 338 ASN A C 1
ATOM 2653 O O . ASN A 1 338 ? 32.781 48.5 40.531 1 21.97 338 ASN A O 1
ATOM 2657 N N . MET B 1 1 ? 6.934 -11.703 -3.893 1 72.19 1 MET B N 1
ATOM 2658 C CA . MET B 1 1 ? 6.277 -12.984 -4.125 1 72.19 1 MET B CA 1
ATOM 2659 C C . MET B 1 1 ? 7.109 -14.133 -3.566 1 72.19 1 MET B C 1
ATOM 2661 O O . MET B 1 1 ? 6.582 -15.023 -2.898 1 72.19 1 MET B O 1
ATOM 2665 N N . LEU B 1 2 ? 8.422 -14.008 -3.645 1 81.94 2 LEU B N 1
ATOM 2666 C CA . LEU B 1 2 ? 9.273 -15.094 -3.166 1 81.94 2 LEU B CA 1
ATOM 2667 C C . LEU B 1 2 ? 9.164 -15.242 -1.652 1 81.94 2 LEU B C 1
ATOM 2669 O O . LEU B 1 2 ? 9.469 -16.312 -1.106 1 81.94 2 LEU B O 1
ATOM 2673 N N . GLU B 1 3 ? 8.633 -14.188 -1.055 1 81.75 3 GLU B N 1
ATOM 2674 C CA . GLU B 1 3 ? 8.5 -14.211 0.4 1 81.75 3 GLU B CA 1
ATOM 2675 C C . GLU B 1 3 ? 7.195 -14.867 0.832 1 81.75 3 GLU B C 1
ATOM 2677 O O . GLU B 1 3 ? 6.98 -15.109 2.021 1 81.75 3 GLU B O 1
ATOM 2682 N N . ASP B 1 4 ? 6.406 -15.242 -0.117 1 92.5 4 ASP B N 1
ATOM 2683 C CA . ASP B 1 4 ? 5.172 -15.977 0.157 1 92.5 4 ASP B CA 1
ATOM 2684 C C . ASP B 1 4 ? 5.457 -17.453 0.418 1 92.5 4 ASP B C 1
ATOM 2686 O O . ASP B 1 4 ? 5.453 -18.266 -0.51 1 92.5 4 ASP B O 1
ATOM 2690 N N . ILE B 1 5 ? 5.523 -17.812 1.622 1 93.25 5 ILE B N 1
ATOM 2691 C CA . ILE B 1 5 ? 6.031 -19.109 2.027 1 93.25 5 ILE B CA 1
ATOM 2692 C C . ILE B 1 5 ? 5.012 -20.188 1.664 1 93.25 5 ILE B C 1
ATOM 2694 O O . ILE B 1 5 ? 5.355 -21.188 1.008 1 93.25 5 ILE B O 1
ATOM 2698 N N . PRO B 1 6 ? 3.77 -20 1.998 1 95.44 6 PRO B N 1
ATOM 2699 C CA . PRO B 1 6 ? 2.814 -21.047 1.654 1 95.44 6 PRO B CA 1
ATOM 2700 C C . PRO B 1 6 ? 2.775 -21.344 0.156 1 95.44 6 PRO B C 1
ATOM 2702 O O . PRO B 1 6 ? 2.715 -22.516 -0.246 1 95.44 6 PRO B O 1
ATOM 2705 N N . ARG B 1 7 ? 2.828 -20.328 -0.632 1 96 7 ARG B N 1
ATOM 2706 C CA . ARG B 1 7 ? 2.801 -20.5 -2.082 1 96 7 ARG B CA 1
ATOM 2707 C C . ARG B 1 7 ? 4.023 -21.266 -2.572 1 96 7 ARG B C 1
ATOM 2709 O O . ARG B 1 7 ? 3.896 -22.297 -3.221 1 96 7 ARG B O 1
ATOM 2716 N N . THR B 1 8 ? 5.191 -20.781 -2.258 1 95.94 8 THR B N 1
ATOM 2717 C CA . THR B 1 8 ? 6.441 -21.312 -2.787 1 95.94 8 THR B CA 1
ATOM 2718 C C . THR B 1 8 ? 6.688 -22.734 -2.264 1 95.94 8 THR B C 1
ATOM 2720 O O . THR B 1 8 ? 7.117 -23.609 -3.012 1 95.94 8 THR B O 1
ATOM 2723 N N . GLU B 1 9 ? 6.328 -22.969 -1.056 1 95.31 9 GLU B N 1
ATOM 2724 C CA . GLU B 1 9 ? 6.516 -24.281 -0.46 1 95.31 9 GLU B CA 1
ATOM 2725 C C . GLU B 1 9 ? 5.582 -25.312 -1.091 1 95.31 9 GLU B C 1
ATOM 2727 O O . GLU B 1 9 ? 5.957 -26.484 -1.264 1 95.31 9 GLU B O 1
ATOM 2732 N N . SER B 1 10 ? 4.402 -24.906 -1.359 1 96.12 10 SER B N 1
ATOM 2733 C CA . SER B 1 10 ? 3.473 -25.828 -2.002 1 96.12 10 SER B CA 1
ATOM 2734 C C . SER B 1 10 ? 3.984 -26.266 -3.369 1 96.12 10 SER B C 1
ATOM 2736 O O . SER B 1 10 ? 3.955 -27.453 -3.699 1 96.12 10 SER B O 1
ATOM 2738 N N . TYR B 1 11 ? 4.48 -25.375 -4.156 1 96.88 11 TYR B N 1
ATOM 2739 C CA . TYR B 1 11 ? 5.062 -25.719 -5.449 1 96.88 11 TYR B CA 1
ATOM 2740 C C . TYR B 1 11 ? 6.281 -26.609 -5.277 1 96.88 11 TYR B C 1
ATOM 2742 O O . TYR B 1 11 ? 6.426 -27.625 -5.977 1 96.88 11 TYR B O 1
ATOM 2750 N N . LYS B 1 12 ? 7.141 -26.219 -4.363 1 96 12 LYS B N 1
ATOM 2751 C CA . LYS B 1 12 ? 8.344 -27 -4.121 1 96 12 LYS B CA 1
ATOM 2752 C C . LYS B 1 12 ? 7.992 -28.438 -3.748 1 96 12 LYS B C 1
ATOM 2754 O O . LYS B 1 12 ? 8.539 -29.391 -4.316 1 96 12 LYS B O 1
ATOM 2759 N N . ARG B 1 13 ? 7.078 -28.562 -2.85 1 94.19 13 ARG B N 1
ATOM 2760 C CA . ARG B 1 13 ? 6.66 -29.891 -2.404 1 94.19 13 ARG B CA 1
ATOM 2761 C C . ARG B 1 13 ? 6.055 -30.688 -3.555 1 94.19 13 ARG B C 1
ATOM 2763 O O . ARG B 1 13 ? 6.398 -31.859 -3.758 1 94.19 13 ARG B O 1
ATOM 2770 N N . ALA B 1 14 ? 5.184 -30.047 -4.277 1 95.75 14 ALA B N 1
ATOM 2771 C CA . ALA B 1 14 ? 4.523 -30.734 -5.391 1 95.75 14 ALA B CA 1
ATOM 2772 C C . ALA B 1 14 ? 5.539 -31.219 -6.418 1 95.75 14 ALA B C 1
ATOM 2774 O O . ALA B 1 14 ? 5.391 -32.312 -6.98 1 95.75 14 ALA B O 1
ATOM 2775 N N . ILE B 1 15 ? 6.555 -30.453 -6.621 1 95.38 15 ILE B N 1
ATOM 2776 C CA . ILE B 1 15 ? 7.543 -30.75 -7.656 1 95.38 15 ILE B CA 1
ATOM 2777 C C . ILE B 1 15 ? 8.547 -31.766 -7.137 1 95.38 15 ILE B C 1
ATOM 2779 O O . ILE B 1 15 ? 8.898 -32.719 -7.848 1 95.38 15 ILE B O 1
ATOM 2783 N N . THR B 1 16 ? 8.969 -31.656 -5.91 1 89.19 16 THR B N 1
ATOM 2784 C CA . THR B 1 16 ? 10.078 -32.438 -5.41 1 89.19 16 THR B CA 1
ATOM 2785 C C . THR B 1 16 ? 9.586 -33.781 -4.871 1 89.19 16 THR B C 1
ATOM 2787 O O . THR B 1 16 ? 10.336 -34.781 -4.855 1 89.19 16 THR B O 1
ATOM 2790 N N . LEU B 1 17 ? 8.383 -33.75 -4.402 1 81.81 17 LEU B N 1
ATOM 2791 C CA . LEU B 1 17 ? 7.859 -35 -3.861 1 81.81 17 LEU B CA 1
ATOM 2792 C C . LEU B 1 17 ? 7.508 -35.969 -4.98 1 81.81 17 LEU B C 1
ATOM 2794 O O . LEU B 1 17 ? 7.418 -37.156 -4.754 1 81.81 17 LEU B O 1
ATOM 2798 N N . SER B 1 18 ? 7.359 -35.312 -6.066 1 75.38 18 SER B N 1
ATOM 2799 C CA . SER B 1 18 ? 6.934 -36.125 -7.188 1 75.38 18 SER B CA 1
ATOM 2800 C C . SER B 1 18 ? 8.133 -36.656 -7.969 1 75.38 18 SER B C 1
ATOM 2802 O O . SER B 1 18 ? 9.141 -35.969 -8.125 1 75.38 18 SER B O 1
ATOM 2804 N N . ASN B 1 19 ? 8.266 -37.906 -8.266 1 83.81 19 ASN B N 1
ATOM 2805 C CA . ASN B 1 19 ? 9.281 -38.438 -9.172 1 83.81 19 ASN B CA 1
ATOM 2806 C C . ASN B 1 19 ? 8.891 -38.219 -10.633 1 83.81 19 ASN B C 1
ATOM 2808 O O . ASN B 1 19 ? 9.547 -38.75 -11.539 1 83.81 19 ASN B O 1
ATOM 2812 N N . MET B 1 20 ? 7.973 -37.344 -10.773 1 90.94 20 MET B N 1
ATOM 2813 C CA . MET B 1 20 ? 7.402 -37.156 -12.102 1 90.94 20 MET B CA 1
ATOM 2814 C C . MET B 1 20 ? 8.336 -36.312 -12.969 1 90.94 20 MET B C 1
ATOM 2816 O O . MET B 1 20 ? 8.211 -36.312 -14.195 1 90.94 20 MET B O 1
ATOM 2820 N N . PHE B 1 21 ? 9.258 -35.688 -12.344 1 95.81 21 PHE B N 1
ATOM 2821 C CA . PHE B 1 21 ? 10.055 -34.719 -13.094 1 95.81 21 PHE B CA 1
ATOM 2822 C C . PHE B 1 21 ? 11.352 -35.344 -13.594 1 95.81 21 PHE B C 1
ATOM 2824 O O . PHE B 1 21 ? 12.008 -34.812 -14.484 1 95.81 21 PHE B O 1
ATOM 2831 N N . LYS B 1 22 ? 11.742 -36.469 -13.008 1 95.75 22 LYS B N 1
ATOM 2832 C CA . LYS B 1 22 ? 13 -37.094 -13.367 1 95.75 22 LYS B CA 1
ATOM 2833 C C . LYS B 1 22 ? 13.055 -37.406 -14.859 1 95.75 22 LYS B C 1
ATOM 2835 O O . LYS B 1 22 ? 12.156 -38.062 -15.398 1 95.75 22 LYS B O 1
ATOM 2840 N N . ASN B 1 23 ? 14.062 -36.906 -15.516 1 97.44 23 ASN B N 1
ATOM 2841 C CA . ASN B 1 23 ? 14.367 -37.125 -16.922 1 97.44 23 ASN B CA 1
ATOM 2842 C C . ASN B 1 23 ? 13.266 -36.594 -17.828 1 97.44 23 ASN B C 1
ATOM 2844 O O . ASN B 1 23 ? 13.109 -37.062 -18.969 1 97.44 23 ASN B O 1
ATOM 2848 N N . LYS B 1 24 ? 12.469 -35.688 -17.391 1 97.94 24 LYS B N 1
ATOM 2849 C CA . LYS B 1 24 ? 11.383 -35.094 -18.172 1 97.94 24 LYS B CA 1
ATOM 2850 C C . LYS B 1 24 ? 11.766 -33.719 -18.719 1 97.94 24 LYS B C 1
ATOM 2852 O O . LYS B 1 24 ? 12.703 -33.094 -18.219 1 97.94 24 LYS B O 1
ATOM 2857 N N . ILE B 1 25 ? 11.07 -33.344 -19.75 1 98.81 25 ILE B N 1
ATOM 2858 C CA . ILE B 1 25 ? 11.164 -32 -20.297 1 98.81 25 ILE B CA 1
ATOM 2859 C C . ILE B 1 25 ? 10.023 -31.141 -19.75 1 98.81 25 ILE B C 1
ATOM 2861 O O . ILE B 1 25 ? 8.852 -31.516 -19.859 1 98.81 25 ILE B O 1
ATOM 2865 N N . VAL B 1 26 ? 10.383 -30 -19.141 1 98.88 26 VAL B N 1
ATOM 2866 C CA . VAL B 1 26 ? 9.414 -29.172 -18.422 1 98.88 26 VAL B CA 1
ATOM 2867 C C . VAL B 1 26 ? 9.375 -27.781 -19.047 1 98.88 26 VAL B C 1
ATOM 2869 O O . VAL B 1 26 ? 10.406 -27.25 -19.5 1 98.88 26 VAL B O 1
ATOM 2872 N N . MET B 1 27 ? 8.195 -27.219 -19.094 1 98.94 27 MET B N 1
ATOM 2873 C CA . MET B 1 27 ? 8.055 -25.812 -19.422 1 98.94 27 MET B CA 1
ATOM 2874 C C . MET B 1 27 ? 7.523 -25.031 -18.219 1 98.94 27 MET B C 1
ATOM 2876 O O . MET B 1 27 ? 6.48 -25.375 -17.672 1 98.94 27 MET B O 1
ATOM 2880 N N . ASP B 1 28 ? 8.266 -24.062 -17.781 1 98.88 28 ASP B N 1
ATOM 2881 C CA . ASP B 1 28 ? 7.867 -23.094 -16.766 1 98.88 28 ASP B CA 1
ATOM 2882 C C . ASP B 1 28 ? 7.309 -21.828 -17.391 1 98.88 28 ASP B C 1
ATOM 2884 O O . ASP B 1 28 ? 8.062 -20.984 -17.875 1 98.88 28 ASP B O 1
ATOM 2888 N N . VAL B 1 29 ? 5.977 -21.719 -17.406 1 98.69 29 VAL B N 1
ATOM 2889 C CA . VAL B 1 29 ? 5.312 -20.578 -18.062 1 98.69 29 VAL B CA 1
ATOM 2890 C C . VAL B 1 29 ? 5.207 -19.422 -17.078 1 98.69 29 VAL B C 1
ATOM 2892 O O . VAL B 1 29 ? 4.586 -19.547 -16.016 1 98.69 29 VAL B O 1
ATOM 2895 N N . GLY B 1 30 ? 5.742 -18.266 -17.484 1 97.75 30 GLY B N 1
ATOM 2896 C CA . GLY B 1 30 ? 5.867 -17.156 -16.547 1 97.75 30 GLY B CA 1
ATOM 2897 C C . GLY B 1 30 ? 6.879 -17.438 -15.445 1 97.75 30 GLY B C 1
ATOM 2898 O O . GLY B 1 30 ? 6.555 -17.328 -14.258 1 97.75 30 GLY B O 1
ATOM 2899 N N . ALA B 1 31 ? 8.07 -17.656 -15.836 1 98 31 ALA B N 1
ATOM 2900 C CA . ALA B 1 31 ? 9.078 -18.219 -14.938 1 98 31 ALA B CA 1
ATOM 2901 C C . ALA B 1 31 ? 9.508 -17.203 -13.883 1 98 31 ALA B C 1
ATOM 2903 O O . ALA B 1 31 ? 9.992 -17.578 -12.812 1 98 31 ALA B O 1
ATOM 2904 N N . GLY B 1 32 ? 9.32 -15.906 -14.195 1 95.31 32 GLY B N 1
ATOM 2905 C CA . GLY B 1 32 ? 9.734 -14.891 -13.242 1 95.31 32 GLY B CA 1
ATOM 2906 C C . GLY B 1 32 ? 11.203 -14.961 -12.883 1 95.31 32 GLY B C 1
ATOM 2907 O O . GLY B 1 32 ? 12.062 -14.945 -13.766 1 95.31 32 GLY B O 1
ATOM 2908 N N . THR B 1 33 ? 11.492 -15.188 -11.609 1 95.12 33 THR B N 1
ATOM 2909 C CA . THR B 1 33 ? 12.859 -15.25 -11.125 1 95.12 33 THR B CA 1
ATOM 2910 C C . THR B 1 33 ? 13.484 -16.609 -11.461 1 95.12 33 THR B C 1
ATOM 2912 O O . THR B 1 33 ? 14.703 -16.781 -11.344 1 95.12 33 THR B O 1
ATOM 2915 N N . GLY B 1 34 ? 12.703 -17.562 -11.82 1 97.19 34 GLY B N 1
ATOM 2916 C CA . GLY B 1 34 ? 13.18 -18.891 -12.18 1 97.19 34 GLY B CA 1
ATOM 2917 C C . GLY B 1 34 ? 13.117 -19.875 -11.031 1 97.19 34 GLY B C 1
ATOM 2918 O O . GLY B 1 34 ? 13.633 -20.984 -11.133 1 97.19 34 GLY B O 1
ATOM 2919 N N . ILE B 1 35 ? 12.469 -19.516 -9.953 1 97.06 35 ILE B N 1
ATOM 2920 C CA . ILE B 1 35 ? 12.492 -20.359 -8.758 1 97.06 35 ILE B CA 1
ATOM 2921 C C . ILE B 1 35 ? 11.836 -21.703 -9.055 1 97.06 35 ILE B C 1
ATOM 2923 O O . ILE B 1 35 ? 12.352 -22.75 -8.664 1 97.06 35 ILE B O 1
ATOM 2927 N N . LEU B 1 36 ? 10.75 -21.703 -9.727 1 98.06 36 LEU B N 1
ATOM 2928 C CA . LEU B 1 36 ? 10.094 -22.969 -10.047 1 98.06 36 LEU B CA 1
ATOM 2929 C C . LEU B 1 36 ? 10.945 -23.797 -11.008 1 98.06 36 LEU B C 1
ATOM 2931 O O . LEU B 1 36 ? 11.008 -25.016 -10.891 1 98.06 36 LEU B O 1
ATOM 2935 N N . SER B 1 37 ? 11.531 -23.109 -11.992 1 98.62 37 SER B N 1
ATOM 2936 C CA . SER B 1 37 ? 12.453 -23.781 -12.898 1 98.62 37 SER B CA 1
ATOM 2937 C C . SER B 1 37 ? 13.57 -24.484 -12.141 1 98.62 37 SER B C 1
ATOM 2939 O O . SER B 1 37 ? 13.922 -25.625 -12.461 1 98.62 37 SER B O 1
ATOM 2941 N N . LEU B 1 38 ? 14.07 -23.828 -11.133 1 98.06 38 LEU B N 1
ATOM 2942 C CA . LEU B 1 38 ? 15.141 -24.406 -10.312 1 98.06 38 LEU B CA 1
ATOM 2943 C C . LEU B 1 38 ? 14.633 -25.609 -9.531 1 98.06 38 LEU B C 1
ATOM 2945 O O . LEU B 1 38 ? 15.344 -26.609 -9.406 1 98.06 38 LEU B O 1
ATOM 2949 N N . PHE B 1 39 ? 13.422 -25.531 -8.992 1 97.62 39 PHE B N 1
ATOM 2950 C CA . PHE B 1 39 ? 12.828 -26.672 -8.312 1 97.62 39 PHE B CA 1
ATOM 2951 C C . PHE B 1 39 ? 12.734 -27.875 -9.258 1 97.62 39 PHE B C 1
ATOM 2953 O O . PHE B 1 39 ? 13.062 -29 -8.875 1 97.62 39 PHE B O 1
ATOM 2960 N N . CYS B 1 40 ? 12.305 -27.609 -10.5 1 98.31 40 CYS B N 1
ATOM 2961 C CA . CYS B 1 40 ? 12.156 -28.672 -11.484 1 98.31 40 CYS B CA 1
ATOM 2962 C C . CYS B 1 40 ? 13.5 -29.312 -11.805 1 98.31 40 CYS B C 1
ATOM 2964 O O . CYS B 1 40 ? 13.617 -30.531 -11.883 1 98.31 40 CYS B O 1
ATOM 2966 N N . ALA B 1 41 ? 14.484 -28.453 -11.992 1 98.19 41 ALA B N 1
ATOM 2967 C CA . ALA B 1 41 ? 15.828 -28.953 -12.266 1 98.19 41 ALA B CA 1
ATOM 2968 C C . ALA B 1 41 ? 16.344 -29.797 -11.109 1 98.19 41 ALA B C 1
ATOM 2970 O O . ALA B 1 41 ? 16.891 -30.891 -11.32 1 98.19 41 ALA B O 1
ATOM 2971 N N . GLN B 1 42 ? 16.156 -29.328 -9.938 1 96.19 42 GLN B N 1
ATOM 2972 C CA . GLN B 1 42 ? 16.594 -30.047 -8.742 1 96.19 42 GLN B CA 1
ATOM 2973 C C . GLN B 1 42 ? 15.875 -31.391 -8.625 1 96.19 42 GLN B C 1
ATOM 2975 O O . GLN B 1 42 ? 16.453 -32.375 -8.125 1 96.19 42 GLN B O 1
ATOM 2980 N N . ALA B 1 43 ? 14.68 -31.453 -9.117 1 96.12 43 ALA B N 1
ATOM 2981 C CA . ALA B 1 43 ? 13.867 -32.656 -9.047 1 96.12 43 ALA B CA 1
ATOM 2982 C C . ALA B 1 43 ? 14.273 -33.656 -10.117 1 96.12 43 ALA B C 1
ATOM 2984 O O . ALA B 1 43 ? 13.719 -34.75 -10.203 1 96.12 43 ALA B O 1
ATOM 2985 N N . GLY B 1 44 ? 15.203 -33.25 -11.008 1 96.94 44 GLY B N 1
ATOM 2986 C CA . GLY B 1 44 ? 15.781 -34.219 -11.922 1 96.94 44 GLY B CA 1
ATOM 2987 C C . GLY B 1 44 ? 15.328 -34.031 -13.359 1 96.94 44 GLY B C 1
ATOM 2988 O O . GLY B 1 44 ? 15.523 -34.906 -14.195 1 96.94 44 GLY B O 1
ATOM 2989 N N . ALA B 1 45 ? 14.719 -32.938 -13.672 1 98.31 45 ALA B N 1
ATOM 2990 C CA . ALA B 1 45 ? 14.312 -32.688 -15.047 1 98.31 45 ALA B CA 1
ATOM 2991 C C . ALA B 1 45 ? 15.508 -32.75 -15.992 1 98.31 45 ALA B C 1
ATOM 2993 O O . ALA B 1 45 ? 16.609 -32.281 -15.656 1 98.31 45 ALA B O 1
ATOM 2994 N N . LYS B 1 46 ? 15.273 -33.312 -17.156 1 98.5 46 LYS B N 1
ATOM 2995 C CA . LYS B 1 46 ? 16.297 -33.375 -18.188 1 98.5 46 LYS B CA 1
ATOM 2996 C C . LYS B 1 46 ? 16.516 -32 -18.828 1 98.5 46 LYS B C 1
ATOM 2998 O O . LYS B 1 46 ? 17.641 -31.625 -19.172 1 98.5 46 LYS B O 1
ATOM 3003 N N . LYS B 1 47 ? 15.438 -31.328 -19 1 98.81 47 LYS B N 1
ATOM 3004 C CA . LYS B 1 47 ? 15.422 -30 -19.609 1 98.81 47 LYS B CA 1
ATOM 3005 C C . LYS B 1 47 ? 14.258 -29.172 -19.062 1 98.81 47 LYS B C 1
ATOM 3007 O O . LYS B 1 47 ? 13.156 -29.672 -18.875 1 98.81 47 LYS B O 1
ATOM 3012 N N . VAL B 1 48 ? 14.547 -27.906 -18.797 1 98.88 48 VAL B N 1
ATOM 3013 C CA . VAL B 1 48 ? 13.516 -26.953 -18.391 1 98.88 48 VAL B CA 1
ATOM 3014 C C . VAL B 1 48 ? 13.555 -25.734 -19.297 1 98.88 48 VAL B C 1
ATOM 3016 O O . VAL B 1 48 ? 14.586 -25.062 -19.391 1 98.88 48 VAL B O 1
ATOM 3019 N N . TYR B 1 49 ? 12.477 -25.469 -19.984 1 98.88 49 TYR B N 1
ATOM 3020 C CA . TYR B 1 49 ? 12.297 -24.203 -20.672 1 98.88 49 TYR B CA 1
ATOM 3021 C C . TYR B 1 49 ? 11.633 -23.172 -19.766 1 98.88 49 TYR B C 1
ATOM 3023 O O . TYR B 1 49 ? 10.43 -23.25 -19.5 1 98.88 49 TYR B O 1
ATOM 3031 N N . ALA B 1 50 ? 12.43 -22.25 -19.266 1 98.88 50 ALA B N 1
ATOM 3032 C CA . ALA B 1 50 ? 11.898 -21.156 -18.453 1 98.88 50 ALA B CA 1
ATOM 3033 C C . ALA B 1 50 ? 11.477 -19.984 -19.328 1 98.88 50 ALA B C 1
ATOM 3035 O O . ALA B 1 50 ? 12.312 -19.188 -19.75 1 98.88 50 ALA B O 1
ATOM 3036 N N . VAL B 1 51 ? 10.188 -19.828 -19.516 1 98.75 51 VAL B N 1
ATOM 3037 C CA . VAL B 1 51 ? 9.664 -18.844 -20.453 1 98.75 51 VAL B CA 1
ATOM 3038 C C . VAL B 1 51 ? 9.164 -17.625 -19.703 1 98.75 51 VAL B C 1
ATOM 3040 O O . VAL B 1 51 ? 8.258 -17.719 -18.875 1 98.75 51 VAL B O 1
ATOM 3043 N N . GLU B 1 52 ? 9.734 -16.5 -19.938 1 97.94 52 GLU B N 1
ATOM 3044 C CA . GLU B 1 52 ? 9.398 -15.242 -19.281 1 97.94 52 GLU B CA 1
ATOM 3045 C C . GLU B 1 52 ? 9.469 -14.07 -20.266 1 97.94 52 GLU B C 1
ATOM 3047 O O . GLU B 1 52 ? 10.508 -13.836 -20.891 1 97.94 52 GLU B O 1
ATOM 3052 N N . ALA B 1 53 ? 8.375 -13.328 -20.328 1 96.38 53 ALA B N 1
ATOM 3053 C CA . ALA B 1 53 ? 8.289 -12.273 -21.344 1 96.38 53 ALA B CA 1
ATOM 3054 C C . ALA B 1 53 ? 9.016 -11.008 -20.875 1 96.38 53 ALA B C 1
ATOM 3056 O O . ALA B 1 53 ? 9.602 -10.297 -21.688 1 96.38 53 ALA B O 1
ATOM 3057 N N . SER B 1 54 ? 8.992 -10.75 -19.672 1 93.69 54 SER B N 1
ATOM 3058 C CA . SER B 1 54 ? 9.508 -9.484 -19.156 1 93.69 54 SER B CA 1
ATOM 3059 C C . SER B 1 54 ? 11.023 -9.508 -19.031 1 93.69 54 SER B C 1
ATOM 3061 O O . SER B 1 54 ? 11.656 -10.547 -19.234 1 93.69 54 SER B O 1
ATOM 3063 N N . LYS B 1 55 ? 11.57 -8.398 -18.641 1 91.38 55 LYS B N 1
ATOM 3064 C CA . LYS B 1 55 ? 13.016 -8.219 -18.516 1 91.38 55 LYS B CA 1
ATOM 3065 C C . LYS B 1 55 ? 13.57 -8.992 -17.328 1 91.38 55 LYS B C 1
ATOM 3067 O O . LYS B 1 55 ? 14.781 -9.195 -17.219 1 91.38 55 LYS B O 1
ATOM 3072 N N . ILE B 1 56 ? 12.719 -9.508 -16.531 1 92.94 56 ILE B N 1
ATOM 3073 C CA . ILE B 1 56 ? 13.18 -10.258 -15.375 1 92.94 56 ILE B CA 1
ATOM 3074 C C . ILE B 1 56 ? 13.844 -11.555 -15.836 1 92.94 56 ILE B C 1
ATOM 3076 O O . ILE B 1 56 ? 14.547 -12.211 -15.055 1 92.94 56 ILE B O 1
ATOM 3080 N N . ALA B 1 57 ? 13.641 -11.945 -17.047 1 95.81 57 ALA B N 1
ATOM 3081 C CA . ALA B 1 57 ? 14.266 -13.125 -17.641 1 95.81 57 ALA B CA 1
ATOM 3082 C C . ALA B 1 57 ? 15.781 -13.078 -17.484 1 95.81 57 ALA B C 1
ATOM 3084 O O . ALA B 1 57 ? 16.422 -14.109 -17.281 1 95.81 57 ALA B O 1
ATOM 3085 N N . SER B 1 58 ? 16.328 -11.898 -17.578 1 94.69 58 SER B N 1
ATOM 3086 C CA . SER B 1 58 ? 17.766 -11.742 -17.438 1 94.69 58 SER B CA 1
ATOM 3087 C C . SER B 1 58 ? 18.234 -12.133 -16.047 1 94.69 58 SER B C 1
ATOM 3089 O O . SER B 1 58 ? 19.297 -12.742 -15.883 1 94.69 58 SER B O 1
ATOM 3091 N N . ILE B 1 59 ? 17.438 -11.867 -15.117 1 93.69 59 ILE B N 1
ATOM 3092 C CA . ILE B 1 59 ? 17.75 -12.211 -13.734 1 93.69 59 ILE B CA 1
ATOM 3093 C C . ILE B 1 59 ? 17.578 -13.711 -13.523 1 93.69 59 ILE B C 1
ATOM 3095 O O . ILE B 1 59 ? 18.344 -14.336 -12.797 1 93.69 59 ILE B O 1
ATOM 3099 N N . ALA B 1 60 ? 16.562 -14.234 -14.141 1 96.44 60 ALA B N 1
ATOM 3100 C CA . ALA B 1 60 ? 16.359 -15.68 -14.07 1 96.44 60 ALA B CA 1
ATOM 3101 C C . ALA B 1 60 ? 17.578 -16.422 -14.594 1 96.44 60 ALA B C 1
ATOM 3103 O O . ALA B 1 60 ? 17.984 -17.438 -14.008 1 96.44 60 ALA B O 1
ATOM 3104 N N . LEU B 1 61 ? 18.078 -15.891 -15.656 1 97.12 61 LEU B N 1
ATOM 3105 C CA . LEU B 1 61 ? 19.281 -16.5 -16.234 1 97.12 61 LEU B CA 1
ATOM 3106 C C . LEU B 1 61 ? 20.422 -16.5 -15.242 1 97.12 61 LEU B C 1
ATOM 3108 O O . LEU B 1 61 ? 21.109 -17.516 -15.078 1 97.12 61 LEU B O 1
ATOM 3112 N N . GLU B 1 62 ? 20.625 -15.422 -14.547 1 96.31 62 GLU B N 1
ATOM 3113 C CA . GLU B 1 62 ? 21.688 -15.312 -13.547 1 96.31 62 GLU B CA 1
ATOM 3114 C C . GLU B 1 62 ? 21.422 -16.25 -12.367 1 96.31 62 GLU B C 1
ATOM 3116 O O . GLU B 1 62 ? 22.344 -16.891 -11.867 1 96.31 62 GLU B O 1
ATOM 3121 N N . ASN B 1 63 ? 20.219 -16.328 -11.945 1 96.75 63 ASN B N 1
ATOM 3122 C CA . ASN B 1 63 ? 19.859 -17.219 -10.852 1 96.75 63 ASN B CA 1
ATOM 3123 C C . ASN B 1 63 ? 20.141 -18.688 -11.203 1 96.75 63 ASN B C 1
ATOM 3125 O O . ASN B 1 63 ? 20.641 -19.453 -10.375 1 96.75 63 ASN B O 1
ATOM 3129 N N . VAL B 1 64 ? 19.828 -19.047 -12.43 1 98.12 64 VAL B N 1
ATOM 3130 C CA . VAL B 1 64 ? 20.062 -20.406 -12.914 1 98.12 64 VAL B CA 1
ATOM 3131 C C . VAL B 1 64 ? 21.547 -20.703 -12.883 1 98.12 64 VAL B C 1
ATOM 3133 O O . VAL B 1 64 ? 21.969 -21.766 -12.414 1 98.12 64 VAL B O 1
ATOM 3136 N N . LYS B 1 65 ? 22.328 -19.75 -13.328 1 97.69 65 LYS B N 1
ATOM 3137 C CA . LYS B 1 65 ? 23.781 -19.906 -13.352 1 97.69 65 LYS B CA 1
ATOM 3138 C C . LYS B 1 65 ? 24.344 -20.047 -11.938 1 97.69 65 LYS B C 1
ATOM 3140 O O . LYS B 1 65 ? 25.172 -20.922 -11.68 1 97.69 65 LYS B O 1
ATOM 3145 N N . GLU B 1 66 ? 23.844 -19.25 -11.055 1 96.81 66 GLU B N 1
ATOM 3146 C CA . GLU B 1 66 ? 24.312 -19.219 -9.672 1 96.81 66 GLU B CA 1
ATOM 3147 C C . GLU B 1 66 ? 24.078 -20.562 -8.984 1 96.81 66 GLU B C 1
ATOM 3149 O O . GLU B 1 66 ? 24.766 -20.906 -8.023 1 96.81 66 GLU B O 1
ATOM 3154 N N . ASN B 1 67 ? 23.156 -21.312 -9.469 1 98 67 ASN B N 1
ATOM 3155 C CA . ASN B 1 67 ? 22.812 -22.578 -8.844 1 98 67 ASN B CA 1
ATOM 3156 C C . ASN B 1 67 ? 23.297 -23.766 -9.672 1 98 67 ASN B C 1
ATOM 3158 O O . ASN B 1 67 ? 22.891 -24.906 -9.422 1 98 67 ASN B O 1
ATOM 3162 N N . ASN B 1 68 ? 24.031 -23.5 -10.773 1 97.88 68 ASN B N 1
ATOM 3163 C CA . ASN B 1 68 ? 24.703 -24.5 -11.594 1 97.88 68 ASN B CA 1
ATOM 3164 C C . ASN B 1 68 ? 23.703 -25.375 -12.352 1 97.88 68 ASN B C 1
ATOM 3166 O O . ASN B 1 68 ? 23.875 -26.594 -12.43 1 97.88 68 ASN B O 1
ATOM 3170 N N . PHE B 1 69 ? 22.625 -24.719 -12.891 1 98.38 69 PHE B N 1
ATOM 3171 C CA . PHE B 1 69 ? 21.641 -25.469 -13.648 1 98.38 69 PHE B CA 1
ATOM 3172 C C . PHE B 1 69 ? 21.547 -24.953 -15.078 1 98.38 69 PHE B C 1
ATOM 3174 O O . PHE B 1 69 ? 20.547 -25.172 -15.758 1 98.38 69 PHE B O 1
ATOM 3181 N N . ALA B 1 70 ? 22.578 -24.281 -15.539 1 97.69 70 ALA B N 1
ATOM 3182 C CA . ALA B 1 70 ? 22.562 -23.688 -16.875 1 97.69 70 ALA B CA 1
ATOM 3183 C C . ALA B 1 70 ? 22.469 -24.766 -17.953 1 97.69 70 ALA B C 1
ATOM 3185 O O . ALA B 1 70 ? 22.016 -24.5 -19.062 1 97.69 70 ALA B O 1
ATOM 3186 N N . ASP B 1 71 ? 22.906 -25.953 -17.625 1 98 71 ASP B N 1
ATOM 3187 C CA . ASP B 1 71 ? 22.875 -27.047 -18.594 1 98 71 ASP B CA 1
ATOM 3188 C C . ASP B 1 71 ? 21.484 -27.641 -18.703 1 98 71 ASP B C 1
ATOM 3190 O O . ASP B 1 71 ? 21.156 -28.328 -19.688 1 98 71 ASP B O 1
ATOM 3194 N N . VAL B 1 72 ? 20.672 -27.422 -17.734 1 98.56 72 VAL B N 1
ATOM 3195 C CA . VAL B 1 72 ? 19.359 -28.062 -17.641 1 98.56 72 VAL B CA 1
ATOM 3196 C C . VAL B 1 72 ? 18.281 -27.031 -17.953 1 98.56 72 VAL B C 1
ATOM 3198 O O . VAL B 1 72 ? 17.297 -27.344 -18.625 1 98.56 72 VAL B O 1
ATOM 3201 N N . VAL B 1 73 ? 18.453 -25.797 -17.469 1 98.88 73 VAL B N 1
ATOM 3202 C CA . VAL B 1 73 ? 17.438 -24.766 -17.578 1 98.88 73 VAL B CA 1
ATOM 3203 C C . VAL B 1 73 ? 17.797 -23.797 -18.703 1 98.88 73 VAL B C 1
ATOM 3205 O O . VAL B 1 73 ? 18.859 -23.172 -18.672 1 98.88 73 VAL B O 1
ATOM 3208 N N . GLU B 1 74 ? 17.047 -23.703 -19.609 1 98.81 74 GLU B N 1
ATOM 3209 C CA . GLU B 1 74 ? 17.156 -22.703 -20.688 1 98.81 74 GLU B CA 1
ATOM 3210 C C . GLU B 1 74 ? 16.141 -21.578 -20.484 1 98.81 74 GLU B C 1
ATOM 3212 O O . GLU B 1 74 ? 14.93 -21.797 -20.594 1 98.81 74 GLU B O 1
ATOM 3217 N N . VAL B 1 75 ? 16.609 -20.391 -20.266 1 98.69 75 VAL B N 1
ATOM 3218 C CA . VAL B 1 75 ? 15.734 -19.234 -20.094 1 98.69 75 VAL B CA 1
ATOM 3219 C C . VAL B 1 75 ? 15.43 -18.609 -21.438 1 98.69 75 VAL B C 1
ATOM 3221 O O . VAL B 1 75 ? 16.344 -18.297 -22.219 1 98.69 75 VAL B O 1
ATOM 3224 N N . ILE B 1 76 ? 14.195 -18.484 -21.734 1 98.44 76 ILE B N 1
ATOM 3225 C CA . ILE B 1 76 ? 13.75 -17.906 -22.984 1 98.44 76 ILE B CA 1
ATOM 3226 C C . ILE B 1 76 ? 12.938 -16.641 -22.719 1 98.44 76 ILE B C 1
ATOM 3228 O O . ILE B 1 76 ? 11.836 -16.703 -22.172 1 98.44 76 ILE B O 1
ATOM 3232 N N . GLN B 1 77 ? 13.445 -15.469 -23.078 1 98.06 77 GLN B N 1
ATOM 3233 C CA . GLN B 1 77 ? 12.688 -14.234 -22.938 1 98.06 77 GLN B CA 1
ATOM 3234 C C . GLN B 1 77 ? 11.695 -14.07 -24.094 1 98.06 77 GLN B C 1
ATOM 3236 O O . GLN B 1 77 ? 12.039 -13.508 -25.125 1 98.06 77 GLN B O 1
ATOM 3241 N N . SER B 1 78 ? 10.5 -14.5 -23.875 1 97.62 78 SER B N 1
ATOM 3242 C CA . SER B 1 78 ? 9.445 -14.5 -24.891 1 97.62 78 SER B CA 1
ATOM 3243 C C . SER B 1 78 ? 8.078 -14.734 -24.25 1 97.62 78 SER B C 1
ATOM 3245 O O . SER B 1 78 ? 7.988 -15.227 -23.125 1 97.62 78 SER B O 1
ATOM 3247 N N . ARG B 1 79 ? 7.156 -14.273 -25.062 1 96.56 79 ARG B N 1
ATOM 3248 C CA . ARG B 1 79 ? 5.832 -14.797 -24.75 1 96.56 79 ARG B CA 1
ATOM 3249 C C . ARG B 1 79 ? 5.719 -16.266 -25.156 1 96.56 79 ARG B C 1
ATOM 3251 O O . ARG B 1 79 ? 6.293 -16.688 -26.156 1 96.56 79 ARG B O 1
ATOM 3258 N N . VAL B 1 80 ? 4.953 -17.031 -24.266 1 98.19 80 VAL B N 1
ATOM 3259 C CA . VAL B 1 80 ? 4.801 -18.453 -24.578 1 98.19 80 VAL B CA 1
ATOM 3260 C C . VAL B 1 80 ? 4.094 -18.609 -25.922 1 98.19 80 VAL B C 1
ATOM 3262 O O . VAL B 1 80 ? 4.363 -19.578 -26.656 1 98.19 80 VAL B O 1
ATOM 3265 N N . GLU B 1 81 ? 3.26 -17.672 -26.328 1 97.31 81 GLU B N 1
ATOM 3266 C CA . GLU B 1 81 ? 2.506 -17.688 -27.578 1 97.31 81 GLU B CA 1
ATOM 3267 C C . GLU B 1 81 ? 3.432 -17.531 -28.781 1 97.31 81 GLU B C 1
ATOM 3269 O O . GLU B 1 81 ? 3.047 -17.859 -29.906 1 97.31 81 GLU B O 1
ATOM 3274 N N . ASP B 1 82 ? 4.617 -17.047 -28.531 1 98.06 82 ASP B N 1
ATOM 3275 C CA . ASP B 1 82 ? 5.531 -16.766 -29.625 1 98.06 82 ASP B CA 1
ATOM 3276 C C . ASP B 1 82 ? 6.566 -17.875 -29.781 1 98.06 82 ASP B C 1
ATOM 3278 O O . ASP B 1 82 ? 7.414 -17.812 -30.672 1 98.06 82 ASP B O 1
ATOM 3282 N N . LEU B 1 83 ? 6.516 -18.875 -28.969 1 98 83 LEU B N 1
ATOM 3283 C CA . LEU B 1 83 ? 7.469 -19.984 -29.047 1 98 83 LEU B CA 1
ATOM 3284 C C . LEU B 1 83 ? 7.207 -20.844 -30.266 1 98 83 LEU B C 1
ATOM 3286 O O . LEU B 1 83 ? 6.055 -21.031 -30.672 1 98 83 LEU B O 1
ATOM 3290 N N . PRO B 1 84 ? 8.297 -21.453 -30.812 1 97.5 84 PRO B N 1
ATOM 3291 C CA . PRO B 1 84 ? 8.094 -22.422 -31.891 1 97.5 84 PRO B CA 1
ATOM 3292 C C . PRO B 1 84 ? 7.273 -23.641 -31.453 1 97.5 84 PRO B C 1
ATOM 3294 O O . PRO B 1 84 ? 7.512 -24.188 -30.375 1 97.5 84 PRO B O 1
ATOM 3297 N N . GLU B 1 85 ? 6.418 -24.094 -32.281 1 95.56 85 GLU B N 1
ATOM 3298 C CA . GLU B 1 85 ? 5.516 -25.203 -31.969 1 95.56 85 GLU B CA 1
ATOM 3299 C C . GLU B 1 85 ? 6.273 -26.516 -31.875 1 95.56 85 GLU B C 1
ATOM 3301 O O . GLU B 1 85 ? 5.742 -27.516 -31.375 1 95.56 85 GLU B O 1
ATOM 3306 N N . SER B 1 86 ? 7.496 -26.5 -32.312 1 96.88 86 SER B N 1
ATOM 3307 C CA . SER B 1 86 ? 8.297 -27.719 -32.281 1 96.88 86 SER B CA 1
ATOM 3308 C C . SER B 1 86 ? 8.703 -28.094 -30.859 1 96.88 86 SER B C 1
ATOM 3310 O O . SER B 1 86 ? 9.086 -29.234 -30.594 1 96.88 86 SER B O 1
ATOM 3312 N N . ILE B 1 87 ? 8.617 -27.141 -30 1 98.06 87 ILE B N 1
ATOM 3313 C CA . ILE B 1 87 ? 8.945 -27.422 -28.609 1 98.06 87 ILE B CA 1
ATOM 3314 C C . ILE B 1 87 ? 7.812 -28.203 -27.953 1 98.06 87 ILE B C 1
ATOM 3316 O O . ILE B 1 87 ? 6.688 -27.703 -27.844 1 98.06 87 ILE B O 1
ATOM 3320 N N . LYS B 1 88 ? 8.086 -29.438 -27.594 1 98.62 88 LYS B N 1
ATOM 3321 C CA . LYS B 1 88 ? 7.141 -30.297 -26.891 1 98.62 88 LYS B CA 1
ATOM 3322 C C . LYS B 1 88 ? 7.664 -30.688 -25.516 1 98.62 88 LYS B C 1
ATOM 3324 O O . LYS B 1 88 ? 8.852 -30.969 -25.344 1 98.62 88 LYS B O 1
ATOM 3329 N N . VAL B 1 89 ? 6.781 -30.734 -24.547 1 98.88 89 VAL B N 1
ATOM 3330 C CA . VAL B 1 89 ? 7.227 -30.953 -23.172 1 98.88 89 VAL B CA 1
ATOM 3331 C C . VAL B 1 89 ? 6.328 -31.984 -22.5 1 98.88 89 VAL B C 1
ATOM 3333 O O . VAL B 1 89 ? 5.211 -32.219 -22.953 1 98.88 89 VAL B O 1
ATOM 3336 N N . ASP B 1 90 ? 6.773 -32.562 -21.375 1 98.62 90 ASP B N 1
ATOM 3337 C CA . ASP B 1 90 ? 6.051 -33.562 -20.609 1 98.62 90 ASP B CA 1
ATOM 3338 C C . ASP B 1 90 ? 5.219 -32.906 -19.5 1 98.62 90 ASP B C 1
ATOM 3340 O O . ASP B 1 90 ? 4.188 -33.438 -19.094 1 98.62 90 ASP B O 1
ATOM 3344 N N . ILE B 1 91 ? 5.715 -31.828 -19 1 98.62 91 ILE B N 1
ATOM 3345 C CA . ILE B 1 91 ? 5.098 -31.172 -17.844 1 98.62 91 ILE B CA 1
ATOM 3346 C C . ILE B 1 91 ? 5.086 -29.656 -18.047 1 98.62 91 ILE B C 1
ATOM 3348 O O . ILE B 1 91 ? 6.062 -29.094 -18.547 1 98.62 91 ILE B O 1
ATOM 3352 N N . ILE B 1 92 ? 4.039 -29 -17.719 1 98.88 92 ILE B N 1
ATOM 3353 C CA . ILE B 1 92 ? 3.945 -27.547 -17.656 1 98.88 92 ILE B CA 1
ATOM 3354 C C . ILE B 1 92 ? 3.744 -27.125 -16.203 1 98.88 92 ILE B C 1
ATOM 3356 O O . ILE B 1 92 ? 2.904 -27.672 -15.484 1 98.88 92 ILE B O 1
ATOM 3360 N N . VAL B 1 93 ? 4.535 -26.25 -15.703 1 98.75 93 VAL B N 1
ATOM 3361 C CA . VAL B 1 93 ? 4.387 -25.625 -14.391 1 98.75 93 VAL B CA 1
ATOM 3362 C C . VAL B 1 93 ? 4.156 -24.125 -14.555 1 98.75 93 VAL B C 1
ATOM 3364 O O . VAL B 1 93 ? 4.777 -23.484 -15.406 1 98.75 93 VAL B O 1
ATOM 3367 N N . SER B 1 94 ? 3.248 -23.562 -13.789 1 98.56 94 SER B N 1
ATOM 3368 C CA . SER B 1 94 ? 3.006 -22.125 -13.867 1 98.56 94 SER B CA 1
ATOM 3369 C C . SER B 1 94 ? 2.297 -21.609 -12.617 1 98.56 94 SER B C 1
ATOM 3371 O O . SER B 1 94 ? 1.418 -22.281 -12.078 1 98.56 94 SER B O 1
ATOM 3373 N N . GLU B 1 95 ? 2.725 -20.531 -12.133 1 96.44 95 GLU B N 1
ATOM 3374 C CA . GLU B 1 95 ? 1.954 -19.781 -11.148 1 96.44 95 GLU B CA 1
ATOM 3375 C C . GLU B 1 95 ? 1.088 -18.719 -11.828 1 96.44 95 GLU B C 1
ATOM 3377 O O . GLU B 1 95 ? 1.454 -17.547 -11.875 1 96.44 95 GLU B O 1
ATOM 3382 N N . TRP B 1 96 ? -0.048 -19.109 -12.266 1 96.12 96 TRP B N 1
ATOM 3383 C CA . TRP B 1 96 ? -0.82 -18.25 -13.148 1 96.12 96 TRP B CA 1
ATOM 3384 C C . TRP B 1 96 ? -1.928 -17.531 -12.383 1 96.12 96 TRP B C 1
ATOM 3386 O O . TRP B 1 96 ? -2.535 -16.594 -12.891 1 96.12 96 TRP B O 1
ATOM 3396 N N . MET B 1 97 ? -2.105 -17.875 -11.094 1 96 97 MET B N 1
ATOM 3397 C CA . MET B 1 97 ? -3.273 -17.375 -10.375 1 96 97 MET B CA 1
ATOM 3398 C C . MET B 1 97 ? -3.086 -15.914 -9.977 1 96 97 MET B C 1
ATOM 3400 O O . MET B 1 97 ? -1.961 -15.469 -9.742 1 96 97 MET B O 1
ATOM 3404 N N . GLY B 1 98 ? -4.152 -15.203 -9.898 1 93.5 98 GLY B N 1
ATOM 3405 C CA . GLY B 1 98 ? -4.223 -13.867 -9.344 1 9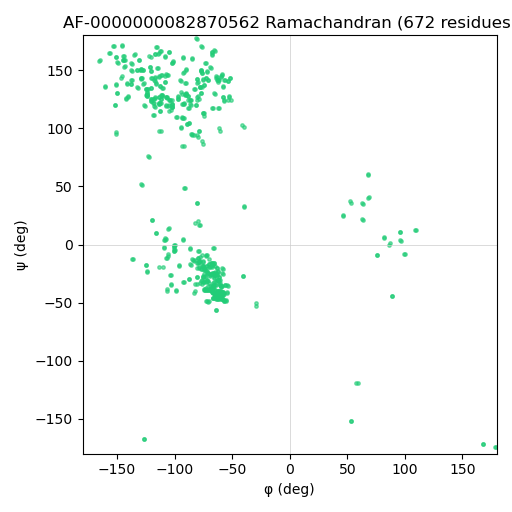3.5 98 GLY B CA 1
ATOM 3406 C C . GLY B 1 98 ? -5.285 -13.719 -8.266 1 93.5 98 GLY B C 1
ATOM 3407 O O . GLY B 1 98 ? -5.781 -14.719 -7.742 1 93.5 98 GLY B O 1
ATOM 3408 N N . PHE B 1 99 ? -5.523 -12.469 -7.961 1 91.5 99 PHE B N 1
ATOM 3409 C CA . PHE B 1 99 ? -6.617 -12.219 -7.031 1 91.5 99 PHE B CA 1
ATOM 3410 C C . PHE B 1 99 ? -7.902 -12.883 -7.512 1 91.5 99 PHE B C 1
ATOM 3412 O O . PHE B 1 99 ? -8.195 -12.891 -8.711 1 91.5 99 PHE B O 1
ATOM 3419 N N . TYR B 1 100 ? -8.633 -13.438 -6.562 1 91.69 100 TYR B N 1
ATOM 3420 C CA . TYR B 1 100 ? -9.852 -14.188 -6.832 1 91.69 100 TYR B CA 1
ATOM 3421 C C . TYR B 1 100 ? -9.648 -15.172 -7.977 1 91.69 100 TYR B C 1
ATOM 3423 O O . TYR B 1 100 ? -10.547 -15.391 -8.789 1 91.69 100 TYR B O 1
ATOM 3431 N N . LEU B 1 101 ? -8.359 -15.648 -8.258 1 94.44 101 LEU B N 1
ATOM 3432 C CA . LEU B 1 101 ? -7.988 -16.734 -9.156 1 94.44 101 LEU B CA 1
ATOM 3433 C C . LEU B 1 101 ? -7.762 -16.219 -10.57 1 94.44 101 LEU B C 1
ATOM 3435 O O . LEU B 1 101 ? -6.715 -16.469 -11.172 1 94.44 101 LEU B O 1
ATOM 3439 N N . LEU B 1 102 ? -8.602 -15.398 -11.047 1 91.44 102 LEU B N 1
ATOM 3440 C CA . LEU B 1 102 ? -8.633 -15.117 -12.477 1 91.44 102 LEU B CA 1
ATOM 3441 C C . LEU B 1 102 ? -8.109 -13.719 -12.766 1 91.44 102 LEU B C 1
ATOM 3443 O O . LEU B 1 102 ? -8.102 -13.281 -13.922 1 91.44 102 LEU B O 1
ATOM 3447 N N . HIS B 1 103 ? -7.676 -13.094 -11.703 1 84.94 103 HIS B N 1
ATOM 3448 C CA . HIS B 1 103 ? -7.152 -11.75 -11.914 1 84.94 103 HIS B CA 1
ATOM 3449 C C . HIS B 1 103 ? -5.992 -11.758 -12.906 1 84.94 103 HIS B C 1
ATOM 3451 O O . HIS B 1 103 ? -5.152 -12.664 -12.875 1 84.94 103 HIS B O 1
ATOM 3457 N N . GLU B 1 104 ? -5.844 -10.867 -13.883 1 79.06 104 GLU B N 1
ATOM 3458 C CA . GLU B 1 104 ? -4.812 -10.609 -14.883 1 79.06 104 GLU B CA 1
ATOM 3459 C C . GLU B 1 104 ? -4.871 -11.641 -16 1 79.06 104 GLU B C 1
ATOM 3461 O O . GLU B 1 104 ? -4.082 -11.578 -16.953 1 79.06 104 GLU B O 1
ATOM 3466 N N . SER B 1 105 ? -5.648 -12.797 -16.016 1 83.19 105 SER B N 1
ATOM 3467 C CA . SER B 1 105 ? -5.98 -13.727 -17.094 1 83.19 105 SER B CA 1
ATOM 3468 C C . SER B 1 105 ? -4.73 -14.422 -17.625 1 83.19 105 SER B C 1
ATOM 3470 O O . SER B 1 105 ? -4.598 -14.633 -18.828 1 83.19 105 SER B O 1
ATOM 3472 N N . MET B 1 106 ? -3.777 -14.688 -16.688 1 90.19 106 MET B N 1
ATOM 3473 C CA . MET B 1 106 ? -2.576 -15.422 -17.094 1 90.19 106 MET B CA 1
ATOM 3474 C C . MET B 1 106 ? -2.918 -16.844 -17.516 1 90.19 106 MET B C 1
ATOM 3476 O O . MET B 1 106 ? -2.135 -17.5 -18.203 1 90.19 106 MET B O 1
ATOM 3480 N N . ILE B 1 107 ? -4.055 -17.297 -17.188 1 95.44 107 ILE B N 1
ATOM 3481 C CA . ILE B 1 107 ? -4.488 -18.656 -17.5 1 95.44 107 ILE B CA 1
ATOM 3482 C C . ILE B 1 107 ? -4.523 -18.859 -19 1 95.44 107 ILE B C 1
ATOM 3484 O O . ILE B 1 107 ? -4.266 -19.969 -19.5 1 95.44 107 ILE B O 1
ATOM 3488 N N . ASP B 1 108 ? -4.793 -17.828 -19.828 1 95 108 ASP B N 1
ATOM 3489 C CA . ASP B 1 108 ? -4.828 -17.922 -21.281 1 95 108 ASP B CA 1
ATOM 3490 C C . ASP B 1 108 ? -3.494 -18.438 -21.828 1 95 108 ASP B C 1
ATOM 3492 O O . ASP B 1 108 ? -3.467 -19.266 -22.734 1 95 108 ASP B O 1
ATOM 3496 N N . SER B 1 109 ? -2.473 -17.922 -21.266 1 96.69 109 SER B N 1
ATOM 3497 C CA . SER B 1 109 ? -1.139 -18.312 -21.703 1 96.69 109 SER B CA 1
ATOM 3498 C C . SER B 1 109 ? -0.852 -19.781 -21.375 1 96.69 109 SER B C 1
ATOM 3500 O O . SER B 1 109 ? -0.209 -20.484 -22.156 1 96.69 109 SER B O 1
ATOM 3502 N N . VAL B 1 110 ? -1.307 -20.234 -20.25 1 98.19 110 VAL B N 1
ATOM 3503 C CA . VAL B 1 110 ? -1.087 -21.625 -19.859 1 98.19 110 VAL B CA 1
ATOM 3504 C C . VAL B 1 110 ? -1.899 -22.547 -20.766 1 98.19 110 VAL B C 1
ATOM 3506 O O . VAL B 1 110 ? -1.424 -23.609 -21.156 1 98.19 110 VAL B O 1
ATOM 3509 N N . ILE B 1 111 ? -3.088 -22.094 -21.078 1 97.88 111 ILE B N 1
ATOM 3510 C CA . ILE B 1 111 ? -3.922 -22.859 -22 1 97.88 111 ILE B CA 1
ATOM 3511 C C . ILE B 1 111 ? -3.227 -22.969 -23.359 1 97.88 111 ILE B C 1
ATOM 3513 O O . ILE B 1 111 ? -3.184 -24.047 -23.953 1 97.88 111 ILE B O 1
ATOM 3517 N N . HIS B 1 112 ? -2.697 -21.891 -23.812 1 98.12 112 HIS B N 1
ATOM 3518 C CA . HIS B 1 112 ? -1.943 -21.906 -25.062 1 98.12 112 HIS B CA 1
ATOM 3519 C C . HIS B 1 112 ? -0.773 -22.875 -25 1 98.12 112 HIS B C 1
ATOM 3521 O O . HIS B 1 112 ? -0.563 -23.672 -25.906 1 98.12 112 HIS B O 1
ATOM 3527 N N . ALA B 1 113 ? -0.038 -22.812 -23.938 1 98.75 113 ALA B N 1
ATOM 3528 C CA . ALA B 1 113 ? 1.093 -23.719 -23.75 1 98.75 113 ALA B CA 1
ATOM 3529 C C . ALA B 1 113 ? 0.641 -25.172 -23.766 1 98.75 113 ALA B C 1
ATOM 3531 O O . ALA B 1 113 ? 1.274 -26.016 -24.406 1 98.75 113 ALA B O 1
ATOM 3532 N N . ARG B 1 114 ? -0.427 -25.453 -23.062 1 98.69 114 ARG B N 1
ATOM 3533 C CA . ARG B 1 114 ? -0.985 -26.797 -23.031 1 98.69 114 ARG B CA 1
ATOM 3534 C C . ARG B 1 114 ? -1.32 -27.281 -24.438 1 98.69 114 ARG B C 1
ATOM 3536 O O . ARG B 1 114 ? -0.875 -28.359 -24.844 1 98.69 114 ARG B O 1
ATOM 3543 N N . ASP B 1 115 ? -1.996 -26.469 -25.172 1 98.5 115 ASP B N 1
ATOM 3544 C CA . ASP B 1 115 ? -2.549 -26.875 -26.469 1 98.5 115 ASP B CA 1
ATOM 3545 C C . ASP B 1 115 ? -1.445 -27.031 -27.5 1 98.5 115 ASP B C 1
ATOM 3547 O O . ASP B 1 115 ? -1.538 -27.891 -28.391 1 98.5 115 ASP B O 1
ATOM 3551 N N . LYS B 1 116 ? -0.415 -26.281 -27.391 1 98.5 116 LYS B N 1
ATOM 3552 C CA . LYS B 1 116 ? 0.574 -26.234 -28.453 1 98.5 116 LYS B CA 1
ATOM 3553 C C . LYS B 1 116 ? 1.825 -27.031 -28.094 1 98.5 116 LYS B C 1
ATOM 3555 O O . LYS B 1 116 ? 2.527 -27.531 -28.969 1 98.5 116 LYS B O 1
ATOM 3560 N N . HIS B 1 117 ? 2.076 -27.156 -26.781 1 98.75 117 HIS B N 1
ATOM 3561 C CA . HIS B 1 117 ? 3.414 -27.625 -26.422 1 98.75 117 HIS B CA 1
ATOM 3562 C C . HIS B 1 117 ? 3.352 -28.875 -25.547 1 98.75 117 HIS B C 1
ATOM 3564 O O . HIS B 1 117 ? 4.336 -29.609 -25.438 1 98.75 117 HIS B O 1
ATOM 3570 N N . LEU B 1 118 ? 2.271 -29.109 -24.875 1 98.81 118 LEU B N 1
ATOM 3571 C CA . LEU B 1 118 ? 2.189 -30.266 -23.969 1 98.81 118 LEU B CA 1
ATOM 3572 C C . LEU B 1 118 ? 1.975 -31.547 -24.75 1 98.81 118 LEU B C 1
ATOM 3574 O O . LEU B 1 118 ? 1.083 -31.625 -25.609 1 98.81 118 LEU B O 1
ATOM 3578 N N . LYS B 1 119 ? 2.74 -32.562 -24.5 1 98.31 119 LYS B N 1
ATOM 3579 C CA . LYS B 1 119 ? 2.58 -33.875 -25.109 1 98.31 119 LYS B CA 1
ATOM 3580 C C . LYS B 1 119 ? 1.31 -34.562 -24.609 1 98.31 119 LYS B C 1
ATOM 3582 O O . LYS B 1 119 ? 0.829 -34.281 -23.516 1 98.31 119 LYS B O 1
ATOM 3587 N N . PRO B 1 120 ? 0.78 -35.438 -25.453 1 96.88 120 PRO B N 1
ATOM 3588 C CA . PRO B 1 120 ? -0.332 -36.25 -24.953 1 96.88 120 PRO B CA 1
ATOM 3589 C C . PRO B 1 120 ? 0.006 -36.969 -23.641 1 96.88 120 PRO B C 1
ATOM 3591 O O . PRO B 1 120 ? 1.068 -37.594 -23.531 1 96.88 120 PRO B O 1
ATOM 3594 N N . GLY B 1 121 ? -0.828 -36.812 -22.672 1 94.94 121 GLY B N 1
ATOM 3595 C CA . GLY B 1 121 ? -0.606 -37.438 -21.391 1 94.94 121 GLY B CA 1
ATOM 3596 C C . GLY B 1 121 ? 0.26 -36.625 -20.453 1 94.94 121 GLY B C 1
ATOM 3597 O O . GLY B 1 121 ? 0.583 -37.062 -19.344 1 94.94 121 GLY B O 1
ATOM 3598 N N . GLY B 1 122 ? 0.699 -35.469 -20.906 1 97.5 122 GLY B N 1
ATOM 3599 C CA . GLY B 1 122 ? 1.504 -34.594 -20.062 1 97.5 122 GLY B CA 1
ATOM 3600 C C . GLY B 1 122 ? 0.758 -34.062 -18.859 1 97.5 122 GLY B C 1
ATOM 3601 O O . GLY B 1 122 ? -0.455 -34.25 -18.734 1 97.5 122 GLY B O 1
ATOM 3602 N N . LYS B 1 123 ? 1.489 -33.5 -17.938 1 97.31 123 LYS B N 1
ATOM 3603 C CA . LYS B 1 123 ? 0.903 -33 -16.688 1 97.31 123 LYS B CA 1
ATOM 3604 C C . LYS B 1 123 ? 1.024 -31.484 -16.578 1 97.31 123 LYS B C 1
ATOM 3606 O O . LYS B 1 123 ? 1.944 -30.891 -17.141 1 97.31 123 LYS B O 1
ATOM 3611 N N . ILE B 1 124 ? 0.105 -30.938 -15.883 1 98.44 124 ILE B N 1
ATOM 3612 C CA . ILE B 1 124 ? 0.1 -29.5 -15.656 1 98.44 124 ILE B CA 1
ATOM 3613 C C . ILE B 1 124 ? 0.07 -29.219 -14.156 1 98.44 124 ILE B C 1
ATOM 3615 O O . ILE B 1 124 ? -0.734 -29.797 -13.422 1 98.44 124 ILE B O 1
ATOM 3619 N N . PHE B 1 125 ? 0.963 -28.375 -13.68 1 98.19 125 PHE B N 1
ATOM 3620 C CA . PHE B 1 125 ? 1.096 -27.984 -12.281 1 98.19 125 PHE B CA 1
ATOM 3621 C C . PHE B 1 125 ? 0.731 -26.516 -12.094 1 98.19 125 PHE B C 1
ATOM 3623 O O . PHE B 1 125 ? 1.44 -25.625 -12.57 1 98.19 125 PHE B O 1
ATOM 3630 N N . PRO B 1 126 ? -0.32 -26.281 -11.367 1 98.19 126 PRO B N 1
ATOM 3631 C CA . PRO B 1 126 ? -1.289 -27.203 -10.75 1 98.19 126 PRO B CA 1
ATOM 3632 C C . PRO B 1 126 ? -2.281 -27.766 -11.758 1 98.19 126 PRO B C 1
ATOM 3634 O O . PRO B 1 126 ? -2.389 -27.266 -12.883 1 98.19 126 PRO B O 1
ATOM 3637 N N . GLU B 1 127 ? -3.02 -28.703 -11.312 1 98.12 127 GLU B N 1
ATOM 3638 C CA . GLU B 1 127 ? -3.9 -29.438 -12.203 1 98.12 127 GLU B CA 1
ATOM 3639 C C . GLU B 1 127 ? -5.332 -28.922 -12.125 1 98.12 127 GLU B C 1
ATOM 3641 O O . GLU B 1 127 ? -6.031 -28.844 -13.133 1 98.12 127 GLU B O 1
ATOM 3646 N N . TYR B 1 128 ? -5.746 -28.609 -10.938 1 98.38 128 TYR B N 1
ATOM 3647 C CA . TYR B 1 128 ? -7.094 -28.094 -10.727 1 98.38 128 TYR B CA 1
ATOM 3648 C C . TYR B 1 128 ? -7.055 -26.797 -9.938 1 98.38 128 TYR B C 1
ATOM 3650 O O . TYR B 1 128 ? -6.145 -26.562 -9.141 1 98.38 128 TYR B O 1
ATOM 3658 N N . ALA B 1 129 ? -8.008 -25.969 -10.195 1 98.25 129 ALA B N 1
ATOM 3659 C CA . ALA B 1 129 ? -8.203 -24.734 -9.445 1 98.25 129 ALA B CA 1
ATOM 3660 C C . ALA B 1 129 ? -9.688 -24.516 -9.133 1 98.25 129 ALA B C 1
ATOM 3662 O O . ALA B 1 129 ? -10.547 -24.812 -9.953 1 98.25 129 ALA B O 1
ATOM 3663 N N . THR B 1 130 ? -9.914 -24.016 -7.965 1 97.94 130 THR B N 1
ATOM 3664 C CA . THR B 1 130 ? -11.289 -23.719 -7.578 1 97.94 130 THR B CA 1
ATOM 3665 C C . THR B 1 130 ? -11.422 -22.297 -7.059 1 97.94 130 THR B C 1
ATOM 3667 O O . THR B 1 130 ? -10.508 -21.781 -6.414 1 97.94 130 THR B O 1
ATOM 3670 N N . LEU B 1 131 ? -12.508 -21.688 -7.363 1 97.62 131 LEU B N 1
ATOM 3671 C CA . LEU B 1 131 ? -12.93 -20.406 -6.789 1 97.62 131 LEU B CA 1
ATOM 3672 C C . LEU B 1 131 ? -14.07 -20.609 -5.801 1 97.62 131 LEU B C 1
ATOM 3674 O O . LEU B 1 131 ? -15.086 -21.219 -6.137 1 97.62 131 LEU B O 1
ATOM 3678 N N . ASN B 1 132 ? -13.867 -20.094 -4.617 1 97.81 132 ASN B N 1
ATOM 3679 C CA . ASN B 1 132 ? -14.844 -20.281 -3.549 1 97.81 132 ASN B CA 1
ATOM 3680 C C . ASN B 1 132 ? -15.352 -18.953 -3.014 1 97.81 132 ASN B C 1
ATOM 3682 O O . ASN B 1 132 ? -14.742 -17.906 -3.252 1 97.81 132 ASN B O 1
ATOM 3686 N N . CYS B 1 133 ? -16.5 -19 -2.318 1 97.5 133 CYS B N 1
ATOM 3687 C CA . CYS B 1 133 ? -17.047 -17.812 -1.697 1 97.5 133 CYS B CA 1
ATOM 3688 C C . CYS B 1 133 ? -17.719 -18.141 -0.367 1 97.5 133 CYS B C 1
ATOM 3690 O O . CYS B 1 133 ? -17.969 -19.297 -0.065 1 97.5 133 CYS B O 1
ATOM 3692 N N . ALA B 1 134 ? -17.906 -17.141 0.414 1 97.69 134 ALA B N 1
ATOM 3693 C CA . ALA B 1 134 ? -18.656 -17.188 1.669 1 97.69 134 ALA B CA 1
ATOM 3694 C C . ALA B 1 134 ? -19.188 -15.812 2.045 1 97.69 134 ALA B C 1
ATOM 3696 O O . ALA B 1 134 ? -18.812 -14.805 1.426 1 97.69 134 ALA B O 1
ATOM 3697 N N . LEU B 1 135 ? -20.094 -15.836 2.959 1 97.56 135 LEU B N 1
ATOM 3698 C CA . LEU B 1 135 ? -20.562 -14.586 3.549 1 97.56 135 LEU B CA 1
ATOM 3699 C C . LEU B 1 135 ? -19.578 -14.094 4.613 1 97.56 135 LEU B C 1
ATOM 3701 O O . LEU B 1 135 ? -19.031 -14.898 5.367 1 97.56 135 LEU B O 1
ATOM 3705 N N . CYS B 1 136 ? -19.406 -12.789 4.652 1 97.88 136 CYS B N 1
ATOM 3706 C CA . CYS B 1 136 ? -18.406 -12.352 5.613 1 97.88 136 CYS B CA 1
ATOM 3707 C C . CYS B 1 136 ? -18.797 -11.039 6.277 1 97.88 136 CYS B C 1
ATOM 3709 O O . CYS B 1 136 ? -19.609 -10.281 5.727 1 97.88 136 CYS B O 1
ATOM 3711 N N . SER B 1 137 ? -18.25 -10.977 7.477 1 96.12 137 SER B N 1
ATOM 3712 C CA . SER B 1 137 ? -18.094 -9.672 8.109 1 96.12 137 SER B CA 1
ATOM 3713 C C . SER B 1 137 ? -16.797 -8.992 7.676 1 96.12 137 SER B C 1
ATOM 3715 O O . SER B 1 137 ? -15.734 -9.609 7.699 1 96.12 137 SER B O 1
ATOM 3717 N N . ALA B 1 138 ? -16.797 -7.883 7.086 1 94.12 138 ALA B N 1
ATOM 3718 C CA . ALA B 1 138 ? -15.617 -7.168 6.613 1 94.12 138 ALA B CA 1
ATOM 3719 C C . ALA B 1 138 ? -15.086 -6.215 7.68 1 94.12 138 ALA B C 1
ATOM 3721 O O . ALA B 1 138 ? -14.766 -5.062 7.387 1 94.12 138 ALA B O 1
ATOM 3722 N N . SER B 1 139 ? -14.938 -6.691 8.828 1 87.94 139 SER B N 1
ATOM 3723 C CA . SER B 1 139 ? -14.602 -5.887 10 1 87.94 139 SER B CA 1
ATOM 3724 C C . SER B 1 139 ? -13.273 -5.16 9.805 1 87.94 139 SER B C 1
ATOM 3726 O O . SER B 1 139 ? -13.117 -4.02 10.242 1 87.94 139 SER B O 1
ATOM 3728 N N . PRO B 1 140 ? -12.32 -5.816 9.125 1 90.31 140 PRO B N 1
ATOM 3729 C CA . PRO B 1 140 ? -11.039 -5.133 8.969 1 90.31 140 PRO B CA 1
ATOM 3730 C C . PRO B 1 140 ? -11.148 -3.844 8.156 1 90.31 140 PRO B C 1
ATOM 3732 O O . PRO B 1 140 ? -10.258 -2.994 8.211 1 90.31 140 PRO B O 1
ATOM 3735 N N . LEU B 1 141 ? -12.195 -3.729 7.395 1 93.12 141 LEU B N 1
ATOM 3736 C CA . LEU B 1 141 ? -12.367 -2.566 6.531 1 93.12 141 LEU B CA 1
ATOM 3737 C C . LEU B 1 141 ? -13.055 -1.428 7.281 1 93.12 141 LEU B C 1
ATOM 3739 O O . LEU B 1 141 ? -13.047 -0.284 6.824 1 93.12 141 LEU B O 1
ATOM 3743 N N . PHE B 1 142 ? -13.656 -1.75 8.367 1 89.69 142 PHE B N 1
ATOM 3744 C CA . PHE B 1 142 ? -14.445 -0.772 9.102 1 89.69 142 PHE B CA 1
ATOM 3745 C C . PHE B 1 142 ? -13.938 -0.641 10.539 1 89.69 142 PHE B C 1
ATOM 3747 O O . PHE B 1 142 ? -14.633 -1.01 11.484 1 89.69 142 PHE B O 1
ATOM 3754 N N . THR B 1 143 ? -12.883 -0.004 10.758 1 87.38 143 THR B N 1
ATOM 3755 C CA . THR B 1 143 ? -12.242 0.031 12.07 1 87.38 143 THR B CA 1
ATOM 3756 C C . THR B 1 143 ? -12.43 1.394 12.727 1 87.38 143 THR B C 1
ATOM 3758 O O . THR B 1 143 ? -12.242 1.534 13.938 1 87.38 143 THR B O 1
ATOM 3761 N N . THR B 1 144 ? -12.883 2.396 12.07 1 90.19 144 THR B N 1
ATOM 3762 C CA . THR B 1 144 ? -12.953 3.758 12.586 1 90.19 144 THR B CA 1
ATOM 3763 C C . THR B 1 144 ? -14.281 4.004 13.289 1 90.19 144 THR B C 1
ATOM 3765 O O . THR B 1 144 ? -15.336 3.627 12.773 1 90.19 144 THR B O 1
ATOM 3768 N N . ASN B 1 145 ? -14.219 4.504 14.438 1 91.19 145 ASN B N 1
ATOM 3769 C CA . ASN B 1 145 ? -15.43 4.953 15.117 1 91.19 145 ASN B CA 1
ATOM 3770 C C . ASN B 1 145 ? -15.805 6.375 14.719 1 91.19 145 ASN B C 1
ATOM 3772 O O . ASN B 1 145 ? -15.445 7.336 15.398 1 91.19 145 ASN B O 1
ATOM 3776 N N . TRP B 1 146 ? -16.641 6.438 13.789 1 92.75 146 TRP B N 1
ATOM 3777 C CA . TRP B 1 146 ? -16.969 7.727 13.195 1 92.75 146 TRP B CA 1
ATOM 3778 C C . TRP B 1 146 ? -17.875 8.531 14.117 1 92.75 146 TRP B C 1
ATOM 3780 O O . TRP B 1 146 ? -18.062 9.734 13.93 1 92.75 146 TRP B O 1
ATOM 3790 N N . ASP B 1 147 ? -18.453 7.871 15.102 1 92.81 147 ASP B N 1
ATOM 3791 C CA . ASP B 1 147 ? -19.344 8.57 16.031 1 92.81 147 ASP B CA 1
AT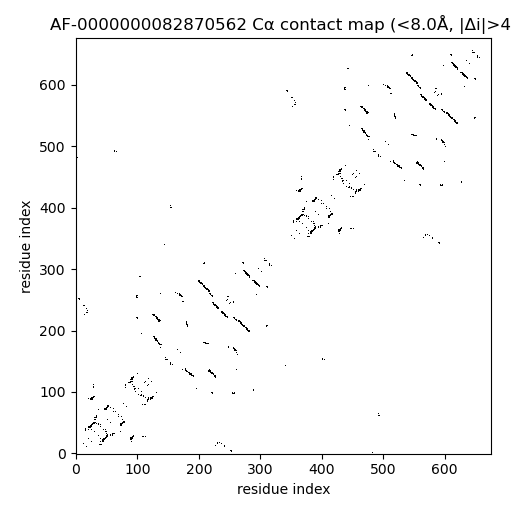OM 3792 C C . ASP B 1 147 ? -18.547 9.336 17.078 1 92.81 147 ASP B C 1
ATOM 3794 O O . ASP B 1 147 ? -19.109 10.133 17.828 1 92.81 147 ASP B O 1
ATOM 3798 N N . ASN B 1 148 ? -17.297 9.055 17.109 1 93.75 148 ASN B N 1
ATOM 3799 C CA . ASN B 1 148 ? -16.438 9.789 18.031 1 93.75 148 ASN B CA 1
ATOM 3800 C C . ASN B 1 148 ? -15.008 9.906 17.516 1 93.75 148 ASN B C 1
ATOM 3802 O O . ASN B 1 148 ? -14.164 9.055 17.797 1 93.75 148 ASN B O 1
ATOM 3806 N N . ILE B 1 149 ? -14.75 10.961 16.906 1 93.88 149 ILE B N 1
ATOM 3807 C CA . ILE B 1 149 ? -13.414 11.305 16.438 1 93.88 149 ILE B CA 1
ATOM 3808 C C . ILE B 1 149 ? -12.875 12.492 17.219 1 93.88 149 ILE B C 1
ATOM 3810 O O . ILE B 1 149 ? -13.18 13.648 16.906 1 93.88 149 ILE B O 1
ATOM 3814 N N . PHE B 1 150 ? -12.078 12.219 18.219 1 93.69 150 PHE B N 1
ATOM 3815 C CA . PHE B 1 150 ? -11.523 13.242 19.094 1 93.69 150 PHE B CA 1
ATOM 3816 C C . PHE B 1 150 ? -12.633 14.117 19.672 1 93.69 150 PHE B C 1
ATOM 3818 O O . PHE B 1 150 ? -12.508 15.344 19.672 1 93.69 150 PHE B O 1
ATOM 3825 N N . GLY B 1 151 ? -13.805 13.492 19.969 1 93.38 151 GLY B N 1
ATOM 3826 C CA . GLY B 1 151 ? -14.891 14.188 20.625 1 93.38 151 GLY B CA 1
ATOM 3827 C C . GLY B 1 151 ? -15.938 14.719 19.656 1 93.38 151 GLY B C 1
ATOM 3828 O O . GLY B 1 151 ? -16.906 15.367 20.078 1 93.38 151 GLY B O 1
ATOM 3829 N N . HIS B 1 152 ? -15.781 14.445 18.422 1 95.56 152 HIS B N 1
ATOM 3830 C CA . HIS B 1 152 ? -16.703 14.969 17.438 1 95.56 152 HIS B CA 1
ATOM 3831 C C . HIS B 1 152 ? -17.391 13.836 16.672 1 95.56 152 HIS B C 1
ATOM 3833 O O . HIS B 1 152 ? -16.797 12.766 16.484 1 95.56 152 HIS B O 1
ATOM 3839 N N . LYS B 1 153 ? -18.578 14.125 16.281 1 95.44 153 LYS B N 1
ATOM 3840 C CA . LYS B 1 153 ? -19.359 13.172 15.508 1 95.44 153 LYS B CA 1
ATOM 3841 C C . LYS B 1 153 ? -19.156 13.383 14.008 1 95.44 153 LYS B C 1
ATOM 3843 O O . LYS B 1 153 ? -19.375 14.484 13.5 1 95.44 153 LYS B O 1
ATOM 3848 N N . MET B 1 154 ? -18.672 12.344 13.344 1 94.81 154 MET B N 1
ATOM 3849 C CA . MET B 1 154 ? -18.484 12.406 11.898 1 94.81 154 MET B CA 1
ATOM 3850 C C . MET B 1 154 ? -19.141 11.227 11.203 1 94.81 154 MET B C 1
ATOM 3852 O O . MET B 1 154 ? -18.516 10.555 10.383 1 94.81 154 MET B O 1
ATOM 3856 N N . SER B 1 155 ? -20.328 10.992 11.469 1 91.88 155 SER B N 1
ATOM 3857 C CA . SER B 1 155 ? -21.078 9.844 10.969 1 91.88 155 SER B CA 1
ATOM 3858 C C . SER B 1 155 ? -21.234 9.898 9.461 1 91.88 155 SER B C 1
ATOM 3860 O O . SER B 1 155 ? -21.344 8.859 8.805 1 91.88 155 SER B O 1
ATOM 3862 N N . SER B 1 156 ? -21.203 11.055 8.875 1 89.12 156 SER B N 1
ATOM 3863 C CA . SER B 1 156 ? -21.312 11.219 7.434 1 89.12 156 SER B CA 1
ATOM 3864 C C . SER B 1 156 ? -20.125 10.594 6.715 1 89.12 156 SER B C 1
ATOM 3866 O O . SER B 1 156 ? -20.25 10.172 5.559 1 89.12 156 SER B O 1
ATOM 3868 N N . MET B 1 157 ? -19.031 10.523 7.418 1 91.31 157 MET B N 1
ATOM 3869 C CA . MET B 1 157 ? -17.844 9.906 6.844 1 91.31 157 MET B CA 1
ATOM 3870 C C . MET B 1 157 ? -18.062 8.414 6.602 1 91.31 157 MET B C 1
ATOM 3872 O O . MET B 1 157 ? -17.453 7.832 5.703 1 91.31 157 MET B O 1
ATOM 3876 N N . ARG B 1 158 ? -18.906 7.82 7.387 1 88.38 158 ARG B N 1
ATOM 3877 C CA . ARG B 1 158 ? -19.219 6.402 7.238 1 88.38 158 ARG B CA 1
ATOM 3878 C C . ARG B 1 158 ? -19.781 6.105 5.852 1 88.38 158 ARG B C 1
ATOM 3880 O O . ARG B 1 158 ? -19.406 5.105 5.23 1 88.38 158 ARG B O 1
ATOM 3887 N N . VAL B 1 159 ? -20.609 6.996 5.422 1 84.88 159 VAL B N 1
ATOM 3888 C CA . VAL B 1 159 ? -21.266 6.836 4.125 1 84.88 159 VAL B CA 1
ATOM 3889 C C . VAL B 1 159 ? -20.219 6.934 3.01 1 84.88 159 VAL B C 1
ATOM 3891 O O . VAL B 1 159 ? -20.203 6.094 2.104 1 84.88 159 VAL B O 1
ATOM 3894 N N . LEU B 1 160 ? -19.422 7.898 3.146 1 86.25 160 LEU B N 1
ATOM 3895 C CA . LEU B 1 160 ? -18.375 8.094 2.143 1 86.25 160 LEU B CA 1
ATOM 3896 C C . LEU B 1 160 ? -17.406 6.922 2.139 1 86.25 160 LEU B C 1
ATOM 3898 O O . LEU B 1 160 ? -16.969 6.48 1.074 1 86.25 160 LEU B O 1
ATOM 3902 N N . GLU B 1 161 ? -17.016 6.508 3.297 1 89.12 161 GLU B N 1
ATOM 3903 C CA . GLU B 1 161 ? -16.125 5.359 3.422 1 89.12 161 GLU B CA 1
ATOM 3904 C C . GLU B 1 161 ? -16.703 4.133 2.723 1 89.12 161 GLU B C 1
ATOM 3906 O O . GLU B 1 161 ? -16.016 3.48 1.935 1 89.12 161 GLU B O 1
ATOM 3911 N N . ARG B 1 162 ? -17.906 3.84 2.953 1 89 162 ARG B N 1
ATOM 3912 C CA . ARG B 1 162 ? -18.578 2.697 2.344 1 89 162 ARG B CA 1
ATOM 3913 C C . ARG B 1 162 ? -18.609 2.832 0.825 1 89 162 ARG B C 1
ATOM 3915 O O . ARG B 1 162 ? -18.312 1.877 0.104 1 89 162 ARG B O 1
ATOM 3922 N N . GLN B 1 163 ? -18.969 3.975 0.381 1 87.5 163 GLN B N 1
ATOM 3923 C CA . GLN B 1 163 ? -19.031 4.227 -1.054 1 87.5 163 GLN B CA 1
ATOM 3924 C C . GLN B 1 163 ? -17.672 4.023 -1.719 1 87.5 163 GLN B C 1
ATOM 3926 O O . GLN B 1 163 ? -17.594 3.416 -2.789 1 87.5 163 GLN B O 1
ATOM 3931 N N . SER B 1 164 ? -16.734 4.5 -1.057 1 89.75 164 SER B N 1
ATOM 3932 C CA . SER B 1 164 ? -15.375 4.352 -1.582 1 89.75 164 SER B CA 1
ATOM 3933 C C . SER B 1 164 ? -14.961 2.885 -1.629 1 89.75 164 SER B C 1
ATOM 3935 O O . SER B 1 164 ? -14.383 2.428 -2.619 1 89.75 164 SER B O 1
ATOM 3937 N N . LEU B 1 165 ? -15.266 2.201 -0.606 1 91.31 165 LEU B N 1
ATOM 3938 C CA . LEU B 1 165 ? -14.883 0.798 -0.49 1 91.31 165 LEU B CA 1
ATOM 3939 C C . LEU B 1 165 ? -15.656 -0.06 -1.488 1 91.31 165 LEU B C 1
ATOM 3941 O O . LEU B 1 165 ? -15.148 -1.089 -1.947 1 91.31 165 LEU B O 1
ATOM 3945 N N . MET B 1 166 ? -16.828 0.38 -1.865 1 90.94 166 MET B N 1
ATOM 3946 C CA . MET B 1 166 ? -17.672 -0.405 -2.752 1 90.94 166 MET B CA 1
ATOM 3947 C C . MET B 1 166 ? -17.266 -0.223 -4.207 1 90.94 166 MET B C 1
ATOM 3949 O O . MET B 1 166 ? -17.703 -0.98 -5.078 1 90.94 166 MET B O 1
ATOM 3953 N N . ALA B 1 167 ? -16.438 0.784 -4.473 1 86.94 167 ALA B N 1
ATOM 3954 C CA . ALA B 1 167 ? -16.078 1.134 -5.844 1 86.94 167 ALA B CA 1
ATOM 3955 C C . ALA B 1 167 ? -15.234 0.033 -6.484 1 86.94 167 ALA B C 1
ATOM 3957 O O . ALA B 1 167 ? -15.172 -0.073 -7.711 1 86.94 167 ALA B O 1
ATOM 3958 N N . LYS B 1 168 ? -14.57 -0.75 -5.754 1 89.88 168 LYS B N 1
ATOM 3959 C CA . LYS B 1 168 ? -13.75 -1.863 -6.23 1 89.88 168 LYS B CA 1
ATOM 3960 C C . LYS B 1 168 ? -13.711 -2.994 -5.207 1 89.88 168 LYS B C 1
ATOM 3962 O O . LYS B 1 168 ? -13.922 -2.766 -4.016 1 89.88 168 LYS B O 1
ATOM 3967 N N . PRO B 1 169 ? -13.438 -4.148 -5.699 1 93.31 169 PRO B N 1
ATOM 3968 C CA . PRO B 1 169 ? -13.242 -5.23 -4.73 1 93.31 169 PRO B CA 1
ATOM 3969 C C . PRO B 1 169 ? -12.07 -4.969 -3.785 1 93.31 169 PRO B C 1
ATOM 3971 O O . PRO B 1 169 ? -11.055 -4.398 -4.191 1 93.31 169 PRO B O 1
ATOM 3974 N N . GLN B 1 170 ? -12.297 -5.344 -2.576 1 95.88 170 GLN B N 1
ATOM 3975 C CA . GLN B 1 170 ? -11.266 -5.117 -1.569 1 95.88 170 GLN B CA 1
ATOM 3976 C C . GLN B 1 170 ? -10.422 -6.375 -1.35 1 95.88 170 GLN B C 1
ATOM 3978 O O . GLN B 1 170 ? -10.969 -7.465 -1.164 1 95.88 170 GLN B O 1
ATOM 3983 N N . VAL B 1 171 ? -9.164 -6.273 -1.447 1 96.12 171 VAL B N 1
ATOM 3984 C CA . VAL B 1 171 ? -8.242 -7.375 -1.189 1 96.12 171 VAL B CA 1
ATOM 3985 C C . VAL B 1 171 ? -7.684 -7.266 0.228 1 96.12 171 VAL B C 1
ATOM 3987 O O . VAL B 1 171 ? -6.887 -6.371 0.521 1 96.12 171 VAL B O 1
ATOM 3990 N N . GLU B 1 172 ? -8.102 -8.188 1.115 1 96.12 172 GLU B N 1
ATOM 3991 C CA . GLU B 1 172 ? -7.793 -8.094 2.537 1 96.12 172 GLU B CA 1
ATOM 3992 C C . GLU B 1 172 ? -7.566 -9.477 3.146 1 96.12 172 GLU B C 1
ATOM 3994 O O . GLU B 1 172 ? -8.016 -10.484 2.594 1 96.12 172 GLU B O 1
ATOM 3999 N N . MET B 1 173 ? -6.883 -9.438 4.23 1 95.44 173 MET B N 1
ATOM 4000 C CA . MET B 1 173 ? -6.738 -10.656 5.023 1 95.44 173 MET B CA 1
ATOM 4001 C C . MET B 1 173 ? -7.891 -10.797 6.012 1 95.44 173 MET B C 1
ATOM 4003 O O . MET B 1 173 ? -8.047 -9.977 6.918 1 95.44 173 MET B O 1
ATOM 4007 N N . LEU B 1 174 ? -8.633 -11.789 5.871 1 96.62 174 LEU B N 1
ATOM 4008 C CA . LEU B 1 174 ? -9.719 -12.078 6.797 1 96.62 174 LEU B CA 1
ATOM 4009 C C . LEU B 1 174 ? -9.328 -13.203 7.758 1 96.62 174 LEU B C 1
ATOM 4011 O O . LEU B 1 174 ? -8.438 -14 7.461 1 96.62 174 LEU B O 1
ATOM 4015 N N . GLU B 1 175 ? -10 -13.195 8.875 1 95.44 175 GLU B N 1
ATOM 4016 C CA . GLU B 1 175 ? -9.875 -14.266 9.852 1 95.44 175 GLU B CA 1
ATOM 4017 C C . GLU B 1 175 ? -11.102 -15.18 9.828 1 95.44 175 GLU B C 1
ATOM 4019 O O . GLU B 1 175 ? -12.141 -14.82 9.273 1 95.44 175 GLU B O 1
ATOM 4024 N N . GLU B 1 176 ? -10.922 -16.297 10.453 1 95.38 176 GLU B N 1
ATOM 4025 C CA . GLU B 1 176 ? -12 -17.266 10.5 1 95.38 176 GLU B CA 1
ATOM 4026 C C . GLU B 1 176 ? -13.273 -16.656 11.094 1 95.38 176 GLU B C 1
ATOM 4028 O O . GLU B 1 176 ? -14.375 -16.953 10.641 1 95.38 176 GLU B O 1
ATOM 4033 N N . GLU B 1 177 ? -13.141 -15.758 12.047 1 94.44 177 GLU B N 1
ATOM 4034 C CA . GLU B 1 177 ? -14.273 -15.164 12.75 1 94.44 177 GLU B CA 1
ATOM 4035 C C . GLU B 1 177 ? -15.062 -14.227 11.836 1 94.44 177 GLU B C 1
ATOM 4037 O O . GLU B 1 177 ? -16.203 -13.883 12.133 1 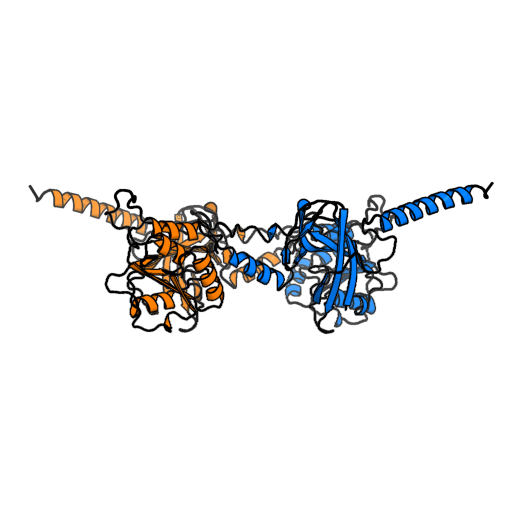94.44 177 GLU B O 1
ATOM 4042 N N . ASP B 1 178 ? -14.414 -13.805 10.758 1 96.62 178 ASP B N 1
ATOM 4043 C CA . ASP B 1 178 ? -15.07 -12.898 9.828 1 96.62 178 ASP B CA 1
ATOM 4044 C C . ASP B 1 178 ? -16 -13.656 8.891 1 96.62 178 ASP B C 1
ATOM 4046 O O . ASP B 1 178 ? -16.812 -13.047 8.188 1 96.62 178 ASP B O 1
ATOM 4050 N N . ILE B 1 179 ? -15.859 -14.945 8.82 1 97.75 179 ILE B N 1
ATOM 4051 C CA . ILE B 1 179 ? -16.641 -15.773 7.906 1 97.75 179 ILE B CA 1
ATOM 4052 C C . ILE B 1 179 ? -17.938 -16.203 8.578 1 97.75 179 ILE B C 1
ATOM 4054 O O . ILE B 1 179 ? -17.922 -16.797 9.656 1 97.75 179 ILE B O 1
ATOM 4058 N N . LEU B 1 180 ? -19.047 -15.984 7.945 1 97.38 180 LEU B N 1
ATOM 4059 C CA . LEU B 1 180 ? -20.344 -16.156 8.586 1 97.38 180 LEU B CA 1
ATOM 4060 C C . LEU B 1 180 ? -21.062 -17.375 8.039 1 97.38 180 LEU B C 1
ATOM 4062 O O . LEU B 1 180 ? -22.141 -17.719 8.516 1 97.38 180 LEU B O 1
ATOM 4066 N N . SER B 1 181 ? -20.5 -18.062 7.074 1 96.06 181 SER B N 1
ATOM 4067 C CA . SER B 1 181 ? -21.172 -19.172 6.422 1 96.06 181 SER B CA 1
ATOM 4068 C C . SER B 1 181 ? -20.188 -20.266 6.02 1 96.06 181 SER B C 1
ATOM 4070 O O . SER B 1 181 ? -18.984 -20.094 6.164 1 96.06 181 SER B O 1
ATOM 4072 N N . VAL B 1 182 ? -20.797 -21.375 5.594 1 92.12 182 VAL B N 1
ATOM 4073 C CA . VAL B 1 182 ? -19.969 -22.375 4.926 1 92.12 182 VAL B CA 1
ATOM 4074 C C . VAL B 1 182 ? -19.469 -21.828 3.594 1 92.12 182 VAL B C 1
ATOM 4076 O O . VAL B 1 182 ? -19.953 -20.781 3.121 1 92.12 182 VAL B O 1
ATOM 4079 N N . SER B 1 183 ? -18.547 -22.453 3.057 1 94.5 183 SER B N 1
ATOM 4080 C CA . SER B 1 183 ? -18.016 -22.047 1.756 1 94.5 183 SER B CA 1
ATOM 4081 C C . SER B 1 183 ? -18.766 -22.734 0.619 1 94.5 183 SER B C 1
ATOM 4083 O O . SER B 1 183 ? -19.312 -23.828 0.794 1 94.5 183 SER B O 1
ATOM 4085 N N . ARG B 1 184 ? -18.828 -22.078 -0.458 1 95.06 184 ARG B N 1
ATOM 4086 C CA . ARG B 1 184 ? -19.406 -22.641 -1.68 1 95.06 184 ARG B CA 1
ATOM 4087 C C . ARG B 1 184 ? -18.422 -22.531 -2.846 1 95.06 184 ARG B C 1
ATOM 4089 O O . ARG B 1 184 ? -17.734 -21.516 -2.994 1 95.06 184 ARG B O 1
ATOM 4096 N N . ASN B 1 185 ? -18.391 -23.578 -3.602 1 95.88 185 ASN B N 1
ATOM 4097 C CA . ASN B 1 185 ? -17.594 -23.562 -4.82 1 95.88 185 ASN B CA 1
ATOM 4098 C C . ASN B 1 185 ? -18.312 -22.859 -5.965 1 95.88 185 ASN B C 1
ATOM 4100 O O . ASN B 1 185 ? -19.453 -23.203 -6.281 1 95.88 185 ASN B O 1
ATOM 4104 N N . ILE B 1 186 ? -17.641 -21.922 -6.543 1 94.06 186 ILE B N 1
ATOM 4105 C CA . ILE B 1 186 ? -18.25 -21.125 -7.609 1 94.06 186 ILE B CA 1
ATOM 4106 C C . ILE B 1 186 ? -17.719 -21.594 -8.961 1 94.06 186 ILE B C 1
ATOM 4108 O O . ILE B 1 186 ? -18.406 -21.484 -9.977 1 94.06 186 ILE B O 1
ATOM 4112 N N . LEU B 1 187 ? -16.547 -21.984 -9.023 1 95.56 187 LEU B N 1
ATOM 4113 C CA . LEU B 1 187 ? -15.883 -22.375 -10.258 1 95.56 187 LEU B CA 1
ATOM 4114 C C . LEU B 1 187 ? -14.82 -23.438 -9.992 1 95.56 187 LEU B C 1
ATOM 4116 O O . LEU B 1 187 ? -14.07 -23.359 -9.023 1 95.56 187 LEU B O 1
ATOM 4120 N N . THR B 1 188 ? -14.844 -24.484 -10.734 1 97.38 188 THR B N 1
ATOM 4121 C CA . THR B 1 188 ? -13.781 -25.484 -10.758 1 97.38 188 THR B CA 1
ATOM 4122 C C . THR B 1 188 ? -13.141 -25.547 -12.141 1 97.38 188 THR B C 1
ATOM 4124 O O . THR B 1 188 ? -13.836 -25.703 -13.148 1 97.38 188 THR B O 1
ATOM 4127 N N . ILE B 1 189 ? -11.906 -25.422 -12.195 1 98.06 189 ILE B N 1
ATOM 4128 C CA . ILE B 1 189 ? -11.156 -25.453 -13.445 1 98.06 189 ILE B CA 1
ATOM 4129 C C . ILE B 1 189 ? -10.289 -26.703 -13.508 1 98.06 189 ILE B C 1
ATOM 4131 O O . ILE B 1 189 ? -9.484 -26.953 -12.609 1 98.06 189 ILE B O 1
ATOM 4135 N N . ASP B 1 190 ? -10.484 -27.484 -14.5 1 98.56 190 ASP B N 1
ATOM 4136 C CA . ASP B 1 190 ? -9.562 -28.547 -14.891 1 98.56 190 ASP B CA 1
ATOM 4137 C C . ASP B 1 190 ? -8.586 -28.062 -15.953 1 98.56 190 ASP B C 1
ATOM 4139 O O . ASP B 1 190 ? -8.961 -27.891 -17.109 1 98.56 190 ASP B O 1
ATOM 4143 N N . MET B 1 191 ? -7.387 -27.906 -15.617 1 98.5 191 MET B N 1
ATOM 4144 C CA . MET B 1 191 ? -6.402 -27.297 -16.516 1 98.5 191 MET B CA 1
ATOM 4145 C C . MET B 1 191 ? -6.152 -28.188 -17.719 1 98.5 191 MET B C 1
ATOM 4147 O O . MET B 1 191 ? -5.617 -27.734 -18.734 1 98.5 191 MET B O 1
ATOM 4151 N N . ASN B 1 192 ? -6.5 -29.406 -17.641 1 98 192 ASN B N 1
ATOM 4152 C CA . ASN B 1 192 ? -6.277 -30.328 -18.75 1 98 192 ASN B CA 1
ATOM 4153 C C . ASN B 1 192 ? -7.285 -30.109 -19.875 1 98 192 ASN B C 1
ATOM 4155 O O . ASN B 1 192 ? -7.074 -30.547 -21.016 1 98 192 ASN B O 1
ATOM 4159 N N . SER B 1 193 ? -8.391 -29.422 -19.531 1 98.06 193 SER B N 1
ATOM 4160 C CA . SER B 1 193 ? -9.422 -29.375 -20.562 1 98.06 193 SER B CA 1
ATOM 4161 C C . SER B 1 193 ? -10.016 -27.969 -20.672 1 98.06 193 SER B C 1
ATOM 4163 O O . SER B 1 193 ? -10.711 -27.672 -21.641 1 98.06 193 SER B O 1
ATOM 4165 N N . VAL B 1 194 ? -9.781 -27.109 -19.781 1 97.88 194 VAL B N 1
ATOM 4166 C CA . VAL B 1 194 ? -10.398 -25.797 -19.734 1 97.88 194 VAL B CA 1
ATOM 4167 C C . VAL B 1 194 ? -10.07 -25.031 -21 1 97.88 194 VAL B C 1
ATOM 4169 O O . VAL B 1 194 ? -8.969 -25.156 -21.547 1 97.88 194 VAL B O 1
ATOM 4172 N N . THR B 1 195 ? -10.984 -24.234 -21.484 1 96.69 195 THR B N 1
ATOM 4173 C CA . THR B 1 195 ? -10.773 -23.344 -22.625 1 96.69 195 THR B CA 1
ATOM 4174 C C . THR B 1 195 ? -10.859 -21.875 -22.188 1 96.69 195 THR B C 1
ATOM 4176 O O . THR B 1 195 ? -11.359 -21.578 -21.094 1 96.69 195 THR B O 1
ATOM 4179 N N . VAL B 1 196 ? -10.398 -21.016 -23 1 93.56 196 VAL B N 1
ATOM 4180 C CA . VAL B 1 196 ? -10.461 -19.594 -22.719 1 93.56 196 VAL B CA 1
ATOM 4181 C C . VAL B 1 196 ? -11.922 -19.156 -22.594 1 93.56 196 VAL B C 1
ATOM 4183 O O . VAL B 1 196 ? -12.25 -18.312 -21.75 1 93.56 196 VAL B O 1
ATOM 4186 N N . GLN B 1 197 ? -12.836 -19.703 -23.312 1 91.75 197 GLN B N 1
ATOM 4187 C CA . GLN B 1 197 ? -14.258 -19.375 -23.281 1 91.75 197 GLN B CA 1
ATOM 4188 C C . GLN B 1 197 ? -14.867 -19.766 -21.938 1 91.75 197 GLN B C 1
ATOM 4190 O O . GLN B 1 197 ? -15.734 -19.062 -21.406 1 91.75 197 GLN B O 1
ATOM 4195 N N . ASP B 1 198 ? -14.367 -20.859 -21.391 1 93.19 198 ASP B N 1
ATOM 4196 C CA . ASP B 1 198 ? -14.898 -21.359 -20.125 1 93.19 198 ASP B CA 1
ATOM 4197 C C . ASP B 1 198 ? -14.664 -20.359 -19 1 93.19 198 ASP B C 1
ATOM 4199 O O . ASP B 1 198 ? -15.422 -20.312 -18.031 1 93.19 198 ASP B O 1
ATOM 4203 N N . VAL B 1 199 ? -13.641 -19.531 -19.156 1 92.88 199 VAL B N 1
ATOM 4204 C CA . VAL B 1 199 ? -13.266 -18.688 -18.031 1 92.88 199 VAL B CA 1
ATOM 4205 C C . VAL B 1 199 ? -13.477 -17.219 -18.406 1 92.88 199 VAL B C 1
ATOM 4207 O O . VAL B 1 199 ? -13.039 -16.328 -17.672 1 92.88 199 VAL B O 1
ATOM 4210 N N . SER B 1 200 ? -14.102 -16.953 -19.5 1 90.5 200 SER B N 1
ATOM 4211 C CA . SER B 1 200 ? -14.312 -15.578 -19.953 1 90.5 200 SER B CA 1
ATOM 4212 C C . SER B 1 200 ? -15.5 -14.938 -19.234 1 90.5 200 SER B C 1
ATOM 4214 O O . SER B 1 200 ? -15.586 -13.711 -19.141 1 90.5 200 SER B O 1
ATOM 4216 N N . ALA B 1 201 ? -16.438 -15.742 -18.828 1 91.12 201 ALA B N 1
ATOM 4217 C CA . ALA B 1 201 ? -17.625 -15.281 -18.125 1 91.12 201 ALA B CA 1
ATOM 4218 C C . ALA B 1 201 ? -18.172 -16.359 -17.188 1 91.12 201 ALA B C 1
ATOM 4220 O O . ALA B 1 201 ? -18.531 -17.453 -17.641 1 91.12 201 ALA B O 1
ATOM 4221 N N . ILE B 1 202 ? -18.219 -16.062 -15.969 1 92.12 202 ILE B N 1
ATOM 4222 C CA . ILE B 1 202 ? -18.688 -17 -14.961 1 92.12 202 ILE B CA 1
ATOM 4223 C C . ILE B 1 202 ? -19.891 -16.406 -14.227 1 92.12 202 ILE B C 1
ATOM 4225 O O . ILE B 1 202 ? -19.828 -15.281 -13.734 1 92.12 202 ILE B O 1
ATOM 4229 N N . ARG B 1 203 ? -20.922 -17.094 -14.25 1 92.38 203 ARG B N 1
ATOM 4230 C CA . ARG B 1 203 ? -22.125 -16.734 -13.523 1 92.38 203 ARG B CA 1
ATOM 4231 C C . ARG B 1 203 ? -22.562 -17.844 -12.578 1 92.38 203 ARG B C 1
ATOM 4233 O O . ARG B 1 203 ? -22.672 -19 -12.984 1 92.38 203 ARG B O 1
ATOM 4240 N N . SER B 1 204 ? -22.781 -17.5 -11.352 1 92.62 204 SER B N 1
ATOM 4241 C CA . SER B 1 204 ? -23.156 -18.5 -10.359 1 92.62 204 SER B CA 1
ATOM 4242 C C . SER B 1 204 ? -24.219 -17.953 -9.406 1 92.62 204 SER B C 1
ATOM 4244 O O . SER B 1 204 ? -24.062 -16.875 -8.844 1 92.62 204 SER B O 1
ATOM 4246 N N . LYS B 1 205 ? -25.281 -18.672 -9.273 1 91.75 205 LYS B N 1
ATOM 4247 C CA . LYS B 1 205 ? -26.25 -18.406 -8.219 1 91.75 205 LYS B CA 1
ATOM 4248 C C . LYS B 1 205 ? -25.922 -19.188 -6.949 1 91.75 205 LYS B C 1
ATOM 4250 O O . LYS B 1 205 ? -25.734 -20.406 -7.004 1 91.75 205 LYS B O 1
ATOM 4255 N N . VAL B 1 206 ? -25.891 -18.484 -5.891 1 92.69 206 VAL B N 1
ATOM 4256 C CA . VAL B 1 206 ? -25.438 -19.109 -4.652 1 92.69 206 VAL B CA 1
ATOM 4257 C C . VAL B 1 206 ? -26.5 -18.953 -3.572 1 92.69 206 VAL B C 1
ATOM 4259 O O . VAL B 1 206 ? -27.047 -17.859 -3.385 1 92.69 206 VAL B O 1
ATOM 4262 N N . PHE B 1 207 ? -26.828 -20.062 -3.002 1 89.69 207 PHE B N 1
ATOM 4263 C CA . PHE B 1 207 ? -27.641 -20.109 -1.792 1 89.69 207 PHE B CA 1
ATOM 4264 C C . PHE B 1 207 ? -26.828 -20.641 -0.616 1 89.69 207 PHE B C 1
ATOM 4266 O O . PHE B 1 207 ? -26.297 -21.75 -0.674 1 89.69 207 PHE B O 1
ATOM 4273 N N . ILE B 1 208 ? -26.766 -19.828 0.374 1 91.25 208 ILE B N 1
ATOM 4274 C CA . ILE B 1 208 ? -25.859 -20.234 1.438 1 91.25 208 ILE B CA 1
ATOM 4275 C C . ILE B 1 208 ? -26.469 -19.891 2.797 1 91.25 208 ILE B C 1
ATOM 4277 O O . ILE B 1 208 ? -27.078 -18.828 2.957 1 91.25 208 ILE B O 1
ATOM 4281 N N . ALA B 1 209 ? -26.297 -20.797 3.689 1 90.94 209 ALA B N 1
ATOM 4282 C CA . ALA B 1 209 ? -26.781 -20.594 5.055 1 90.94 209 ALA B CA 1
ATOM 4283 C C . ALA B 1 209 ? -25.672 -20.062 5.953 1 90.94 209 ALA B C 1
ATOM 4285 O O . ALA B 1 209 ? -24.516 -20.484 5.859 1 90.94 209 ALA B O 1
ATOM 4286 N N . THR B 1 210 ? -26.047 -19.156 6.824 1 93.38 210 THR B N 1
ATOM 4287 C CA . THR B 1 210 ? -25.094 -18.672 7.82 1 93.38 210 THR B CA 1
ATOM 4288 C C . THR B 1 210 ? -24.891 -19.703 8.922 1 93.38 210 THR B C 1
ATOM 4290 O O . THR B 1 210 ? -25.844 -20.391 9.312 1 93.38 210 THR B O 1
ATOM 4293 N N . HIS B 1 211 ? -23.734 -19.844 9.406 1 92.94 211 HIS B N 1
ATOM 4294 C CA . HIS B 1 211 ? -23.469 -20.75 10.523 1 92.94 211 HIS B CA 1
ATOM 4295 C C . HIS B 1 211 ? -23.234 -19.969 11.812 1 92.94 211 HIS B C 1
ATOM 4297 O O . HIS B 1 211 ? -23.094 -20.562 12.883 1 92.94 211 HIS B O 1
ATOM 4303 N N . ASN B 1 212 ? -23.094 -18.656 11.766 1 91.69 212 ASN B N 1
ATOM 4304 C CA . ASN B 1 212 ? -22.953 -17.766 12.914 1 91.69 212 ASN B CA 1
ATOM 4305 C C . ASN B 1 212 ? -23.797 -16.5 12.75 1 91.69 212 ASN B C 1
ATOM 4307 O O . ASN B 1 212 ? -24.062 -16.078 11.625 1 91.69 212 ASN B O 1
ATOM 4311 N N . SER B 1 213 ? -24.188 -16.062 13.898 1 94.75 213 SER B N 1
ATOM 4312 C CA . SER B 1 213 ? -24.812 -14.742 13.891 1 94.75 213 SER B CA 1
ATOM 4313 C C . SER B 1 213 ? -23.75 -13.641 13.766 1 94.75 213 SER B C 1
ATOM 4315 O O . SER B 1 213 ? -22.594 -13.844 14.141 1 94.75 213 SER B O 1
ATOM 4317 N N . GLY B 1 214 ? -24.109 -12.547 13.148 1 95.25 214 GLY B N 1
ATOM 4318 C CA . GLY B 1 214 ? -23.188 -11.422 13.023 1 95.25 214 GLY B CA 1
ATOM 4319 C C . GLY B 1 214 ? -23.656 -10.375 12.031 1 95.25 214 GLY B C 1
ATOM 4320 O O . GLY B 1 214 ? -24.828 -10.375 11.625 1 95.25 214 GLY B O 1
ATOM 4321 N N . ILE B 1 215 ? -22.797 -9.477 11.773 1 95.81 215 ILE B N 1
ATOM 4322 C CA . ILE B 1 215 ? -23.078 -8.422 10.805 1 95.81 215 ILE B CA 1
ATOM 4323 C C . ILE B 1 215 ? -22.578 -8.844 9.422 1 95.81 215 ILE B C 1
ATOM 4325 O O . ILE B 1 215 ? -21.375 -8.984 9.203 1 95.81 215 ILE B O 1
ATOM 4329 N N . TYR B 1 216 ? -23.562 -9.117 8.586 1 96.06 216 TYR B N 1
ATOM 4330 C CA . TYR B 1 216 ? -23.297 -9.492 7.207 1 96.06 216 TYR B CA 1
ATOM 4331 C C . TYR B 1 216 ? -23.047 -8.266 6.34 1 96.06 216 TYR B C 1
ATOM 4333 O O . TYR B 1 216 ? -23.938 -7.438 6.156 1 96.06 216 TYR B O 1
ATOM 4341 N N . GLN B 1 217 ? -21.766 -8.195 5.699 1 96.31 217 GLN B N 1
ATOM 4342 C CA . GLN B 1 217 ? -21.391 -6.957 5.027 1 96.31 217 GLN B CA 1
ATOM 4343 C C . GLN B 1 217 ? -21.016 -7.215 3.57 1 96.31 217 GLN B C 1
ATOM 4345 O O . GLN B 1 217 ? -20.922 -6.281 2.771 1 96.31 217 GLN B O 1
ATOM 4350 N N . GLY B 1 218 ? -20.734 -8.477 3.252 1 96.75 218 GLY B N 1
ATOM 4351 C CA . GLY B 1 218 ? -20.344 -8.75 1.876 1 96.75 218 GLY B CA 1
ATOM 4352 C C . GLY B 1 218 ? -20.031 -10.211 1.628 1 96.75 218 GLY B C 1
ATOM 4353 O O . GLY B 1 218 ? -20.297 -11.07 2.477 1 96.75 218 GLY B O 1
ATOM 4354 N N . VAL B 1 219 ? -19.547 -10.477 0.41 1 97.31 219 VAL B N 1
ATOM 4355 C CA . VAL B 1 219 ? -19.125 -11.805 -0.031 1 97.31 219 VAL B CA 1
ATOM 4356 C C . VAL B 1 219 ? -17.609 -11.836 -0.21 1 97.31 219 VAL B C 1
ATOM 4358 O O . VAL B 1 219 ? -17.016 -10.898 -0.751 1 97.31 219 VAL B O 1
ATOM 4361 N N . VAL B 1 220 ? -17.047 -12.875 0.3 1 98.12 220 VAL B N 1
ATOM 4362 C CA . VAL B 1 220 ? -15.609 -13.031 0.179 1 98.12 220 VAL B CA 1
ATOM 4363 C C . VAL B 1 220 ? -15.281 -14.141 -0.815 1 98.12 220 VAL B C 1
ATOM 4365 O O . VAL B 1 220 ? -15.961 -15.172 -0.841 1 98.12 220 VAL B O 1
ATOM 4368 N N . LEU B 1 221 ? -14.273 -13.93 -1.637 1 97.94 221 LEU B N 1
ATOM 4369 C CA . LEU B 1 221 ? -13.781 -14.898 -2.613 1 97.94 221 LEU B CA 1
ATOM 4370 C C . LEU B 1 221 ? -12.336 -15.297 -2.305 1 97.94 221 LEU B C 1
ATOM 4372 O O . LEU B 1 221 ? -11.531 -14.453 -1.9 1 97.94 221 LEU B O 1
ATOM 4376 N N . TRP B 1 222 ? -12.016 -16.5 -2.523 1 98.12 222 TRP B N 1
ATOM 4377 C CA . TRP B 1 222 ? -10.648 -17.016 -2.49 1 98.12 222 TRP B CA 1
ATOM 4378 C C . TRP B 1 222 ? -10.5 -18.234 -3.393 1 98.12 222 TRP B C 1
ATOM 4380 O O . TRP B 1 222 ? -11.484 -18.719 -3.949 1 98.12 222 TRP B O 1
ATOM 4390 N N . PHE B 1 223 ? -9.258 -18.688 -3.607 1 98.19 223 PHE B N 1
ATOM 4391 C CA . PHE B 1 223 ? -9.078 -19.828 -4.492 1 98.19 223 PHE B CA 1
ATOM 4392 C C . PHE B 1 223 ? -8.188 -20.891 -3.842 1 98.19 223 PHE B C 1
ATOM 4394 O O . PHE B 1 223 ? -7.477 -20.594 -2.877 1 98.19 223 PHE B O 1
ATOM 4401 N N . ASP B 1 224 ? -8.305 -22.078 -4.328 1 97.19 224 ASP B N 1
ATOM 4402 C CA . ASP B 1 224 ? -7.402 -23.188 -4.035 1 97.19 224 ASP B CA 1
ATOM 4403 C C . ASP B 1 224 ? -6.98 -23.906 -5.316 1 97.19 224 ASP B C 1
ATOM 4405 O O . ASP B 1 224 ? -7.711 -23.891 -6.309 1 97.19 224 ASP B O 1
ATOM 4409 N N . VAL B 1 225 ? -5.793 -24.438 -5.215 1 98.19 225 VAL B N 1
ATOM 4410 C CA . VAL B 1 225 ? -5.348 -25.25 -6.344 1 98.19 225 VAL B CA 1
ATOM 4411 C C . VAL B 1 225 ? -4.84 -26.594 -5.848 1 98.19 225 VAL B C 1
ATOM 4413 O O . VAL B 1 225 ? -4.406 -26.719 -4.703 1 98.19 225 VAL B O 1
ATOM 4416 N N . THR B 1 226 ? -4.984 -27.578 -6.688 1 97.94 226 THR B N 1
ATOM 4417 C CA . THR B 1 226 ? -4.535 -28.938 -6.41 1 97.94 226 THR B CA 1
ATOM 4418 C C . THR B 1 226 ? -3.521 -29.391 -7.453 1 97.94 226 THR B C 1
ATOM 4420 O O . THR B 1 226 ? -3.711 -29.172 -8.648 1 97.94 226 THR B O 1
ATOM 4423 N N . PHE B 1 227 ? -2.457 -29.984 -6.961 1 97.44 227 PHE B N 1
ATOM 4424 C CA . PHE B 1 227 ? -1.409 -30.484 -7.84 1 97.44 227 PHE B CA 1
ATOM 4425 C C . PHE B 1 227 ? -1.65 -31.953 -8.18 1 97.44 227 PHE B C 1
ATOM 4427 O O . PHE B 1 227 ? -2.436 -32.625 -7.516 1 97.44 227 PHE B O 1
ATOM 4434 N N . PRO B 1 228 ? -1.002 -32.375 -9.258 1 95.12 228 PRO B N 1
ATOM 4435 C CA . PRO B 1 228 ? -1.185 -33.781 -9.648 1 95.12 228 PRO B CA 1
ATOM 4436 C C . PRO B 1 228 ? -0.761 -34.75 -8.555 1 95.12 228 PRO B C 1
ATOM 4438 O O . PRO B 1 228 ? 0.198 -34.5 -7.824 1 95.12 228 PRO B O 1
ATOM 4441 N N . GLU B 1 229 ? -1.469 -35.875 -8.484 1 89.38 229 GLU B N 1
ATOM 4442 C CA . GLU B 1 229 ? -1.104 -36.938 -7.562 1 89.38 229 GLU B CA 1
ATOM 4443 C C . GLU B 1 229 ? 0.243 -37.562 -7.934 1 89.38 229 GLU B C 1
ATOM 4445 O O . GLU B 1 229 ? 0.479 -37.906 -9.094 1 89.38 229 GLU B O 1
ATOM 4450 N N . PRO B 1 230 ? 1.088 -37.656 -6.93 1 85.12 230 PRO B N 1
ATOM 4451 C CA . PRO B 1 230 ? 2.393 -38.25 -7.211 1 85.12 230 PRO B CA 1
ATOM 4452 C C . PRO B 1 230 ? 2.285 -39.719 -7.637 1 85.12 230 PRO B C 1
ATOM 4454 O O . PRO B 1 230 ? 1.361 -40.438 -7.219 1 85.12 230 PRO B O 1
ATOM 4457 N N . ASP B 1 231 ? 3.113 -40.188 -8.531 1 73.19 231 ASP B N 1
ATOM 4458 C CA . ASP B 1 231 ? 3.146 -41.562 -8.961 1 73.19 231 ASP B CA 1
ATOM 4459 C C . ASP B 1 231 ? 3.607 -42.5 -7.824 1 73.19 231 ASP B C 1
ATOM 4461 O O . ASP B 1 231 ? 4.422 -42.094 -6.988 1 73.19 231 ASP B O 1
ATOM 4465 N N . GLU B 1 232 ? 2.756 -43.5 -7.324 1 62.03 232 GLU B N 1
ATOM 4466 C CA . GLU B 1 232 ? 2.92 -44.438 -6.227 1 62.03 232 GLU B CA 1
ATOM 4467 C C . GLU B 1 232 ? 4.34 -45 -6.184 1 62.03 232 GLU B C 1
ATOM 4469 O O . GLU B 1 232 ? 4.742 -45.625 -5.199 1 62.03 232 GLU B O 1
ATOM 4474 N N . GLU B 1 233 ? 5.027 -45.062 -7.293 1 55.59 233 GLU B N 1
ATOM 4475 C CA . GLU B 1 233 ? 6.215 -45.906 -7.199 1 55.59 233 GLU B CA 1
ATOM 4476 C C . GLU B 1 233 ? 7.164 -45.438 -6.113 1 55.59 233 GLU B C 1
ATOM 4478 O O . GLU B 1 233 ? 8.148 -46.094 -5.785 1 55.59 233 GLU B O 1
ATOM 4483 N N . ASN B 1 234 ? 7.148 -44.219 -5.773 1 52.59 234 ASN B N 1
ATOM 4484 C CA . ASN B 1 234 ? 8.133 -43.844 -4.77 1 52.59 234 ASN B CA 1
ATOM 4485 C C . ASN B 1 234 ? 7.645 -44.156 -3.355 1 52.59 234 ASN B C 1
ATOM 4487 O O . ASN B 1 234 ? 6.625 -43.594 -2.92 1 52.59 234 ASN B O 1
ATOM 4491 N N . GLU B 1 235 ? 7.973 -45.281 -2.824 1 49.94 235 GLU B N 1
ATOM 4492 C CA . GLU B 1 235 ? 7.738 -45.781 -1.467 1 49.94 235 GLU B CA 1
ATOM 4493 C C . GLU B 1 235 ? 7.688 -44.625 -0.469 1 49.94 235 GLU B C 1
ATOM 4495 O O . GLU B 1 235 ? 6.938 -44.688 0.509 1 49.94 235 GLU B O 1
ATOM 4500 N N . GLU B 1 236 ? 8.664 -43.812 -0.542 1 51.09 236 GLU B N 1
ATOM 4501 C CA . GLU B 1 236 ? 8.836 -42.844 0.534 1 51.09 236 GLU B CA 1
ATOM 4502 C C . GLU B 1 236 ? 7.898 -41.656 0.356 1 51.09 236 GLU B C 1
ATOM 4504 O O . GLU B 1 236 ? 7.77 -40.812 1.255 1 51.09 236 GLU B O 1
ATOM 4509 N N . ALA B 1 237 ? 7.48 -41.531 -0.865 1 51.75 237 ALA B N 1
ATOM 4510 C CA . ALA B 1 237 ? 6.645 -40.344 -1.138 1 51.75 237 ALA B CA 1
ATOM 4511 C C . ALA B 1 237 ? 5.23 -40.562 -0.601 1 51.75 237 ALA B C 1
ATOM 4513 O O . ALA B 1 237 ? 4.543 -41.5 -0.987 1 51.75 237 ALA B O 1
ATOM 4514 N N . SER B 1 238 ? 5.066 -40.219 0.529 1 54.56 238 SER B N 1
ATOM 4515 C CA . SER B 1 238 ? 3.721 -40.156 1.085 1 54.56 238 SER B CA 1
ATOM 4516 C C . SER B 1 238 ? 2.74 -39.562 0.077 1 54.56 238 SER B C 1
ATOM 4518 O O . SER B 1 238 ? 3.025 -38.531 -0.545 1 54.56 238 SER B O 1
ATOM 4520 N N . ALA B 1 239 ? 1.925 -40.375 -0.583 1 61.78 239 ALA B N 1
ATOM 4521 C CA . ALA B 1 239 ? 0.845 -40.25 -1.559 1 61.78 239 ALA B CA 1
ATOM 4522 C C . ALA B 1 239 ? -0.044 -39.062 -1.242 1 61.78 239 ALA B C 1
ATOM 4524 O O . ALA B 1 239 ? -1.253 -39.094 -1.483 1 61.78 239 ALA B O 1
ATOM 4525 N N . GLU B 1 240 ? 0.687 -37.969 -0.651 1 80.12 240 GLU B N 1
ATOM 4526 C CA . GLU B 1 240 ? -0.24 -36.906 -0.285 1 80.12 240 GLU B CA 1
ATOM 4527 C C . GLU B 1 240 ? -0.367 -35.875 -1.404 1 80.12 240 GLU B C 1
ATOM 4529 O O . GLU B 1 240 ? 0.639 -35.406 -1.952 1 80.12 240 GLU B O 1
ATOM 4534 N N . ILE B 1 241 ? -1.544 -35.656 -1.937 1 89.75 241 ILE B N 1
ATOM 4535 C CA . ILE B 1 241 ? -1.875 -34.625 -2.896 1 89.75 241 ILE B CA 1
ATOM 4536 C C . ILE B 1 241 ? -1.641 -33.25 -2.264 1 89.75 241 ILE B C 1
ATOM 4538 O O . ILE B 1 241 ? -2.178 -32.969 -1.195 1 89.75 241 ILE B O 1
ATOM 4542 N N . VAL B 1 242 ? -0.688 -32.531 -2.91 1 94.81 242 VAL B N 1
ATOM 4543 C CA . VAL B 1 242 ? -0.373 -31.203 -2.406 1 94.81 242 VAL B CA 1
ATOM 4544 C C . VAL B 1 242 ? -1.45 -30.219 -2.848 1 94.81 242 VAL B C 1
ATOM 4546 O O . VAL B 1 242 ? -1.903 -30.25 -3.994 1 94.81 242 VAL B O 1
ATOM 4549 N N . GLN B 1 243 ? -1.861 -29.406 -1.938 1 96.44 243 GLN B N 1
ATOM 4550 C CA . GLN B 1 243 ? -2.828 -28.344 -2.225 1 96.44 243 GLN B CA 1
ATOM 4551 C C . GLN B 1 243 ? -2.332 -27 -1.725 1 96.44 243 GLN B C 1
ATOM 4553 O O . GLN B 1 243 ? -1.602 -26.922 -0.734 1 96.44 243 GLN B O 1
ATOM 4558 N N . LEU B 1 244 ? -2.6 -25.969 -2.447 1 97.62 244 LEU B N 1
ATOM 4559 C CA . LEU B 1 244 ? -2.426 -24.578 -2.021 1 97.62 244 LEU B CA 1
ATOM 4560 C C . LEU B 1 244 ? -3.775 -23.922 -1.766 1 97.62 244 LEU B C 1
ATOM 4562 O O . LEU B 1 244 ? -4.621 -23.859 -2.66 1 97.62 244 LEU B O 1
ATOM 4566 N N . ASP B 1 245 ? -3.959 -23.5 -0.579 1 97.31 245 ASP B N 1
ATOM 4567 C CA . ASP B 1 245 ? -5.227 -22.938 -0.116 1 97.31 245 ASP B CA 1
ATOM 4568 C C . ASP B 1 245 ? -5.059 -21.484 0.317 1 97.31 245 ASP B C 1
ATOM 4570 O O . ASP B 1 245 ? -4.219 -21.188 1.165 1 97.31 245 ASP B O 1
ATOM 4574 N N . THR B 1 246 ? -5.867 -20.531 -0.267 1 97.56 246 THR B N 1
ATOM 4575 C CA . THR B 1 246 ? -5.746 -19.125 0.061 1 97.56 246 THR B CA 1
ATOM 4576 C C . THR B 1 246 ? -6.898 -18.672 0.96 1 97.56 246 THR B C 1
ATOM 4578 O O . THR B 1 246 ? -7.137 -17.484 1.121 1 97.56 246 THR B O 1
ATOM 4581 N N . SER B 1 247 ? -7.637 -19.594 1.546 1 97.25 247 SER B N 1
ATOM 4582 C CA . SER B 1 247 ? -8.797 -19.297 2.377 1 97.25 247 SER B CA 1
ATOM 4583 C C . SER B 1 247 ? -8.391 -18.609 3.672 1 97.25 247 SER B C 1
ATOM 4585 O O . SER B 1 247 ? -7.219 -18.656 4.062 1 97.25 247 SER B O 1
ATOM 4587 N N . PRO B 1 248 ? -9.359 -17.984 4.34 1 96.06 248 PRO B N 1
ATOM 4588 C CA . PRO B 1 248 ? -9.094 -17.375 5.648 1 96.06 248 PRO B CA 1
ATOM 4589 C C . PRO B 1 248 ? -8.758 -18.422 6.719 1 96.06 248 PRO B C 1
ATOM 4591 O O . PRO B 1 248 ? -8.391 -18.062 7.84 1 96.06 248 PRO B O 1
ATOM 4594 N N . PHE B 1 249 ? -8.812 -19.734 6.34 1 96.12 249 PHE B N 1
ATOM 4595 C CA . PHE B 1 249 ? -8.586 -20.797 7.305 1 96.12 249 PHE B CA 1
ATOM 4596 C C . PHE B 1 249 ? -7.164 -21.344 7.191 1 96.12 249 PHE B C 1
ATOM 4598 O O . PHE B 1 249 ? -6.777 -22.234 7.945 1 96.12 249 PHE B O 1
ATOM 4605 N N . SER B 1 250 ? -6.449 -20.859 6.242 1 96.06 250 SER B N 1
ATOM 4606 C CA . SER B 1 250 ? -5.102 -21.328 5.938 1 96.06 250 SER B CA 1
ATOM 4607 C C . SER B 1 250 ? -4.07 -20.234 6.129 1 96.06 250 SER B C 1
ATOM 4609 O O . SER B 1 250 ? -4.43 -19.062 6.273 1 96.06 250 SER B O 1
ATOM 4611 N N . PRO B 1 251 ? -2.785 -20.656 6.199 1 94.81 251 PRO B N 1
ATOM 4612 C CA . PRO B 1 251 ? -1.748 -19.625 6.266 1 94.81 251 PRO B CA 1
ATOM 4613 C C . PRO B 1 251 ? -1.871 -18.578 5.152 1 94.81 251 PRO B C 1
ATOM 4615 O O . PRO B 1 251 ? -2.186 -18.938 4.012 1 94.81 251 PRO B O 1
ATOM 4618 N N . GLN B 1 252 ? -1.587 -17.375 5.469 1 93.81 252 GLN B N 1
ATOM 4619 C CA . GLN B 1 252 ? -1.844 -16.25 4.578 1 93.81 252 GLN B CA 1
ATOM 4620 C C . GLN B 1 252 ? -0.894 -16.266 3.385 1 93.81 252 GLN B C 1
ATOM 4622 O O . GLN B 1 252 ? 0.287 -16.594 3.527 1 93.81 252 GLN B O 1
ATOM 4627 N N . THR B 1 253 ? -1.377 -15.93 2.258 1 95.81 253 THR B N 1
ATOM 4628 C CA . THR B 1 253 ? -0.622 -15.703 1.031 1 95.81 253 THR B CA 1
ATOM 4629 C C . THR B 1 253 ? -0.74 -14.25 0.583 1 95.81 253 THR B C 1
ATOM 4631 O O . THR B 1 253 ? -1.535 -13.484 1.137 1 95.81 253 THR B O 1
ATOM 4634 N N . HIS B 1 254 ? 0.042 -13.867 -0.382 1 94.19 254 HIS B N 1
ATOM 4635 C CA . HIS B 1 254 ? -0.007 -12.5 -0.875 1 94.19 254 HIS B CA 1
ATOM 4636 C C . HIS B 1 254 ? -1.304 -12.227 -1.633 1 94.19 254 HIS B C 1
ATOM 4638 O O . HIS B 1 254 ? -1.65 -11.07 -1.89 1 94.19 254 HIS B O 1
ATOM 4644 N N . TRP B 1 255 ? -1.97 -13.258 -2.002 1 95.5 255 TRP B N 1
ATOM 4645 C CA . TRP B 1 255 ? -3.219 -13.086 -2.738 1 95.5 255 TRP B CA 1
ATOM 4646 C C . TRP B 1 255 ? -4.344 -12.641 -1.807 1 95.5 255 TRP B C 1
ATOM 4648 O O . TRP B 1 255 ? -5.316 -12.031 -2.248 1 95.5 255 TRP B O 1
ATOM 4658 N N . LYS B 1 256 ? -4.223 -13.008 -0.53 1 96.38 256 LYS B N 1
ATOM 4659 C CA . LYS B 1 256 ? -5.262 -12.672 0.443 1 96.38 256 LYS B CA 1
ATOM 4660 C C . LYS B 1 256 ? -6.633 -13.133 -0.036 1 96.38 256 LYS B C 1
ATOM 4662 O O . LYS B 1 256 ? -6.77 -14.227 -0.593 1 96.38 256 LYS B O 1
ATOM 4667 N N . GLN B 1 257 ? -7.699 -12.375 0.441 1 97.5 257 GLN B N 1
ATOM 4668 C CA . GLN B 1 257 ? -9.055 -12.633 -0.026 1 97.5 257 GLN B CA 1
ATOM 4669 C C . GLN B 1 257 ? -9.664 -11.391 -0.667 1 97.5 257 GLN B C 1
ATOM 4671 O O . GLN B 1 257 ? -9.234 -10.266 -0.383 1 97.5 257 GLN B O 1
ATOM 4676 N N . THR B 1 258 ? -10.562 -11.625 -1.556 1 97.38 258 THR B N 1
ATOM 4677 C CA . THR B 1 258 ? -11.25 -10.531 -2.234 1 97.38 258 THR B CA 1
ATOM 4678 C C . THR B 1 258 ? -12.664 -10.367 -1.689 1 97.38 258 THR B C 1
ATOM 4680 O O . THR B 1 258 ? -13.453 -11.312 -1.698 1 97.38 258 THR B O 1
ATOM 4683 N N . ILE B 1 259 ? -12.984 -9.164 -1.233 1 97.69 259 ILE B N 1
ATOM 4684 C CA . ILE B 1 259 ? -14.273 -8.891 -0.619 1 97.69 259 ILE B CA 1
ATOM 4685 C C . ILE B 1 259 ? -15.102 -7.984 -1.529 1 97.69 259 ILE B C 1
ATOM 4687 O O . ILE B 1 259 ? -14.609 -6.953 -1.998 1 97.69 259 ILE B O 1
ATOM 4691 N N . ILE B 1 260 ? -16.266 -8.383 -1.803 1 96.56 260 ILE B N 1
ATOM 4692 C CA . ILE B 1 260 ? -17.266 -7.531 -2.449 1 96.56 260 ILE B CA 1
ATOM 4693 C C . ILE B 1 260 ? -18.297 -7.078 -1.425 1 96.56 260 ILE B C 1
ATOM 4695 O O . ILE B 1 260 ? -19.062 -7.891 -0.898 1 96.56 260 ILE B O 1
ATOM 4699 N N . LEU B 1 261 ? -18.391 -5.84 -1.259 1 95.94 261 LEU B N 1
ATOM 4700 C CA . LEU B 1 261 ? -19.203 -5.293 -0.184 1 95.94 261 LEU B CA 1
ATOM 4701 C C . LEU B 1 261 ? -20.625 -5.004 -0.673 1 95.94 261 LEU B C 1
ATOM 4703 O O . LEU B 1 261 ? -20.812 -4.605 -1.823 1 95.94 261 LEU B O 1
ATOM 4707 N N . TRP B 1 262 ? -21.547 -5.164 0.27 1 93.94 262 TRP B N 1
ATOM 4708 C CA . TRP B 1 262 ? -22.906 -4.68 0.067 1 93.94 262 TRP B CA 1
ATOM 4709 C C . TRP B 1 262 ? -23.016 -3.209 0.447 1 93.94 262 TRP B C 1
ATOM 4711 O O . TRP B 1 262 ? -22.203 -2.693 1.219 1 93.94 262 TRP B O 1
ATOM 4721 N N . PRO B 1 263 ? -24.016 -2.539 -0.048 1 90.88 263 PRO B N 1
ATOM 4722 C CA . PRO B 1 263 ? -24.172 -1.117 0.268 1 90.88 263 PRO B CA 1
ATOM 4723 C C . PRO B 1 263 ? -24.531 -0.874 1.734 1 90.88 263 PRO B C 1
ATOM 4725 O O . PRO B 1 263 ? -24.266 0.209 2.264 1 90.88 263 PRO B O 1
ATOM 4728 N N . GLU B 1 264 ? -25.156 -1.881 2.365 1 90.56 264 GLU B N 1
ATOM 4729 C CA . GLU B 1 264 ? -25.547 -1.738 3.762 1 90.56 264 GLU B CA 1
ATOM 4730 C C . GLU B 1 264 ? -25.234 -3.004 4.555 1 90.56 264 GLU B C 1
ATOM 4732 O O . GLU B 1 264 ? -25.156 -4.094 3.988 1 90.56 264 GLU B O 1
ATOM 4737 N N . ASP B 1 265 ? -25.094 -2.752 5.793 1 92.62 265 ASP B N 1
ATOM 4738 C CA . ASP B 1 265 ? -24.922 -3.877 6.703 1 92.62 265 ASP B CA 1
ATOM 4739 C C . ASP B 1 265 ? -26.25 -4.598 6.953 1 92.62 265 ASP B C 1
ATOM 4741 O O . ASP B 1 265 ? -27.312 -3.971 6.953 1 92.62 265 ASP B O 1
ATOM 4745 N N . ARG B 1 266 ? -26.125 -5.863 7.152 1 93.75 266 ARG B N 1
ATOM 4746 C CA . ARG B 1 266 ? -27.281 -6.652 7.535 1 93.75 266 ARG B CA 1
ATOM 4747 C C . ARG B 1 266 ? -26.969 -7.559 8.719 1 93.75 266 ARG B C 1
ATOM 4749 O O . ARG B 1 266 ? -25.891 -8.172 8.773 1 93.75 266 ARG B O 1
ATOM 4756 N N . GLU B 1 267 ? -27.859 -7.57 9.609 1 95.81 267 GLU B N 1
ATOM 4757 C CA . GLU B 1 267 ? -27.734 -8.539 10.688 1 95.81 267 GLU B CA 1
ATOM 4758 C C . GLU B 1 267 ? -28.281 -9.906 10.273 1 95.81 267 GLU B C 1
ATOM 4760 O O . GLU B 1 267 ? -29.359 -9.984 9.688 1 95.81 267 GLU B O 1
ATOM 4765 N N . VAL B 1 268 ? -27.5 -10.938 10.578 1 95.56 268 VAL B N 1
ATOM 4766 C CA . VAL B 1 268 ? -27.969 -12.289 10.258 1 95.56 268 VAL B CA 1
ATOM 4767 C C . VAL B 1 268 ? -27.844 -13.18 11.492 1 95.56 268 VAL B C 1
ATOM 4769 O O . VAL B 1 268 ? -27.016 -12.938 12.367 1 95.56 268 VAL B O 1
ATOM 4772 N N . GLU B 1 269 ? -28.719 -14.156 11.57 1 95.12 269 GLU B N 1
ATOM 4773 C CA . GLU B 1 269 ? -28.688 -15.188 12.594 1 95.12 269 GLU B CA 1
ATOM 4774 C C . GLU B 1 269 ? -28.25 -16.531 12.008 1 95.12 269 GLU B C 1
ATOM 4776 O O . GLU B 1 269 ? -28.328 -16.734 10.797 1 95.12 269 GLU B O 1
ATOM 4781 N N . GLU B 1 270 ? -27.859 -17.328 12.961 1 94.25 270 GLU B N 1
ATOM 4782 C CA . GLU B 1 270 ? -27.484 -18.672 12.523 1 94.25 270 GLU B CA 1
ATOM 4783 C C . GLU B 1 270 ? -28.641 -19.359 11.812 1 94.25 270 GLU B C 1
ATOM 4785 O O . GLU B 1 270 ? -29.781 -19.344 12.305 1 94.25 270 GLU B O 1
ATOM 4790 N N . GLY B 1 271 ? -28.328 -19.828 10.633 1 91.38 271 GLY B N 1
ATOM 4791 C CA . GLY B 1 271 ? -29.344 -20.562 9.891 1 91.38 271 GLY B CA 1
ATOM 4792 C C . GLY B 1 271 ? -30.047 -19.719 8.836 1 91.38 271 GLY B C 1
ATOM 4793 O O . GLY B 1 271 ? -30.812 -20.25 8.023 1 91.38 271 GLY B O 1
ATOM 4794 N N . ASP B 1 272 ? -29.797 -18.422 8.82 1 91.38 272 ASP B N 1
ATOM 4795 C CA . ASP B 1 272 ? -30.359 -17.578 7.785 1 91.38 272 ASP B CA 1
ATOM 4796 C C . ASP B 1 272 ? -29.844 -17.969 6.402 1 91.38 272 ASP B C 1
ATOM 4798 O O . ASP B 1 272 ? -28.688 -18.344 6.25 1 91.38 272 ASP B O 1
ATOM 4802 N N . ILE B 1 273 ? -30.75 -17.906 5.441 1 89.88 273 ILE B N 1
ATOM 4803 C CA . ILE B 1 273 ? -30.359 -18.219 4.066 1 89.88 273 ILE B CA 1
ATOM 4804 C C . ILE B 1 273 ? -30.188 -16.922 3.275 1 89.88 273 ILE B C 1
ATOM 4806 O O . ILE B 1 273 ? -31.078 -16.062 3.268 1 89.88 273 ILE B O 1
ATOM 4810 N N . VAL B 1 274 ? -29.062 -16.75 2.705 1 91.81 274 VAL B N 1
ATOM 4811 C CA . VAL B 1 274 ? -28.781 -15.625 1.834 1 91.81 274 VAL B CA 1
ATOM 4812 C C . VAL B 1 274 ? -28.578 -16.109 0.399 1 91.81 274 VAL B C 1
ATOM 4814 O O . VAL B 1 274 ? -27.969 -17.156 0.167 1 91.81 274 VAL B O 1
ATOM 4817 N N . ALA B 1 275 ? -29.141 -15.438 -0.548 1 92.12 275 ALA B N 1
ATOM 4818 C CA . ALA B 1 275 ? -29.016 -15.789 -1.96 1 92.12 275 ALA B CA 1
ATOM 4819 C C . ALA B 1 275 ? -28.484 -14.617 -2.775 1 92.12 275 ALA B C 1
ATOM 4821 O O . ALA B 1 275 ? -28.906 -13.477 -2.59 1 92.12 275 ALA B O 1
ATOM 4822 N N . PHE B 1 276 ? -27.547 -14.883 -3.607 1 93.44 276 PHE B N 1
ATOM 4823 C CA . PHE B 1 276 ? -27 -13.852 -4.484 1 93.44 276 PHE B CA 1
ATOM 4824 C C . PHE B 1 276 ? -26.484 -14.461 -5.781 1 93.44 276 PHE B C 1
ATOM 4826 O O . PHE B 1 276 ? -26.344 -15.68 -5.891 1 93.44 276 PHE B O 1
ATOM 4833 N N . GLU B 1 277 ? -26.328 -13.672 -6.754 1 93.81 277 GLU B N 1
ATOM 4834 C CA . GLU B 1 277 ? -25.672 -14.039 -8.008 1 93.81 277 GLU B CA 1
ATOM 4835 C C . GLU B 1 277 ? -24.344 -13.32 -8.172 1 93.81 277 GLU B C 1
ATOM 4837 O O . GLU B 1 277 ? -24.25 -12.109 -7.957 1 93.81 277 GLU B O 1
ATOM 4842 N N . LEU B 1 278 ? -23.375 -14.109 -8.445 1 94.44 278 LEU B N 1
ATOM 4843 C CA . LEU B 1 278 ? -22.047 -13.578 -8.727 1 94.44 278 LEU B CA 1
ATOM 4844 C C . LEU B 1 278 ? -21.719 -13.711 -10.203 1 94.44 278 LEU B C 1
ATOM 4846 O O . LEU B 1 278 ? -21.875 -14.781 -10.789 1 94.44 278 LEU B O 1
ATOM 4850 N N . PHE B 1 279 ? -21.344 -12.617 -10.789 1 92.19 279 PHE B N 1
ATOM 4851 C CA . PHE B 1 279 ? -20.906 -12.602 -12.18 1 92.19 279 PHE B CA 1
ATOM 4852 C C . PHE B 1 279 ? -19.469 -12.086 -12.281 1 92.19 279 PHE B C 1
ATOM 4854 O O . PHE B 1 279 ? -19.141 -11.023 -11.742 1 92.19 279 PHE B O 1
ATOM 4861 N N . LEU B 1 280 ? -18.609 -12.844 -12.891 1 92.19 280 LEU B N 1
ATOM 4862 C CA . LEU B 1 280 ? -17.266 -12.445 -13.281 1 92.19 280 LEU B CA 1
ATOM 4863 C C . LEU B 1 280 ? -17.109 -12.5 -14.797 1 92.19 280 LEU B C 1
ATOM 4865 O O . LEU B 1 280 ? -17.234 -13.57 -15.398 1 92.19 280 LEU B O 1
ATOM 4869 N N . GLY B 1 281 ? -16.828 -11.352 -15.305 1 90.56 281 GLY B N 1
ATOM 4870 C CA . GLY B 1 281 ? -16.703 -11.328 -16.75 1 90.56 281 GLY B CA 1
ATOM 4871 C C . GLY B 1 281 ? -15.672 -10.336 -17.25 1 90.56 281 GLY B C 1
ATOM 4872 O O . GLY B 1 281 ? -15.508 -9.258 -16.672 1 90.56 281 GLY B O 1
ATOM 4873 N N . ARG B 1 282 ? -15.008 -10.727 -18.281 1 86.44 282 ARG B N 1
ATOM 4874 C CA . ARG B 1 282 ? -14.055 -9.82 -18.922 1 86.44 282 ARG B CA 1
ATOM 4875 C C . ARG B 1 282 ? -14.781 -8.773 -19.766 1 86.44 282 ARG B C 1
ATOM 4877 O O . ARG B 1 282 ? -15.805 -9.07 -20.391 1 86.44 282 ARG B O 1
ATOM 4884 N N . SER B 1 283 ? -14.312 -7.453 -19.641 1 74.56 283 SER B N 1
ATOM 4885 C CA . SER B 1 283 ? -14.945 -6.391 -20.422 1 74.56 283 SER B CA 1
ATOM 4886 C C . SER B 1 283 ? -14.789 -6.629 -21.922 1 74.56 283 SER B C 1
ATOM 4888 O O . SER B 1 283 ? -15.695 -6.32 -22.703 1 74.56 283 SER B O 1
ATOM 4890 N N . ASN B 1 284 ? -13.672 -7.082 -22.328 1 71.69 284 ASN B N 1
ATOM 4891 C CA . ASN B 1 284 ? -13.414 -7.504 -23.703 1 71.69 284 ASN B CA 1
ATOM 4892 C C . ASN B 1 284 ? -12.484 -8.711 -23.75 1 71.69 284 ASN B C 1
ATOM 4894 O O . ASN B 1 284 ? -11.82 -9.031 -22.766 1 71.69 284 ASN B O 1
ATOM 4898 N N . PRO B 1 285 ? -12.594 -9.344 -24.859 1 66.81 285 PRO B N 1
ATOM 4899 C CA . PRO B 1 285 ? -11.844 -10.594 -24.953 1 66.81 285 PRO B CA 1
ATOM 4900 C C . PRO B 1 285 ? -10.344 -10.398 -24.75 1 66.81 285 PRO B C 1
ATOM 4902 O O . PRO B 1 285 ? -9.648 -11.328 -24.344 1 66.81 285 PRO B O 1
ATOM 4905 N N . GLU B 1 286 ? -9.859 -9.234 -24.922 1 70.62 286 GLU B N 1
ATOM 4906 C CA . GLU B 1 286 ? -8.422 -9.008 -24.828 1 70.62 286 GLU B CA 1
ATOM 4907 C C . GLU B 1 286 ? -8.055 -8.414 -23.469 1 70.62 286 GLU B C 1
ATOM 4909 O O . GLU B 1 286 ? -6.871 -8.312 -23.125 1 70.62 286 GLU B O 1
ATOM 4914 N N . SER B 1 287 ? -9.141 -8.258 -22.797 1 71.5 287 SER B N 1
ATOM 4915 C CA . SER B 1 287 ? -8.914 -7.594 -21.516 1 71.5 287 SER B CA 1
ATOM 4916 C C . SER B 1 287 ? -8.391 -8.578 -20.469 1 71.5 287 SER B C 1
ATOM 4918 O O . SER B 1 287 ? -8.844 -9.727 -20.422 1 71.5 287 SER B O 1
ATOM 4920 N N . ARG B 1 288 ? -7.457 -8.227 -19.672 1 74.75 288 ARG B N 1
ATOM 4921 C CA . ARG B 1 288 ? -6.945 -9.031 -18.578 1 74.75 288 ARG B CA 1
ATOM 4922 C C . ARG B 1 288 ? -7.668 -8.703 -17.266 1 74.75 288 ARG B C 1
ATOM 4924 O O . ARG B 1 288 ? -7.391 -9.305 -16.234 1 74.75 288 ARG B O 1
ATOM 4931 N N . SER B 1 289 ? -8.703 -7.816 -17.406 1 79.38 289 SER B N 1
ATOM 4932 C CA . SER B 1 289 ? -9.43 -7.426 -16.203 1 79.38 289 SER B CA 1
ATOM 4933 C C . SER B 1 289 ? -10.859 -7.973 -16.234 1 79.38 289 SER B C 1
ATOM 4935 O O . SER B 1 289 ? -11.438 -8.164 -17.297 1 79.38 289 SER B O 1
ATOM 4937 N N . TYR B 1 290 ? -11.344 -8.305 -15.125 1 84.19 290 TYR B N 1
ATOM 4938 C CA . TYR B 1 290 ? -12.703 -8.805 -14.961 1 84.19 290 TYR B CA 1
ATOM 4939 C C . TYR B 1 290 ? -13.602 -7.754 -14.312 1 84.19 290 TYR B C 1
ATOM 4941 O O . TYR B 1 290 ? -13.148 -6.969 -13.477 1 84.19 290 TYR B O 1
ATOM 4949 N N . VAL B 1 291 ? -14.812 -7.797 -14.734 1 85.38 291 VAL B N 1
ATOM 4950 C CA . VAL B 1 291 ? -15.891 -7.117 -14.031 1 85.38 291 VAL B CA 1
ATOM 4951 C C . VAL B 1 291 ? -16.562 -8.078 -13.055 1 85.38 291 VAL B C 1
ATOM 4953 O O . VAL B 1 291 ? -16.859 -9.227 -13.406 1 85.38 291 VAL B O 1
ATOM 4956 N N . ILE B 1 292 ? -16.688 -7.602 -11.852 1 89.25 292 ILE B N 1
ATOM 4957 C CA . ILE B 1 292 ? -17.359 -8.406 -10.844 1 89.25 292 ILE B CA 1
ATOM 4958 C C . ILE B 1 292 ? -18.688 -7.758 -10.469 1 89.25 292 ILE B C 1
ATOM 4960 O O . ILE B 1 292 ? -18.75 -6.57 -10.141 1 89.25 292 ILE B O 1
ATOM 4964 N N . GLN B 1 293 ? -19.734 -8.531 -10.586 1 89.88 293 GLN B N 1
ATOM 4965 C CA . GLN B 1 293 ? -21.062 -8.062 -10.219 1 89.88 293 GLN B CA 1
ATOM 4966 C C . GLN B 1 293 ? -21.703 -8.977 -9.18 1 89.88 293 GLN B C 1
ATOM 4968 O O . GLN B 1 293 ? -21.672 -10.203 -9.328 1 89.88 293 GLN B O 1
ATOM 4973 N N . LEU B 1 294 ? -22.188 -8.375 -8.188 1 92.62 294 LEU B N 1
ATOM 4974 C CA . LEU B 1 294 ? -22.922 -9.078 -7.137 1 92.62 294 LEU B CA 1
ATOM 4975 C C . LEU B 1 294 ? -24.359 -8.578 -7.043 1 92.62 294 LEU B C 1
ATOM 4977 O O . LEU B 1 294 ? -24.594 -7.375 -6.879 1 92.62 294 LEU B O 1
ATOM 4981 N N . SER B 1 295 ? -25.297 -9.5 -7.203 1 90.69 295 SER B N 1
ATOM 4982 C CA . SER B 1 295 ? -26.703 -9.148 -7.133 1 90.69 295 SER B CA 1
ATOM 4983 C C . SER B 1 295 ? -27.438 -9.977 -6.078 1 90.69 295 SER B C 1
ATOM 4985 O O . SER B 1 295 ? -27.25 -11.195 -6.012 1 90.69 295 SER B O 1
ATOM 4987 N N . GLU B 1 296 ? -28.188 -9.289 -5.324 1 88.06 296 GLU B N 1
ATOM 4988 C CA . GLU B 1 296 ? -29 -9.992 -4.328 1 88.06 296 GLU B CA 1
ATOM 4989 C C . GLU B 1 296 ? -30.172 -10.703 -4.977 1 88.06 296 GLU B C 1
ATOM 4991 O O . GLU B 1 296 ? -30.797 -10.164 -5.895 1 88.06 296 GLU B O 1
ATOM 4996 N N . LEU B 1 297 ? -30.344 -11.906 -4.488 1 83.81 297 LEU B N 1
ATOM 4997 C CA . LEU B 1 297 ? -31.5 -12.68 -4.922 1 83.81 297 LEU B CA 1
ATOM 4998 C C . LEU B 1 297 ? -32.469 -12.891 -3.771 1 83.81 297 LEU B C 1
ATOM 5000 O O . LEU B 1 297 ? -32.094 -12.883 -2.605 1 83.81 297 LEU B O 1
ATOM 5004 N N . ASP B 1 298 ? -33.812 -12.891 -4.094 1 76.75 298 ASP B N 1
ATOM 5005 C CA . ASP B 1 298 ? -34.812 -13.281 -3.096 1 76.75 298 ASP B CA 1
ATOM 5006 C C . ASP B 1 298 ? -34.812 -14.797 -2.877 1 76.75 298 ASP B C 1
ATOM 5008 O O . ASP B 1 298 ? -35.219 -15.555 -3.748 1 76.75 298 ASP B O 1
ATOM 5012 N N . ALA B 1 299 ? -34.375 -15.203 -1.742 1 70.06 299 ALA B N 1
ATOM 5013 C CA . ALA B 1 299 ? -34.219 -16.625 -1.446 1 70.06 299 ALA B CA 1
ATOM 5014 C C . ALA B 1 299 ? -35.562 -17.344 -1.48 1 70.06 299 ALA B C 1
ATOM 5016 O O . ALA B 1 299 ? -35.656 -18.531 -1.778 1 70.06 299 ALA B O 1
ATOM 5017 N N . ALA B 1 300 ? -36.594 -16.562 -1.114 1 61.62 300 ALA B N 1
ATOM 5018 C CA . ALA B 1 300 ? -37.938 -17.141 -1.05 1 61.62 300 ALA B CA 1
ATOM 5019 C C . ALA B 1 300 ? -38.5 -17.344 -2.447 1 61.62 300 ALA B C 1
ATOM 5021 O O . ALA B 1 300 ? -39.312 -18.25 -2.662 1 61.62 300 ALA B O 1
ATOM 5022 N N . THR B 1 301 ? -38.094 -16.641 -3.42 1 59.62 301 THR B N 1
ATOM 5023 C CA . THR B 1 301 ? -38.719 -16.688 -4.727 1 59.62 301 THR B CA 1
ATOM 5024 C C . THR B 1 301 ? -37.812 -17.344 -5.758 1 59.62 301 THR B C 1
ATOM 5026 O O . THR B 1 301 ? -38.281 -17.75 -6.824 1 59.62 301 THR B O 1
ATOM 5029 N N . GLU B 1 302 ? -36.594 -17.391 -5.449 1 62.22 302 GLU B N 1
ATOM 5030 C CA . GLU B 1 302 ? -35.688 -17.875 -6.48 1 62.22 302 GLU B CA 1
ATOM 5031 C C . GLU B 1 302 ? -35.688 -19.406 -6.562 1 62.22 302 GLU B C 1
ATOM 5033 O O . GLU B 1 302 ? -35.75 -20.078 -5.535 1 62.22 302 GLU B O 1
ATOM 5038 N N . GLU B 1 303 ? -35.969 -19.984 -7.762 1 56.5 303 GLU B N 1
ATOM 5039 C CA . GLU B 1 303 ? -35.875 -21.422 -8.023 1 56.5 303 GLU B CA 1
ATOM 5040 C C . GLU B 1 303 ? -34.469 -21.938 -7.809 1 56.5 303 GLU B C 1
ATOM 5042 O O . GLU B 1 303 ? -33.5 -21.344 -8.305 1 56.5 303 GLU B O 1
ATOM 5047 N N . HIS B 1 304 ? -34.281 -22.484 -6.648 1 57.47 304 HIS B N 1
ATOM 5048 C CA . HIS B 1 304 ? -32.969 -23.125 -6.449 1 57.47 304 HIS B CA 1
ATOM 5049 C C . HIS B 1 304 ? -33.094 -24.641 -6.488 1 57.47 304 HIS B C 1
ATOM 5051 O O . HIS B 1 304 ? -34.188 -25.188 -6.316 1 57.47 304 HIS B O 1
ATOM 5057 N N . PRO B 1 305 ? -32.062 -25.328 -7.008 1 55.03 305 PRO B N 1
ATOM 5058 C CA . PRO B 1 305 ? -32.188 -26.781 -6.953 1 55.03 305 PRO B CA 1
ATOM 5059 C C . PRO B 1 305 ? -32.469 -27.297 -5.547 1 55.03 305 PRO B C 1
ATOM 5061 O O . PRO B 1 305 ? -31.938 -26.781 -4.57 1 55.03 305 PRO B O 1
ATOM 5064 N N . VAL B 1 306 ? -33.5 -28.031 -5.359 1 56 306 VAL B N 1
ATOM 5065 C CA . VAL B 1 306 ? -33.844 -28.75 -4.133 1 56 306 VAL B CA 1
ATOM 5066 C C . VAL B 1 306 ? -33.5 -30.234 -4.285 1 56 306 VAL B C 1
ATOM 5068 O O . VAL B 1 306 ? -33.938 -30.891 -5.23 1 56 306 VAL B O 1
ATOM 5071 N N . PRO B 1 307 ? -32.594 -30.828 -3.402 1 54 307 PRO B N 1
ATOM 5072 C CA . PRO B 1 307 ? -32.062 -30.078 -2.26 1 54 307 PRO B CA 1
ATOM 5073 C C . PRO B 1 307 ? -30.766 -29.328 -2.584 1 54 307 PRO B C 1
ATOM 5075 O O . PRO B 1 307 ? -30.031 -29.734 -3.49 1 54 307 PRO B O 1
ATOM 5078 N N . CYS B 1 308 ? -30.672 -28.156 -2.105 1 57.09 308 CYS B N 1
ATOM 5079 C CA . CYS B 1 308 ? -29.375 -27.484 -2.191 1 57.09 308 CYS B CA 1
ATOM 5080 C C . CYS B 1 308 ? -28.766 -27.297 -0.809 1 57.09 308 CYS B C 1
ATOM 5082 O O . CYS B 1 308 ? -29.297 -27.812 0.181 1 57.09 308 CYS B O 1
ATOM 5084 N N . GLU B 1 309 ? -27.531 -26.969 -0.543 1 53.81 309 GLU B N 1
ATOM 5085 C CA . GLU B 1 309 ? -26.875 -26.812 0.75 1 53.81 309 GLU B CA 1
ATOM 5086 C C . GLU B 1 309 ? -27.188 -25.453 1.36 1 53.81 309 GLU B C 1
ATOM 5088 O O . GLU B 1 309 ? -26.328 -24.859 2.029 1 53.81 309 GLU B O 1
ATOM 5093 N N . CYS B 1 310 ? -28.391 -25.047 1.105 1 52.94 310 CYS B N 1
ATOM 5094 C CA . CYS B 1 310 ? -28.75 -23.688 1.485 1 52.94 310 CYS B CA 1
ATOM 5095 C C . CYS B 1 310 ? -29.188 -23.625 2.947 1 52.94 310 CYS B C 1
ATOM 5097 O O . CYS B 1 310 ? -29.312 -22.531 3.514 1 52.94 310 CYS B O 1
ATOM 5099 N N . GLY B 1 311 ? -29.438 -24.656 3.635 1 51.84 311 GLY B N 1
ATOM 5100 C CA . GLY B 1 311 ? -29.844 -24.75 5.031 1 51.84 311 GLY B CA 1
ATOM 5101 C C . GLY B 1 311 ? -31.328 -24.516 5.254 1 51.84 311 GLY B C 1
ATOM 5102 O O . GLY B 1 311 ? -31.781 -24.484 6.395 1 51.84 311 GLY B O 1
ATOM 5103 N N . SER B 1 312 ? -32.125 -24.375 4.289 1 56.34 312 SER B N 1
ATOM 5104 C CA . SER B 1 312 ? -33.562 -24.219 4.48 1 56.34 312 SER B CA 1
ATOM 5105 C C . SER B 1 312 ? -34.188 -25.547 4.887 1 56.34 312 SER B C 1
ATOM 5107 O O . SER B 1 312 ? -33.656 -26.625 4.586 1 56.34 312 SER B O 1
ATOM 5109 N N . ALA B 1 313 ? -35.406 -25.406 5.582 1 54.47 313 ALA B N 1
ATOM 5110 C CA . ALA B 1 313 ? -36.094 -26.594 6.035 1 54.47 313 ALA B CA 1
ATOM 5111 C C . ALA B 1 313 ? -36.5 -27.484 4.852 1 54.47 313 ALA B C 1
ATOM 5113 O O . ALA B 1 313 ? -36.375 -28.719 4.926 1 54.47 313 ALA B O 1
ATOM 5114 N N . LYS B 1 314 ? -36.75 -26.797 3.801 1 56.53 314 LYS B N 1
ATOM 5115 C CA . LYS B 1 314 ? -37.156 -27.547 2.621 1 56.53 314 LYS B CA 1
ATOM 5116 C C . LYS B 1 314 ? -36 -28.328 2.025 1 56.53 314 LYS B C 1
ATOM 5118 O O . LYS B 1 314 ? -36.125 -29.531 1.749 1 56.53 314 LYS B O 1
ATOM 5123 N N . CYS B 1 315 ? -34.906 -27.625 1.851 1 61.34 315 CYS B N 1
ATOM 5124 C CA . CYS B 1 315 ? -33.75 -28.312 1.271 1 61.34 315 CYS B CA 1
ATOM 5125 C C . CYS B 1 315 ? -33.156 -29.328 2.25 1 61.34 315 CYS B C 1
ATOM 5127 O O . CYS B 1 315 ? -32.75 -30.422 1.849 1 61.34 315 CYS B O 1
ATOM 5129 N N . ASP B 1 316 ? -33.25 -28.984 3.551 1 58.84 316 ASP B N 1
ATOM 5130 C CA . ASP B 1 316 ? -32.812 -29.938 4.562 1 58.84 316 ASP B CA 1
ATOM 5131 C C . ASP B 1 316 ? -33.688 -31.188 4.562 1 58.84 316 ASP B C 1
ATOM 5133 O O . ASP B 1 316 ? -33.188 -32.312 4.68 1 58.84 316 ASP B O 1
ATOM 5137 N N . VAL B 1 317 ? -34.969 -30.938 4.516 1 56.25 317 VAL B N 1
ATOM 5138 C CA . VAL B 1 317 ? -35.906 -32.062 4.484 1 56.25 317 VAL B CA 1
ATOM 5139 C C . VAL B 1 317 ? -35.688 -32.875 3.225 1 56.25 317 VAL B C 1
ATOM 5141 O O . VAL B 1 317 ? -35.625 -34.125 3.285 1 56.25 317 VAL B O 1
ATOM 5144 N N . VAL B 1 318 ? -35.438 -32.188 2.115 1 58.75 318 VAL B N 1
ATOM 5145 C CA . VAL B 1 318 ? -35.219 -32.875 0.855 1 58.75 318 VAL B CA 1
ATOM 5146 C C . VAL B 1 318 ? -33.875 -33.594 0.878 1 58.75 318 VAL B C 1
ATOM 5148 O O . VAL B 1 318 ? -33.781 -34.75 0.449 1 58.75 318 VAL B O 1
ATOM 5151 N N . ARG B 1 319 ? -32.875 -33 1.452 1 61.59 319 ARG B N 1
ATOM 5152 C CA . ARG B 1 319 ? -31.578 -33.625 1.612 1 61.59 319 ARG B CA 1
ATOM 5153 C C . ARG B 1 319 ? -31.672 -34.844 2.527 1 61.59 319 ARG B C 1
ATOM 5155 O O . ARG B 1 319 ? -31.125 -35.906 2.217 1 61.59 319 ARG B O 1
ATOM 5162 N N . ALA B 1 320 ? -32.375 -34.719 3.613 1 58.03 320 ALA B N 1
ATOM 5163 C CA . ALA B 1 320 ? -32.594 -35.812 4.555 1 58.03 320 ALA B CA 1
ATOM 5164 C C . ALA B 1 320 ? -33.375 -36.938 3.896 1 58.03 320 ALA B C 1
ATOM 5166 O O . ALA B 1 320 ? -33.062 -38.125 4.102 1 58.03 320 ALA B O 1
ATOM 5167 N N . PHE B 1 321 ? -34.312 -36.5 3.154 1 53.88 321 PHE B N 1
ATOM 5168 C CA . PHE B 1 321 ? -35.094 -37.469 2.424 1 53.88 321 PHE B CA 1
ATOM 5169 C C . PHE B 1 321 ? -34.25 -38.219 1.407 1 53.88 321 PHE B C 1
ATOM 5171 O O . PHE B 1 321 ? -34.312 -39.438 1.309 1 53.88 321 PHE B O 1
ATOM 5178 N N . LEU B 1 322 ? -33.406 -37.469 0.73 1 55.59 322 LEU B N 1
ATOM 5179 C CA . LEU B 1 322 ? -32.562 -38.062 -0.305 1 55.59 322 LEU B CA 1
ATOM 5180 C C . LEU B 1 322 ? -31.469 -38.938 0.311 1 55.59 322 LEU B C 1
ATOM 5182 O O . LEU B 1 322 ? -31.156 -40 -0.221 1 55.59 322 LEU B O 1
ATOM 5186 N N . GLU B 1 323 ? -30.906 -38.531 1.38 1 56.5 323 GLU B N 1
ATOM 5187 C CA . GLU B 1 323 ? -29.922 -39.344 2.115 1 56.5 323 GLU B CA 1
ATOM 5188 C C . GLU B 1 323 ? -30.562 -40.594 2.711 1 56.5 323 GLU B C 1
ATOM 5190 O O . GLU B 1 323 ? -29.938 -41.656 2.746 1 56.5 323 GLU B O 1
ATOM 5195 N N . ASN B 1 324 ? -31.703 -40.406 3.16 1 51.25 324 ASN B N 1
ATOM 5196 C CA . ASN B 1 324 ? -32.438 -41.562 3.689 1 51.25 324 ASN B CA 1
ATOM 5197 C C . ASN B 1 324 ? -32.875 -42.5 2.576 1 51.25 324 ASN B C 1
ATOM 5199 O O . ASN B 1 324 ? -32.906 -43.719 2.758 1 51.25 324 ASN B O 1
ATOM 5203 N N . CYS B 1 325 ? -33.219 -42 1.469 1 49.88 325 CYS B N 1
ATOM 5204 C CA . CYS B 1 325 ? -33.594 -42.875 0.352 1 49.88 325 CYS B CA 1
ATOM 5205 C C . CYS B 1 325 ? -32.375 -43.625 -0.172 1 49.88 325 CYS B C 1
ATOM 5207 O O . CYS B 1 325 ? -32.469 -44.781 -0.573 1 49.88 325 CYS B O 1
ATOM 5209 N N . ASP B 1 326 ? -31.234 -42.906 -0.227 1 45.97 326 ASP B N 1
ATOM 5210 C CA . ASP B 1 326 ? -30.016 -43.594 -0.653 1 45.97 326 ASP B CA 1
ATOM 5211 C C . ASP B 1 326 ? -29.609 -44.656 0.362 1 45.97 326 ASP B C 1
ATOM 5213 O O . ASP B 1 326 ? -29.078 -45.719 -0.012 1 45.97 326 ASP B O 1
ATOM 5217 N N . ASP B 1 327 ? -29.844 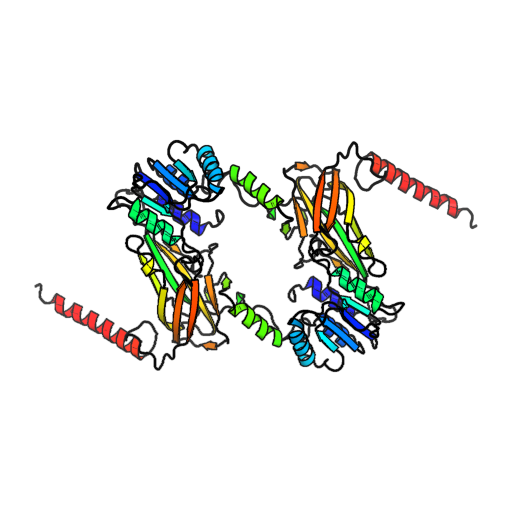-44.5 1.587 1 46.84 327 ASP B N 1
ATOM 5218 C CA . ASP B 1 327 ? -29.578 -45.531 2.578 1 46.84 327 ASP B CA 1
ATOM 5219 C C . ASP B 1 327 ? -30.547 -46.719 2.4 1 46.84 327 ASP B C 1
ATOM 5221 O O . ASP B 1 327 ? -30.172 -47.875 2.619 1 46.84 327 ASP B O 1
ATOM 5225 N N . ASN B 1 328 ? -31.75 -46.438 2.031 1 45.03 328 ASN B N 1
ATOM 5226 C CA . ASN B 1 328 ? -32.688 -47.531 1.851 1 45.03 328 ASN B CA 1
ATOM 5227 C C . ASN B 1 328 ? -32.406 -48.312 0.569 1 45.03 328 ASN B C 1
ATOM 5229 O O . ASN B 1 328 ? -32.781 -49.469 0.441 1 45.03 328 ASN B O 1
ATOM 5233 N N . ASN B 1 329 ? -31.922 -47.656 -0.418 1 41.28 329 ASN B N 1
ATOM 5234 C CA . ASN B 1 329 ? -31.609 -48.438 -1.604 1 41.28 329 ASN B CA 1
ATOM 5235 C C . ASN B 1 329 ? -30.359 -49.281 -1.397 1 41.28 329 ASN B C 1
ATOM 5237 O O . ASN B 1 329 ? -30.078 -50.188 -2.203 1 41.28 329 ASN B O 1
ATOM 5241 N N . GLU B 1 330 ? -29.469 -48.969 -0.483 1 39.12 330 GLU B N 1
ATOM 5242 C CA . GLU B 1 330 ? -28.344 -49.844 -0.211 1 39.12 330 GLU B CA 1
ATOM 5243 C C . GLU B 1 330 ? -28.812 -51.094 0.522 1 39.12 330 GLU B C 1
ATOM 5245 O O . GLU B 1 330 ? -28.141 -52.125 0.493 1 39.12 330 GLU B O 1
ATOM 5250 N N . ASP B 1 331 ? -29.891 -51.062 1.216 1 37.28 331 ASP B N 1
ATOM 5251 C CA . ASP B 1 331 ? -30.312 -52.281 1.916 1 37.28 331 ASP B CA 1
ATOM 5252 C C . ASP B 1 331 ? -30.906 -53.281 0.947 1 37.28 331 ASP B C 1
ATOM 5254 O O . ASP B 1 331 ? -30.922 -54.5 1.229 1 37.28 331 ASP B O 1
ATOM 5258 N N . GLN B 1 332 ? -31.5 -52.906 -0.166 1 35.03 332 GLN B N 1
ATOM 5259 C CA . GLN B 1 332 ? -32.125 -53.906 -1.014 1 35.03 332 GLN B CA 1
ATOM 5260 C C . GLN B 1 332 ? -31.062 -54.656 -1.833 1 35.03 332 GLN B C 1
ATOM 5262 O O . GLN B 1 332 ? -31.266 -55.781 -2.254 1 35.03 332 GLN B O 1
ATOM 5267 N N . ASP B 1 333 ? -29.969 -53.969 -2.219 1 33.31 333 ASP B N 1
ATOM 5268 C CA . ASP B 1 333 ? -29.078 -54.688 -3.127 1 33.31 333 ASP B CA 1
ATOM 5269 C C . ASP B 1 333 ? -28.25 -55.719 -2.381 1 33.31 333 ASP B C 1
ATOM 5271 O O . ASP B 1 333 ? -27.422 -56.406 -2.977 1 33.31 333 ASP B O 1
ATOM 5275 N N . MET B 1 334 ? -28.266 -55.75 -1.045 1 33.34 334 MET B N 1
ATOM 5276 C CA . MET B 1 334 ? -27.484 -56.812 -0.403 1 33.34 334 MET B CA 1
ATOM 5277 C C . MET B 1 334 ? -28.219 -58.156 -0.509 1 33.34 334 MET B C 1
ATOM 5279 O O . MET B 1 334 ? -27.703 -59.188 -0.043 1 33.34 334 MET B O 1
ATOM 5283 N N . LEU B 1 335 ? -29.547 -58.188 -0.731 1 32.09 335 LEU B N 1
ATOM 5284 C CA . LEU B 1 335 ? -30.203 -59.469 -0.642 1 32.09 335 LEU B CA 1
ATOM 5285 C C . LEU B 1 335 ? -29.859 -60.344 -1.845 1 32.09 335 LEU B C 1
ATOM 5287 O O . LEU B 1 335 ? -30.125 -61.562 -1.842 1 32.09 335 LEU B O 1
ATOM 5291 N N . SER B 1 336 ? -29.562 -59.75 -2.996 1 26.58 336 SER B N 1
ATOM 5292 C CA . SER B 1 336 ? -29.641 -60.719 -4.09 1 26.58 336 SER B CA 1
ATOM 5293 C C . SER B 1 336 ? -28.406 -61.625 -4.113 1 26.58 336 SER B C 1
ATOM 5295 O O . SER B 1 336 ? -28.344 -62.562 -4.91 1 26.58 336 SER B O 1
ATOM 5297 N N . ILE B 1 337 ? -27.219 -61.125 -3.691 1 25.83 337 ILE B N 1
ATOM 5298 C CA . ILE B 1 337 ? -26.094 -61.938 -4.125 1 25.83 337 ILE B CA 1
ATOM 5299 C C . ILE B 1 337 ? -25.922 -63.125 -3.172 1 25.83 337 ILE B C 1
ATOM 5301 O O . ILE B 1 337 ? -24.953 -63.906 -3.295 1 25.83 337 ILE B O 1
ATOM 5305 N N . ASN B 1 338 ? -26.922 -63.5 -2.373 1 21.8 338 ASN B N 1
ATOM 5306 C CA . ASN B 1 338 ? -26.625 -64.875 -1.951 1 21.8 338 ASN B CA 1
ATOM 5307 C C . ASN B 1 338 ? -26.906 -65.875 -3.07 1 21.8 338 ASN B C 1
ATOM 5309 O O . ASN B 1 338 ? -27.922 -65.812 -3.75 1 21.8 338 ASN B O 1
#

Sequence (676 aa):
MLEDIPRTESYKRAITLSNMFKNKIVMDVGAGTGILSLFCAQAGAKKVYAVEASKIASIALENVKENNFADVVEVIQSRVEDLPESIKVDIIVSEWMGFYLLHESMIDSVIHARDKHLKPGGKIFPEYATLNCALCSASPLFTTNWDNIFGHKMSSMRVLERQSLMAKPQVEMLEEEDILSVSRNILTIDMNSVTVQDVSAIRSKVFIATHNSGIYQGVVLWFDVTFPEPDEENEEASAEIVQLDTSPFSPQTHWKQTIILWPEDREVEEGDIVAFELFLGRSNPESRSYVIQLSELDAATEEHPVPCECGSAKCDVVRAFLENCDDNNEDQDMLSINMLEDIPRTESYKRAITLSNMFKNKIVMDVGAGTGILSLFCAQAGAKKVYAVEASKIASIALENVKENNFADVVEVIQSRVEDLPESIKVDIIVSEWMGFYLLHESMIDSVIHARDKHLKPGGKIFPEYATLNCALCSASPLFTTNWDNIFGHKMSSMRVLERQSLMAKPQVEMLEEEDILSVSRNILTIDMNSVTVQDVSAIRSKVFIATHNSGIYQGVVLWFDVTFPEPDEENEEASAEIVQLDTSPFSPQTHWKQTIILWPEDREVEEGDIVAFELFLGRSNPESRSYVIQLSELDAATEEHPVPCECGSAKCDVVRAFLENCDDNNEDQDMLSIN

Organism: NCBI:txid197152

Foldseek 3Di:
DVPFCLVLVLLLCLQQLFLQLAQWEEEEAQCQQVSSVVSSVVSHHQAYEDEHQDPSLVNNCVVCVVVPNNNHYDRDHHQLLPDDLPAATQEYEYPQAAALGQFLNSLQSLLSCLVRHYDVVGFYVAFKKWKKKFWFAPVVLPPDDQCQDPRHHRVVVVLVSLVVPQVDWDFDQDAPNGGFWDMDTQDMDGSNDDDLVNPQKGKDKDKTFGQAWDKTWWMKMWMKTWHDFHDPPPVVSDRDTRMRGCDNHDPHGPSHMITNTDSDIDTDHGQDMWIKMWMWHAPDSPGSHIDIDIGGDDPVPDDDDALDNNNDPRNVVRVVVVVVVVVVVVVVVVPPPD/DVPFCLVLVLLLCLQQLFLQLAQWEEEEAQCQQVSSVVSSVVSHHQAYEDEHQDPSLVNNCVVCVVVPNNNHYDRDHHQLLPDDLPAATQEYEYPQAAALGQFLNSLQSLLSCLVRHYDVVGFYVAFKKWKKKFWFAPVVQPPDDQCQDPRHHRVVVVLVSLVVPQVDWDFDQDAPVGGFWDMDTQDMDGSNDDDLVNPQKGKDKDKTFGQAWDKTWWMKMWMKTWHDFHDPPPVVSDRDTRMRGCDNHDPHGPSHMITNTDSDIDTDHGQDMWIKMWMWHAPDSPGSHIDIDIGGDDPVPDDDDALDNNNDPRNVVRVVVVVVVVVVVVVVVVPPPD

pLDDT: mean 87.81, std 16.42, range [21.8, 98.94]

Secondary structure (DSSP, 8-state):
-TT-HHHHHHHHHHHHS-GGGTT-EEEEET-TTSHHHHHHHHTT-SEEEEE--STHHHHHHHHHHHTT-TTTEEEE-S-GGGS-TT--EEEEEE---BTTBTGGGTHHHHHHHHHHHEEEEEEEES-EEEEEEEEE--GGG----TT-BTTB--THHHHHHHHHHHTS-EEE---GGGB-B--EEEEEEETTT--TGGGTEEEEEEEEEBSS-EEEEEEEEEEEEEPPPPPTT-TTS--PPPEEE-STTS---TT-EEEEEEEEEEEE-TT-EEEEEEEEEESSTT-S-EEEEEEEE-TTTS--PSS-SS--HHHHHHHHHHHHHHHHHHHHTTSTT-/-TT-HHHHHHHHHHHHS-GGGTT-EEEEET-TTSHHHHHHHHTT-SEEEEE--STHHHHHHHHHHHTT-TTTEEEE-S-GGGS-TT--EEEEEE---BTTBTGGGTHHHHHHHHHHHEEEEEEEES-EEEEEEEEE--GGG----TT-BTTB--THHHHHHHHHHHTS-EEE---GGGB-B--EEEEEEETTT--TGGGTEEEEEEEEEBSS-EEEEEEEEEEEEEPPPPPTT-TTS--PPPEEE-STTS---TT-EEEEEEEEEEEE-TT-EEEEEEEEEESSTT-S-EEEEEEEE-TTTS--PSS-SS--HHHHHHHHHHHHHHHHHHHHTTSTT-

Radius of gyration: 32.62 Å; Cα contacts (8 Å, |Δi|>4): 1419; chains: 2; bounding box: 78×111×74 Å

Solvent-accessible surface area (backbone atoms only — not comparable to full-atom values): 35890 Å² total; per-residue (Å²): 112,90,78,28,54,60,60,54,49,39,53,44,46,51,43,53,58,16,74,75,30,48,72,27,36,33,34,24,50,66,26,50,64,27,63,65,46,50,43,39,47,73,31,37,26,54,30,31,42,28,26,13,61,54,78,50,30,62,52,15,46,51,28,34,49,67,61,73,34,58,87,31,42,46,69,41,71,34,52,76,88,72,51,68,68,83,53,67,24,43,34,39,38,45,84,43,67,33,51,63,42,57,38,62,46,43,54,54,56,52,45,50,43,46,74,57,22,44,40,91,87,42,48,45,39,53,31,34,38,35,33,33,35,30,40,18,33,60,56,88,79,62,75,74,56,37,71,52,54,96,84,36,40,32,57,68,52,53,56,53,52,50,54,58,53,52,72,46,73,39,76,42,83,58,49,60,87,28,48,28,32,62,75,44,80,69,43,76,43,47,65,88,70,59,51,67,73,68,70,40,52,46,75,41,79,45,56,39,20,24,72,38,62,46,58,40,29,31,41,34,28,22,31,36,37,33,36,64,70,48,70,74,84,46,81,81,41,71,81,62,63,41,60,44,57,34,42,51,85,40,72,75,43,89,58,32,26,31,35,45,60,51,97,56,77,37,81,44,45,59,52,40,66,48,28,33,36,42,35,42,30,42,85,41,94,84,46,41,50,68,44,78,45,79,41,84,44,58,62,89,73,52,91,62,73,79,52,44,81,23,59,42,70,65,22,45,50,41,41,50,48,49,54,50,47,55,56,53,57,58,60,60,66,65,65,64,79,112,112,91,80,26,54,60,60,55,49,38,54,44,49,51,42,55,60,18,72,75,31,48,70,25,35,34,32,25,51,68,26,50,64,28,62,64,47,49,43,39,47,74,32,36,26,55,32,30,42,27,26,13,60,55,76,51,29,64,52,15,46,50,28,35,49,68,62,72,33,59,89,31,44,46,68,40,72,34,51,76,88,72,53,66,68,82,51,66,23,43,33,39,38,46,83,44,68,34,51,63,41,57,38,62,46,42,54,54,56,52,45,49,42,46,75,56,22,45,40,93,88,42,48,45,38,51,31,34,37,36,33,34,35,31,39,20,34,60,55,88,78,61,74,74,56,39,70,52,53,97,84,35,39,32,59,68,51,54,57,53,50,51,55,60,54,53,72,45,74,38,75,43,82,58,50,60,86,29,49,28,33,63,75,44,81,69,45,78,44,46,66,90,70,59,50,67,72,68,72,42,54,44,75,38,79,45,57,38,20,25,72,37,61,47,58,41,31,30,41,34,29,20,30,36,36,32,37,64,70,48,69,74,82,45,82,82,43,70,81,62,63,42,61,43,56,34,42,53,86,40,71,76,44,89,58,33,25,31,33,44,60,50,98,58,78,38,80,44,45,60,52,40,64,48,27,32,34,43,36,42,30,42,84,40,95,84,46,40,50,67,44,77,45,80,41,85,43,57,62,90,73,51,90,61,72,78,53,43,82,23,61,42,70,62,22,44,50,40,41,51,48,49,54,49,48,55,55,53,57,56,60,59,66,65,65,65,80,111

Nearest PDB structures (foldseek):
  4y30-assembly1_A  TM=9.252E-01  e=6.109E-33  Homo sapiens
  6sq4-assembly1_B  TM=8.998E-01  e=6.889E-33  Mus musculus
  6p7i-assembly1_A  TM=9.176E-01  e=2.159E-32  Homo sapiens
  5lv4-assembly1_A-2  TM=9.004E-01  e=5.648E-32  Mus musculus
  7nue-assembly1_B  TM=8.725E-01  e=1.667E-31  Mus musculus

InterPro domains:
  IPR025799 Protein arginine N-methyltransferase [PS51678] (1-293)
  IPR025799 Protein arginine N-methyltransferase [PTHR11006] (1-294)
  IPR029063 S-adenosyl-L-methionine-dependent methyltransferase superfamily [G3DSA:3.40.50.150] (1-126)
  IPR029063 S-adenosyl-L-methionine-dependent methyltransferase superfamily [SSF53335] (1-295)
  IPR055135 Protein arginine N-methyltransferase domain [PF22528] (144-294)